Protein AF-A0A6M1YJA5-F1 (afdb_monomer_lite)

Foldseek 3Di:
DDDPQDPVNVVVVVVVVVVLVQVQDQLSVLCVCQPPPQKAADLPFFADDPNDTARQARMWGDDQAAIEGEHEEAALDPVLLVSLVNNVVNLVLLLVLQVDPPSCSRLVRSCCRLAVDDCPPPDPVVSVVSVSNNVNLQVQAPGSVRSSVSSSCNSHVPRYAYEYEYEYEDADPDDFFLVCLVVDQQAADLVLQVVDDPSVVVVVQCVVLVCADNRGGDPCVVVPVPSLVPDPDDPVSSVVVVVSCCVSNGVGNDPVSSVSLVVSQCCCVPPSPHHYGYHYDHSPPPDPDPPDPDDDPPPPDDDDDDDDDPAQWDDDPNFIKGFDDFPPQFLALLSLVVVPDPPDPDDPVVVLVVLLVSLVVLLVLCVVCVVPVVSLVLLLVVVVVVVVVVVPPPDPVVVVVVVVVDPDDDPVVVVVVVVVVVVVVVVVVVVVVVVVVVVVVPPPPVCVVVVVVPDDDDDPPPVVVVVVVVVVVVVCVVCVVVVVVVVVVVPPPDPDPPVVPPVPVVVVVCVVVLVVVVVVPDPSVVVVSVVSSVVCPPPVNSVVVSVLSSDPPRQDDPSSSLSSCVSVQAFEWEWEADPNDTDIDTSDDGDDDYFYWYDDDSGITTMDTVCVVDPPDDPPPPPDPDDDPDDDDDDDDDDDDD

Secondary structure (DSSP, 8-state):
------HHHHHHHHHHHHHHHHHTSHHHHHHTTTT-TTEEE-TT-EEE-SSSEEE--SEEEE-SSEEEEEEEEESSSHHHHHHHHHHHHHHHHHHHHHH-TT-THHHHHHHIIIIIS--TTS-HHHHHHHHHHHHHHHTTSSSHHHHHHHHHHHHHSSSSEEEEEEEEEE--SS---HHHHHH---B--GGGGTTSSSHHHHHHHHHHTTSEETTEEPHHHHH-HHHHHTSSS-HHHHHHHHHHHHHHH-SSS-HHHHHHHHHHHHIIIIII--EEEEEEEEPPP---------S-STT-------------EEEETTEEEEE---GGGG-SHHHHHHT----S---HHHHHHHHHHHHHHHHHHHHHTTT-HHHHHHHHHHHHHHHHHHT--STTHHHHHHHHTS-S--HHHHHHHHHHHHHHHHHHHHHHHHHHHHHHHHS-STTHHHHHHH----TT-HHHHHHHHHHHHHHHHHTHHHHHHHHHHH-TTS---GGGGSHHHHHHHHHHHHHHHHTTT--HHHHHHHHHHHHHTSHHHHHHHHHHHHSTTPPP-HHHHHHHHHHTT--EEEEEEETTEEEEEEEE--SSS-EEEEEETTEEEEEEEHHHH-----------------------------

Sequence (642 aa):
MDLDLTEPVVDFLEEKRELYKQVAKEAVYNKGYLGTDNFIVADTITAPGQGIHIELFDLMQITDTHVYLYHVKEGFSQKTRDACSQVRVAAKALRKVKGTSLSKSILEGFWQDAVESDFSSYKEEERKYREAVKKSLLKLGSDPANAKKAFFNLFLDGKRKVCFVYAFVDDAVTERKLEDETTRVLRFAEKDFGKLKNPKEVYAQLHHIGVLKDGQLDRSFFDQNPYFETSEMDTDVKAQVLEIFRKKMSAFESNIAKIELLHLEKELVHNLGFEFGICQIYRPPRSGSTVFSELPDFLELDLFPPEIHVSRTFHFEGQDFEFLKTLGDGACGLHALLGIDVRGTVQYEDHLDCGTRVKAEFVKRLRAQITDPRIQALLGGLLIWMLDDGLKKKSVHDNIVAVIRKGPINVKEIEKRRQQVEKAKQKIKEEMAKRFKRCLVVNISDYRAECLHILEISEENLASFVADLQRVFNICEERRDLLFSLFNRHGQGRSVNPFERDDFETLRYAERDILALVERRENVDQLYRNFRLERLMKPEFLAHYFKCLVSLDYFHYTDELHIAAILFGKTVHLFHKQDGKIARQVLNDGAGIPVLIHHEGMHFSRCLAKSVVDPAPALVVEEEDFYDDSADGIRFIKQRAR

Structure (mmCIF, N/CA/C/O backbone):
data_AF-A0A6M1YJA5-F1
#
_entry.id   AF-A0A6M1YJA5-F1
#
loop_
_atom_site.group_PDB
_atom_site.id
_atom_site.type_symbol
_atom_site.label_atom_id
_atom_site.label_alt_id
_atom_site.label_comp_id
_atom_site.label_asym_id
_atom_site.label_entity_id
_atom_site.label_seq_id
_atom_site.pdbx_PDB_ins_code
_atom_site.Cartn_x
_atom_site.Cartn_y
_atom_site.Cartn_z
_atom_site.occupancy
_atom_site.B_iso_or_equiv
_atom_site.auth_seq_id
_atom_site.auth_comp_id
_atom_site.auth_asym_id
_atom_site.auth_atom_id
_atom_site.pdbx_PDB_model_num
ATOM 1 N N . MET A 1 1 ? -20.356 15.321 -40.519 1.00 39.75 1 MET A N 1
ATOM 2 C CA . MET A 1 1 ? -21.778 15.650 -40.310 1.00 39.75 1 MET A CA 1
ATOM 3 C C . MET A 1 1 ? -21.814 16.234 -38.918 1.00 39.75 1 MET A C 1
ATOM 5 O O . MET A 1 1 ? -21.792 15.473 -37.960 1.00 39.75 1 MET A O 1
ATOM 9 N N . ASP A 1 2 ? -21.662 17.552 -38.832 1.00 33.75 2 ASP A N 1
ATOM 10 C CA . ASP A 1 2 ? -21.576 18.256 -37.555 1.00 33.75 2 ASP A CA 1
ATOM 11 C C . ASP A 1 2 ? -22.981 18.308 -36.968 1.00 33.75 2 ASP A C 1
ATOM 13 O O . ASP A 1 2 ? -23.885 18.930 -37.525 1.00 33.75 2 ASP A O 1
ATOM 17 N N . LEU A 1 3 ? -23.195 17.526 -35.914 1.00 38.69 3 LEU A N 1
ATOM 18 C CA . LEU A 1 3 ? -24.425 17.577 -35.143 1.00 38.69 3 LEU A CA 1
ATOM 19 C C . LEU A 1 3 ? -24.325 18.799 -34.237 1.00 38.69 3 LEU A C 1
ATOM 21 O O . LEU A 1 3 ? -23.529 18.805 -33.301 1.00 38.69 3 LEU A O 1
ATOM 25 N N . ASP A 1 4 ? -25.128 19.816 -34.542 1.00 47.41 4 ASP A N 1
ATOM 26 C CA . ASP A 1 4 ? -25.349 20.976 -33.681 1.00 47.41 4 ASP A CA 1
ATOM 27 C C . ASP A 1 4 ? -26.067 20.491 -32.413 1.00 47.41 4 ASP A C 1
ATOM 29 O O . ASP A 1 4 ? -27.295 20.369 -32.352 1.00 47.41 4 ASP A O 1
ATOM 33 N N . LEU A 1 5 ? -25.280 20.087 -31.416 1.00 46.22 5 LEU A N 1
ATOM 34 C CA . LEU A 1 5 ? -25.794 19.699 -30.113 1.00 46.22 5 LEU A CA 1
ATOM 35 C C . LEU A 1 5 ? -26.160 20.978 -29.364 1.00 46.22 5 LEU A C 1
ATOM 37 O O . LEU A 1 5 ? -25.311 21.820 -29.088 1.00 46.22 5 LEU A O 1
ATOM 41 N N . THR A 1 6 ? -27.443 21.125 -29.046 1.00 75.88 6 THR A N 1
ATOM 42 C CA . THR A 1 6 ? -27.945 22.254 -28.258 1.00 75.88 6 THR A CA 1
ATOM 43 C C . THR A 1 6 ? -27.287 22.274 -26.876 1.00 75.88 6 THR A C 1
ATOM 45 O O . THR A 1 6 ? -27.082 21.208 -26.298 1.00 75.88 6 THR A O 1
ATOM 48 N N . GLU A 1 7 ? -27.050 23.460 -26.317 1.00 69.81 7 GLU A N 1
ATOM 49 C CA . GLU A 1 7 ? -26.429 23.680 -24.995 1.00 69.81 7 GLU A CA 1
ATOM 50 C C . GLU A 1 7 ? -26.975 22.750 -23.881 1.00 69.81 7 GLU A C 1
ATOM 52 O O . GLU A 1 7 ? -26.171 22.072 -23.249 1.00 69.81 7 GLU A O 1
ATOM 57 N N . PRO A 1 8 ? -28.300 22.504 -23.747 1.00 57.50 8 PRO A N 1
ATOM 58 C CA . PRO A 1 8 ? -28.824 21.581 -22.729 1.00 57.50 8 PRO A CA 1
ATOM 59 C C . PRO A 1 8 ? -28.429 20.107 -22.926 1.00 57.50 8 PRO A C 1
ATOM 61 O O . PRO A 1 8 ? -28.410 19.326 -21.978 1.00 57.50 8 PRO A O 1
ATOM 64 N N . VAL A 1 9 ? -28.141 19.696 -24.165 1.00 43.78 9 VAL A N 1
ATOM 65 C CA . VAL A 1 9 ? -27.672 18.337 -24.484 1.00 43.78 9 VAL A CA 1
ATOM 66 C C . VAL A 1 9 ? -26.185 18.209 -24.173 1.00 43.78 9 VAL A C 1
ATOM 68 O O . VAL A 1 9 ? -25.762 17.159 -23.698 1.00 43.78 9 VAL A O 1
ATOM 71 N N . VAL A 1 10 ? -25.402 19.267 -24.399 1.00 57.34 10 VAL A N 1
ATOM 72 C CA . VAL A 1 10 ? -23.997 19.320 -23.977 1.00 57.34 10 VAL A CA 1
ATOM 73 C C . VAL A 1 10 ? -23.915 19.265 -22.453 1.00 57.34 10 VAL A C 1
ATOM 75 O O . VAL A 1 10 ? -23.231 18.386 -21.937 1.00 57.34 10 VAL A O 1
ATOM 78 N N . ASP A 1 11 ? -24.703 20.077 -21.748 1.00 57.34 11 ASP A N 1
ATOM 79 C CA . ASP A 1 11 ? -24.754 20.102 -20.282 1.00 57.34 11 ASP A CA 1
ATOM 80 C C . ASP A 1 11 ? -25.164 18.745 -19.699 1.00 57.34 11 ASP A C 1
ATOM 82 O O . ASP A 1 11 ? -24.513 18.230 -18.793 1.00 57.34 11 ASP A O 1
ATOM 86 N N . PHE A 1 12 ? -26.189 18.099 -20.269 1.00 58.91 12 PHE A N 1
ATOM 87 C CA . PHE A 1 12 ? -26.594 16.749 -19.871 1.00 58.91 12 PHE A CA 1
ATOM 88 C C . PHE A 1 12 ? -25.481 15.717 -20.102 1.00 58.91 12 PHE A C 1
ATOM 90 O O . PHE A 1 12 ? -25.232 14.857 -19.255 1.00 58.91 12 PHE A O 1
ATOM 97 N N . LEU A 1 13 ? -24.795 15.768 -21.247 1.00 48.78 13 LEU A N 1
ATOM 98 C CA . LEU A 1 13 ? -23.707 14.838 -21.551 1.00 48.78 13 LEU A CA 1
ATOM 99 C C . LEU A 1 13 ? -22.478 15.091 -20.672 1.00 48.78 13 LEU A C 1
ATOM 101 O O . LEU A 1 13 ? -21.810 14.128 -20.293 1.00 48.78 13 LEU A O 1
ATOM 105 N N . GLU A 1 14 ? -22.189 16.340 -20.314 1.00 55.97 14 GLU A N 1
ATOM 106 C CA . GLU A 1 14 ? -21.136 16.693 -19.364 1.00 55.97 14 GLU A CA 1
ATOM 107 C C . GLU A 1 14 ? -21.491 16.261 -17.940 1.00 55.97 14 GLU A C 1
ATOM 109 O O . GLU A 1 14 ? -20.670 15.610 -17.295 1.00 55.97 14 GLU A O 1
ATOM 114 N N . GLU A 1 15 ? -22.728 16.479 -17.491 1.00 60.59 15 GLU A N 1
ATOM 115 C CA . GLU A 1 15 ? -23.248 15.994 -16.209 1.00 60.59 15 GLU A CA 1
ATOM 116 C C . GLU A 1 15 ? -23.140 14.463 -16.115 1.00 60.59 15 GLU A C 1
ATOM 118 O O . GLU A 1 15 ? -22.585 13.927 -15.151 1.00 60.59 15 GLU A O 1
ATOM 123 N N . LYS A 1 16 ? -23.584 13.729 -17.147 1.00 54.03 16 LYS A N 1
ATOM 124 C CA . LYS A 1 16 ? -23.474 12.260 -17.177 1.00 54.03 16 LYS A CA 1
ATOM 125 C C . LYS A 1 16 ? -22.034 11.781 -17.312 1.00 54.03 16 LYS A C 1
ATOM 127 O O . LYS A 1 16 ? -21.686 10.769 -16.708 1.00 54.03 16 LYS A O 1
ATOM 132 N N . ARG A 1 17 ? -21.171 12.499 -18.035 1.00 48.03 17 ARG A N 1
ATOM 133 C CA . ARG A 1 17 ? -19.728 12.215 -18.113 1.00 48.03 17 ARG A CA 1
ATOM 134 C C . ARG A 1 17 ? -19.037 12.430 -16.767 1.00 48.03 17 ARG A C 1
ATOM 136 O O . ARG A 1 17 ? -18.162 11.636 -16.422 1.00 48.03 17 ARG A O 1
ATOM 143 N N . GLU A 1 18 ? -19.419 13.449 -16.005 1.00 49.72 18 GLU A N 1
ATOM 144 C CA . GLU A 1 18 ? -18.898 13.693 -14.659 1.00 49.72 18 GLU A CA 1
ATOM 145 C C . GLU A 1 18 ? -19.417 12.660 -13.653 1.00 49.72 18 GLU A C 1
ATOM 147 O O . GLU A 1 18 ? -18.603 12.075 -12.938 1.00 49.72 18 GLU A O 1
ATOM 152 N N . LEU A 1 19 ? -20.706 12.300 -13.683 1.00 48.72 19 LEU A N 1
ATOM 153 C CA . LEU A 1 19 ? -21.237 11.156 -12.922 1.00 48.72 19 LEU A CA 1
ATOM 154 C C . LEU A 1 19 ? -20.478 9.858 -13.252 1.00 48.72 19 LEU A C 1
ATOM 156 O O . LEU A 1 19 ? -20.083 9.108 -12.360 1.00 48.72 19 LEU A O 1
ATOM 160 N N . TYR A 1 20 ? -20.189 9.620 -14.534 1.00 46.91 20 TYR A N 1
ATOM 161 C CA . TYR A 1 20 ? -19.449 8.444 -14.996 1.00 46.91 20 TYR A CA 1
ATOM 162 C C . TYR A 1 20 ? -17.991 8.427 -14.504 1.00 46.91 20 TYR A C 1
ATOM 164 O O . TYR A 1 20 ? -17.460 7.381 -14.123 1.00 46.91 20 TYR A O 1
ATOM 172 N N . LYS A 1 21 ? -17.319 9.584 -14.477 1.00 48.00 21 LYS A N 1
ATOM 173 C CA . LYS A 1 21 ? -15.982 9.727 -13.873 1.00 48.00 21 LYS A CA 1
ATOM 174 C C . LYS A 1 21 ? -16.016 9.563 -12.351 1.00 48.00 21 LYS A C 1
ATOM 176 O O . LYS A 1 21 ? -15.012 9.156 -11.772 1.00 48.00 21 LYS A O 1
ATOM 181 N N . GLN A 1 22 ? -17.135 9.871 -11.699 1.00 44.47 22 GLN A N 1
ATOM 182 C CA . GLN A 1 22 ? -17.291 9.769 -10.248 1.00 44.47 22 GLN A CA 1
ATOM 183 C C . GLN A 1 22 ? -17.540 8.333 -9.777 1.00 44.47 22 GLN A C 1
ATOM 185 O O . GLN A 1 22 ? -16.913 7.924 -8.804 1.00 44.47 22 GLN A O 1
ATOM 190 N N . VAL A 1 23 ? -18.311 7.522 -10.514 1.00 49.09 23 VAL A N 1
ATOM 191 C CA . VAL A 1 23 ? -18.442 6.062 -10.274 1.00 49.09 23 VAL A CA 1
ATOM 192 C C . VAL A 1 23 ? -17.078 5.346 -10.326 1.00 49.09 23 VAL A C 1
ATOM 194 O O . VAL A 1 23 ? -16.893 4.279 -9.748 1.00 49.09 23 VAL A O 1
ATOM 197 N N . ALA A 1 24 ? -16.079 5.959 -10.968 1.00 54.03 24 ALA A N 1
ATOM 198 C CA . ALA A 1 24 ? -14.721 5.440 -11.075 1.00 54.03 24 ALA A CA 1
ATOM 199 C C . ALA A 1 24 ? -13.784 5.808 -9.902 1.00 54.03 24 ALA A C 1
ATOM 201 O O . ALA A 1 24 ? -12.671 5.276 -9.862 1.00 54.03 24 ALA A O 1
ATOM 202 N N . LYS A 1 25 ? -14.188 6.678 -8.961 1.00 71.06 25 LYS A N 1
ATOM 203 C CA . LYS A 1 25 ? -13.349 7.086 -7.819 1.00 71.06 25 LYS A CA 1
ATOM 204 C C . LYS A 1 25 ? -13.531 6.127 -6.636 1.00 71.06 25 LYS A C 1
ATOM 206 O O . LYS A 1 25 ? -14.646 5.901 -6.180 1.00 71.06 25 LYS A O 1
ATOM 211 N N . GLU A 1 26 ? -12.414 5.636 -6.100 1.00 80.06 26 GLU A N 1
ATOM 212 C CA . GLU A 1 26 ? -12.314 4.759 -4.915 1.00 80.06 26 GLU A CA 1
ATOM 213 C C . GLU A 1 26 ? -13.239 5.191 -3.761 1.00 80.06 26 GLU A C 1
ATOM 215 O O . GLU A 1 26 ? -14.034 4.396 -3.267 1.00 80.06 26 GLU A O 1
ATOM 220 N N . ALA A 1 27 ? -13.233 6.483 -3.421 1.00 83.81 27 ALA A N 1
ATOM 221 C CA . ALA A 1 27 ? -14.069 7.037 -2.357 1.00 83.81 27 ALA A CA 1
ATOM 222 C C . ALA A 1 27 ? -15.582 6.900 -2.618 1.00 83.81 27 ALA A C 1
ATOM 224 O O . ALA A 1 27 ? -16.354 6.712 -1.682 1.00 83.81 27 ALA A O 1
ATOM 225 N N . VAL A 1 28 ? -16.033 6.997 -3.874 1.00 83.69 28 VAL A N 1
ATOM 226 C CA . VAL A 1 28 ? -17.459 6.859 -4.224 1.00 83.69 28 VAL A CA 1
ATOM 227 C C . VAL A 1 28 ? -17.892 5.404 -4.088 1.00 83.69 28 VAL A C 1
ATOM 229 O O . VAL A 1 28 ? -18.935 5.136 -3.495 1.00 83.69 28 VAL A O 1
ATOM 232 N N . TYR A 1 29 ? -17.059 4.470 -4.557 1.00 85.38 29 TYR A N 1
ATOM 233 C CA . TYR A 1 29 ? -17.295 3.040 -4.366 1.00 85.38 29 TYR A CA 1
ATOM 234 C C . TYR A 1 29 ? -17.423 2.697 -2.877 1.00 85.38 29 TYR A C 1
ATOM 236 O O . TYR A 1 29 ? -18.403 2.075 -2.473 1.00 85.38 29 TYR A O 1
ATOM 244 N N . ASN A 1 30 ? -16.487 3.174 -2.050 1.00 89.56 30 ASN A N 1
ATOM 245 C CA . ASN A 1 30 ? -16.501 2.918 -0.611 1.00 89.56 30 ASN A CA 1
ATOM 246 C C . ASN A 1 30 ? -17.762 3.491 0.055 1.00 89.56 30 ASN A C 1
ATOM 248 O O . ASN A 1 30 ? -18.458 2.794 0.795 1.00 89.56 30 ASN A O 1
ATOM 252 N N . LYS A 1 31 ? -18.111 4.746 -0.260 1.00 90.25 31 LYS A N 1
ATOM 253 C CA . LYS A 1 31 ? -19.309 5.413 0.272 1.00 90.25 31 LYS A CA 1
ATOM 254 C C . LYS A 1 31 ? -20.616 4.725 -0.127 1.00 90.25 31 LYS A C 1
ATOM 256 O O . LYS A 1 31 ? -21.574 4.807 0.637 1.00 90.25 31 LYS A O 1
ATOM 261 N N . GLY A 1 32 ? -20.651 4.003 -1.249 1.00 88.00 32 GLY A N 1
ATOM 262 C CA . GLY A 1 32 ? -21.809 3.206 -1.667 1.00 88.00 32 GLY A CA 1
ATOM 263 C C . GLY A 1 32 ? -22.220 2.114 -0.669 1.00 88.00 32 GLY A C 1
ATOM 264 O O . GLY A 1 32 ? -23.367 1.682 -0.680 1.00 88.00 32 GLY A O 1
ATOM 265 N N . TYR A 1 33 ? -21.325 1.708 0.238 1.00 89.44 33 TYR A N 1
ATOM 266 C CA . TYR A 1 33 ? -21.617 0.727 1.289 1.00 89.44 33 TYR A CA 1
ATOM 267 C C . TYR A 1 33 ? -22.097 1.359 2.606 1.00 89.44 33 TYR A C 1
ATOM 269 O O . TYR A 1 33 ? -22.413 0.635 3.555 1.00 89.44 33 TYR A O 1
ATOM 277 N N . LEU A 1 34 ? -22.186 2.693 2.701 1.00 92.31 34 LEU A N 1
ATOM 278 C CA . LEU A 1 34 ? -22.664 3.361 3.912 1.00 92.31 34 LEU A CA 1
ATOM 279 C C . LEU A 1 34 ? -24.094 2.930 4.251 1.00 92.31 34 LEU A C 1
ATOM 281 O O . LEU A 1 34 ? -24.999 2.967 3.425 1.00 92.31 34 LEU A O 1
ATOM 285 N N . GLY A 1 35 ? -24.301 2.530 5.506 1.00 90.00 35 GLY A N 1
ATOM 286 C CA . GLY A 1 35 ? -25.607 2.100 6.002 1.00 90.00 35 GLY A CA 1
ATOM 287 C C . GLY A 1 35 ? -26.028 0.685 5.593 1.00 90.00 35 GLY A C 1
ATOM 288 O O . GLY A 1 35 ? -27.017 0.205 6.152 1.00 90.00 35 GLY A O 1
ATOM 289 N N . THR A 1 36 ? -25.277 0.014 4.711 1.00 91.69 36 THR A N 1
ATOM 290 C CA . THR A 1 36 ? -25.514 -1.387 4.331 1.00 91.69 36 THR A CA 1
ATOM 291 C C . THR A 1 36 ? -25.256 -2.300 5.524 1.00 91.69 36 THR A C 1
ATOM 293 O O . THR A 1 36 ? -24.256 -2.163 6.232 1.00 91.69 36 THR A O 1
ATOM 296 N N . ASP A 1 37 ? -26.168 -3.239 5.767 1.00 92.50 37 ASP A N 1
ATOM 297 C CA . ASP A 1 37 ? -26.031 -4.155 6.893 1.00 92.50 37 ASP A CA 1
ATOM 298 C C . ASP A 1 37 ? -24.771 -5.016 6.755 1.00 92.50 37 ASP A C 1
ATOM 300 O O . ASP A 1 37 ? -24.394 -5.450 5.667 1.00 92.50 37 ASP A O 1
ATOM 304 N N . ASN A 1 38 ? -24.118 -5.256 7.893 1.00 94.19 38 ASN A N 1
ATOM 305 C CA . ASN A 1 38 ? -22.851 -5.979 8.006 1.00 94.19 38 ASN A CA 1
ATOM 306 C C . ASN A 1 38 ? -21.635 -5.331 7.322 1.00 94.19 38 ASN A C 1
ATOM 308 O O . ASN A 1 38 ? -20.563 -5.940 7.319 1.00 94.19 38 ASN A O 1
ATOM 312 N N . PHE A 1 39 ? -21.762 -4.109 6.801 1.00 96.75 39 PHE A N 1
ATOM 313 C CA . PHE A 1 39 ? -20.646 -3.330 6.276 1.00 96.75 39 PHE A CA 1
ATOM 314 C C . PHE A 1 39 ? -20.316 -2.127 7.165 1.00 96.75 39 PHE A C 1
ATOM 316 O O . PHE A 1 39 ? -21.192 -1.491 7.751 1.00 96.75 39 PHE A O 1
ATOM 323 N N . ILE A 1 40 ? -19.025 -1.809 7.256 1.00 97.94 40 ILE A N 1
ATOM 324 C CA . ILE A 1 40 ? -18.501 -0.587 7.870 1.00 97.94 40 ILE A CA 1
ATOM 325 C C . ILE A 1 40 ? -17.522 0.046 6.881 1.00 97.94 40 ILE A C 1
ATOM 327 O O . ILE A 1 40 ? -16.590 -0.615 6.432 1.00 97.94 40 ILE A O 1
ATOM 331 N N . VAL A 1 41 ? -17.731 1.321 6.559 1.00 96.31 41 VAL A N 1
ATOM 332 C CA . VAL A 1 41 ? -16.840 2.127 5.707 1.00 96.31 41 VAL A CA 1
ATOM 333 C C . VAL A 1 41 ? -15.902 2.929 6.606 1.00 96.31 41 VAL A C 1
ATOM 335 O O . VAL A 1 41 ? -16.364 3.464 7.613 1.00 96.31 41 VAL A O 1
ATOM 338 N N . ALA A 1 42 ? -14.603 2.966 6.306 1.00 96.06 42 ALA A N 1
ATOM 339 C CA . ALA A 1 42 ? -13.605 3.590 7.177 1.00 96.06 42 ALA A CA 1
ATOM 340 C C . ALA A 1 42 ? -12.351 4.125 6.451 1.00 96.06 42 ALA A C 1
ATOM 342 O O . ALA A 1 42 ? -11.322 4.311 7.097 1.00 96.06 42 ALA A O 1
ATOM 343 N N . ASP A 1 43 ? -12.438 4.434 5.154 1.00 93.00 43 ASP A N 1
ATOM 344 C CA . ASP A 1 43 ? -11.329 4.931 4.312 1.00 93.00 43 ASP A CA 1
ATOM 345 C C . ASP A 1 43 ? -10.668 6.231 4.812 1.00 93.00 43 ASP A C 1
ATOM 347 O O . ASP A 1 43 ? -9.533 6.536 4.458 1.00 93.00 43 ASP A O 1
ATOM 351 N N . THR A 1 44 ? -11.336 7.002 5.679 1.00 92.25 44 THR A N 1
ATOM 352 C CA . THR A 1 44 ? -10.763 8.217 6.295 1.00 92.25 44 THR A CA 1
ATOM 353 C C . THR A 1 44 ? -10.585 8.118 7.812 1.00 92.25 44 THR A C 1
ATOM 355 O O . THR A 1 44 ? -10.328 9.133 8.471 1.00 92.25 44 THR A O 1
ATOM 358 N N . ILE A 1 45 ? -10.782 6.932 8.392 1.00 93.69 45 ILE A N 1
ATOM 359 C CA . ILE A 1 45 ? -10.666 6.697 9.833 1.00 93.69 45 ILE A CA 1
ATOM 360 C C . ILE A 1 45 ? -9.291 6.113 10.126 1.00 93.69 45 ILE A C 1
ATOM 362 O O . ILE A 1 45 ? -8.890 5.098 9.555 1.00 93.69 45 ILE A O 1
ATOM 366 N N . THR A 1 46 ? -8.569 6.720 11.065 1.00 91.19 46 THR A N 1
ATOM 367 C CA . THR A 1 46 ? -7.211 6.273 11.391 1.00 91.19 46 THR A CA 1
ATOM 368 C C . THR A 1 46 ? -7.049 5.967 12.868 1.00 91.19 46 THR A C 1
ATOM 370 O O . THR A 1 46 ? -7.515 6.688 13.745 1.00 91.19 46 THR A O 1
ATOM 373 N N . ALA A 1 47 ? -6.332 4.886 13.159 1.00 86.94 47 ALA A N 1
ATOM 374 C CA . ALA A 1 47 ? -5.890 4.566 14.501 1.00 86.94 47 ALA A CA 1
ATOM 375 C C . ALA A 1 47 ? -4.538 5.246 14.798 1.00 86.94 47 ALA A C 1
ATOM 377 O O . ALA A 1 47 ? -3.631 5.214 13.959 1.00 86.94 47 ALA A O 1
ATOM 378 N N . PRO A 1 48 ? -4.336 5.800 16.003 1.00 79.56 48 PRO A N 1
ATOM 379 C CA . PRO A 1 48 ? -3.043 6.297 16.442 1.00 79.56 48 PRO A CA 1
ATOM 380 C C . PRO A 1 48 ? -2.041 5.141 16.585 1.00 79.56 48 PRO A C 1
ATOM 382 O O . PRO A 1 48 ? -2.225 4.212 17.372 1.00 79.56 48 PRO A O 1
ATOM 385 N N . GLY A 1 49 ? -0.947 5.210 15.831 1.00 66.19 49 GLY A N 1
ATOM 386 C CA . GLY A 1 49 ? 0.234 4.356 15.947 1.00 66.19 49 GLY A CA 1
ATOM 387 C C . GLY A 1 49 ? 1.408 5.076 16.619 1.00 66.19 49 GLY A C 1
ATOM 388 O O . GLY A 1 49 ? 1.271 6.188 17.122 1.00 66.19 49 GLY A O 1
ATOM 389 N N . GLN A 1 50 ? 2.593 4.452 16.627 1.00 68.88 50 GLN A N 1
ATOM 390 C CA . GLN A 1 50 ? 3.848 5.028 17.148 1.00 68.88 50 GLN A CA 1
ATOM 391 C C . GLN A 1 50 ? 4.327 6.224 16.291 1.00 68.88 50 GLN A C 1
ATOM 393 O O . GLN A 1 50 ? 5.344 6.131 15.612 1.00 68.88 50 GLN A O 1
ATOM 398 N N . GLY A 1 51 ? 3.574 7.328 16.298 1.00 70.69 51 GLY A N 1
ATOM 399 C CA . GLY A 1 51 ? 3.799 8.511 15.462 1.00 70.69 51 GLY A CA 1
ATOM 400 C C . GLY A 1 51 ? 3.268 8.402 14.028 1.00 70.69 51 GLY A C 1
ATOM 401 O O . GLY A 1 51 ? 3.651 9.209 13.192 1.00 70.69 51 GLY A O 1
ATOM 402 N N . ILE A 1 52 ? 2.423 7.409 13.726 1.00 73.88 52 ILE A N 1
ATOM 403 C CA . ILE A 1 52 ? 1.857 7.180 12.386 1.00 73.88 52 ILE A CA 1
ATOM 404 C C . ILE A 1 52 ? 0.354 6.937 12.522 1.00 73.88 52 ILE A C 1
ATOM 406 O O . ILE A 1 52 ? -0.058 6.194 13.410 1.00 73.88 52 ILE A O 1
ATOM 410 N N . HIS A 1 53 ? -0.448 7.530 11.643 1.00 86.00 53 HIS A N 1
ATOM 411 C CA . HIS A 1 53 ? -1.871 7.229 11.507 1.00 86.00 53 HIS A CA 1
ATOM 412 C C . HIS A 1 53 ? -2.042 5.939 10.700 1.00 86.00 53 HIS A C 1
ATOM 414 O O . HIS A 1 53 ? -1.573 5.847 9.568 1.00 86.00 53 HIS A O 1
ATOM 420 N N . ILE A 1 54 ? -2.646 4.919 11.310 1.00 90.81 54 ILE A N 1
ATOM 421 C CA . ILE A 1 54 ? -2.843 3.603 10.700 1.00 90.81 54 ILE A CA 1
ATOM 422 C C . ILE A 1 54 ? -4.296 3.485 10.261 1.00 90.81 54 ILE A C 1
ATOM 424 O O . ILE A 1 54 ? -5.193 3.369 11.092 1.00 90.81 54 ILE A O 1
ATOM 428 N N . GLU A 1 55 ? -4.515 3.469 8.958 1.00 94.75 55 GLU A N 1
ATOM 429 C CA . GLU A 1 55 ? -5.782 3.068 8.352 1.00 94.75 55 GLU A CA 1
ATOM 430 C C . GLU A 1 55 ? -5.882 1.532 8.391 1.00 94.75 55 GLU A C 1
ATOM 432 O O . GLU A 1 55 ? -4.967 0.833 7.946 1.00 94.75 55 GLU A O 1
ATOM 437 N N . LEU A 1 56 ? -6.938 0.991 9.010 1.00 96.31 56 LEU A N 1
ATOM 438 C CA . LEU A 1 56 ? -7.078 -0.462 9.195 1.00 96.31 56 LEU A CA 1
ATOM 439 C C . LEU A 1 56 ? -7.722 -1.165 7.996 1.00 96.31 56 LEU A C 1
ATOM 441 O O . LEU A 1 56 ? -7.446 -2.347 7.797 1.00 96.31 56 LEU A O 1
ATOM 445 N N . PHE A 1 57 ? -8.605 -0.470 7.280 1.00 97.38 57 PHE A N 1
ATOM 446 C CA . PHE A 1 57 ? -9.346 -0.934 6.109 1.00 97.38 57 PHE A CA 1
ATOM 447 C C . PHE A 1 57 ? -10.116 0.243 5.496 1.00 97.38 57 PHE A C 1
ATOM 449 O O . PHE A 1 57 ? -10.535 1.141 6.225 1.00 97.38 57 PHE A O 1
ATOM 456 N N . ASP A 1 58 ? -10.390 0.173 4.195 1.00 96.31 58 ASP A N 1
ATOM 457 C CA . ASP A 1 58 ? -11.330 1.068 3.513 1.00 96.31 58 ASP A CA 1
ATOM 458 C C . ASP A 1 58 ? -12.778 0.624 3.769 1.00 96.31 58 ASP A C 1
ATOM 460 O O . ASP A 1 58 ? -13.655 1.424 4.108 1.00 96.31 58 ASP A O 1
ATOM 464 N N . LEU A 1 59 ? -13.020 -0.689 3.651 1.00 96.25 59 LEU A N 1
ATOM 465 C CA . LEU A 1 59 ? -14.303 -1.340 3.923 1.00 96.25 59 LEU A CA 1
ATOM 466 C C . LEU A 1 59 ? -14.098 -2.577 4.794 1.00 96.25 59 LEU A C 1
ATOM 468 O O . LEU A 1 59 ? -13.180 -3.364 4.577 1.00 96.25 59 LEU A O 1
ATOM 472 N N . MET A 1 60 ? -14.999 -2.803 5.742 1.00 98.19 60 MET A N 1
ATOM 473 C CA . MET A 1 60 ? -15.063 -4.036 6.513 1.00 98.19 60 MET A CA 1
ATOM 474 C C . MET A 1 60 ? -16.409 -4.715 6.308 1.00 98.19 60 MET A C 1
ATOM 476 O O . MET A 1 60 ? -17.447 -4.101 6.538 1.00 98.19 60 MET A O 1
ATOM 480 N N . GLN A 1 61 ? -16.382 -5.996 5.942 1.00 97.62 61 GLN A N 1
ATOM 481 C CA . GLN A 1 61 ? -17.565 -6.852 5.882 1.00 97.62 61 GLN A CA 1
ATOM 482 C C . GLN A 1 61 ? -17.516 -7.879 7.009 1.00 97.62 61 GLN A C 1
ATOM 484 O O . GLN A 1 61 ? -16.528 -8.598 7.180 1.00 97.62 61 GLN A O 1
ATOM 489 N N . ILE A 1 62 ? -18.605 -7.975 7.760 1.00 97.81 62 ILE A N 1
ATOM 490 C CA . ILE A 1 62 ? -18.748 -8.906 8.875 1.00 97.81 62 ILE A CA 1
ATOM 491 C C . ILE A 1 62 ? -19.653 -10.055 8.438 1.00 97.81 62 ILE A C 1
ATOM 493 O O . ILE A 1 62 ? -20.753 -9.853 7.943 1.00 97.81 62 ILE A O 1
ATOM 497 N N . THR A 1 63 ? -19.206 -11.284 8.649 1.00 96.12 63 THR A N 1
ATOM 498 C CA . THR A 1 63 ? -20.029 -12.486 8.467 1.00 96.12 63 THR A CA 1
ATOM 499 C C . THR A 1 63 ? -20.003 -13.313 9.747 1.00 96.12 63 THR A C 1
ATOM 501 O O . THR A 1 63 ? -19.335 -12.956 10.721 1.00 96.12 63 THR A O 1
ATOM 504 N N . ASP A 1 64 ? -20.702 -14.442 9.773 1.00 95.75 64 ASP A N 1
ATOM 505 C CA . ASP A 1 64 ? -20.664 -15.341 10.930 1.00 95.75 64 ASP A CA 1
ATOM 506 C C . ASP A 1 64 ? -19.275 -15.947 11.160 1.00 95.75 64 ASP A C 1
ATOM 508 O O . ASP A 1 64 ? -18.888 -16.203 12.299 1.00 95.75 64 ASP A O 1
ATOM 512 N N . THR A 1 65 ? -18.509 -16.144 10.086 1.00 96.06 65 THR A N 1
ATOM 513 C CA . THR A 1 65 ? -17.245 -16.895 10.102 1.00 96.06 65 THR A CA 1
ATOM 514 C C . THR A 1 65 ? -16.014 -16.028 9.846 1.00 96.06 65 THR A C 1
ATOM 516 O O . THR A 1 65 ? -14.914 -16.395 10.263 1.00 96.06 65 THR A O 1
ATOM 519 N N . HIS A 1 66 ? -16.182 -14.867 9.211 1.00 97.75 66 HIS A N 1
ATOM 520 C CA . HIS A 1 66 ? -15.083 -14.013 8.768 1.00 97.75 66 HIS A CA 1
ATOM 521 C C . HIS A 1 66 ? -15.335 -12.530 9.046 1.00 97.75 66 HIS A C 1
ATOM 523 O O . HIS A 1 66 ? -16.473 -12.059 9.079 1.00 97.75 66 HIS A O 1
ATOM 529 N N . VAL A 1 67 ? -14.234 -11.801 9.192 1.00 97.88 67 VAL A N 1
ATOM 530 C CA . VAL A 1 67 ? -14.144 -10.345 9.093 1.00 97.88 67 VAL A CA 1
ATOM 531 C C . VAL A 1 67 ? -13.235 -10.048 7.905 1.00 97.88 67 VAL A C 1
ATOM 533 O O . VAL A 1 67 ? -12.031 -10.311 7.974 1.00 97.88 67 VAL A O 1
ATOM 536 N N . TYR A 1 68 ? -13.811 -9.543 6.818 1.00 97.56 68 TYR A N 1
ATOM 537 C CA . TYR A 1 68 ? -13.064 -9.148 5.625 1.00 97.56 68 TYR A CA 1
ATOM 538 C C . TYR A 1 68 ? -12.685 -7.675 5.729 1.00 97.56 68 TYR A C 1
ATOM 540 O O . TYR A 1 68 ? -13.557 -6.842 5.960 1.00 97.56 68 TYR A O 1
ATOM 548 N N . LEU A 1 69 ? -11.399 -7.370 5.569 1.00 97.94 69 LEU A N 1
ATOM 549 C CA . LEU A 1 69 ? -10.818 -6.030 5.635 1.00 97.94 69 LEU A CA 1
ATOM 550 C C . LEU A 1 69 ? -10.338 -5.638 4.238 1.00 97.94 69 LEU A C 1
ATOM 552 O O . LEU A 1 69 ? -9.235 -6.007 3.831 1.00 97.94 69 LEU A O 1
ATOM 556 N N . TYR A 1 70 ? -11.190 -4.957 3.483 1.00 96.69 70 TYR A N 1
ATOM 557 C CA . TYR A 1 70 ? -10.898 -4.547 2.118 1.00 96.69 70 TYR A CA 1
ATOM 558 C C . TYR A 1 70 ? -10.062 -3.269 2.107 1.00 96.69 70 TYR A C 1
ATOM 560 O O . TYR A 1 70 ? -10.407 -2.292 2.770 1.00 96.69 70 TYR A O 1
ATOM 568 N N . HIS A 1 71 ? -9.007 -3.277 1.299 1.00 96.00 71 HIS A N 1
ATOM 569 C CA . HIS A 1 71 ? -8.300 -2.085 0.850 1.00 96.00 71 HIS A CA 1
ATOM 570 C C . HIS A 1 71 ? -8.558 -1.928 -0.645 1.00 96.00 71 HIS A C 1
ATOM 572 O O . HIS A 1 71 ? -8.056 -2.720 -1.451 1.00 96.00 71 HIS A O 1
ATOM 578 N N . VAL A 1 72 ? -9.404 -0.965 -0.994 1.00 92.75 72 VAL A N 1
ATOM 579 C CA . VAL A 1 72 ? -9.877 -0.716 -2.353 1.00 92.75 72 VAL A CA 1
ATOM 580 C C . VAL A 1 72 ? -8.899 0.233 -3.031 1.00 92.75 72 VAL A C 1
ATOM 582 O O . VAL A 1 72 ? -8.533 1.248 -2.457 1.00 92.75 72 VAL A O 1
ATOM 585 N N . LYS A 1 73 ? -8.459 -0.069 -4.254 1.00 91.94 73 LYS A N 1
ATOM 586 C CA . LYS A 1 73 ? -7.662 0.858 -5.070 1.00 91.94 73 LYS A CA 1
ATOM 587 C C . LYS A 1 73 ? -8.165 0.936 -6.497 1.00 91.94 73 LYS A C 1
ATOM 589 O O . LYS A 1 73 ? -8.761 0.010 -7.039 1.00 91.94 73 LYS A O 1
ATOM 594 N N . GLU A 1 74 ? -7.878 2.054 -7.143 1.00 86.81 74 GLU A N 1
ATOM 595 C CA . GLU A 1 74 ? -8.084 2.184 -8.580 1.00 86.81 74 GLU A CA 1
ATOM 596 C C . GLU A 1 74 ? -6.956 1.498 -9.369 1.00 86.81 74 GLU A C 1
ATOM 598 O O . GLU A 1 74 ? -5.807 1.951 -9.355 1.00 86.81 74 GLU A O 1
ATOM 603 N N . GLY A 1 75 ? -7.310 0.443 -10.103 1.00 82.94 75 GLY A N 1
ATOM 604 C CA . GLY A 1 75 ? -6.421 -0.290 -10.996 1.00 82.94 75 GLY A CA 1
ATOM 605 C C . GLY A 1 75 ? -5.378 -1.158 -10.292 1.00 82.94 75 GLY A C 1
ATOM 606 O O . GLY A 1 75 ? -5.201 -1.130 -9.073 1.00 82.94 75 GLY A O 1
ATOM 607 N N . PHE A 1 76 ? -4.647 -1.920 -11.105 1.00 84.31 76 PHE A N 1
ATOM 608 C CA . PHE A 1 76 ? -3.540 -2.769 -10.670 1.00 84.31 76 PHE A CA 1
ATOM 609 C C . PHE A 1 76 ? -2.204 -2.145 -11.104 1.00 84.31 76 PHE A C 1
ATOM 611 O O . PHE A 1 76 ? -1.718 -2.376 -12.210 1.00 84.31 76 PHE A O 1
ATOM 618 N N . SER A 1 77 ? -1.632 -1.281 -10.263 1.00 84.62 77 SER A N 1
ATOM 619 C CA . SER A 1 77 ? -0.515 -0.396 -10.635 1.00 84.62 77 SER A CA 1
ATOM 620 C C . SER A 1 77 ? 0.380 -0.043 -9.434 1.00 84.62 77 SER A C 1
ATOM 622 O O . SER A 1 77 ? 0.490 -0.811 -8.482 1.00 84.62 77 SER A O 1
ATOM 624 N N . GLN A 1 78 ? 1.045 1.119 -9.438 1.00 80.81 78 GLN A N 1
ATOM 625 C CA . GLN A 1 78 ? 1.823 1.603 -8.291 1.00 80.81 78 GLN A CA 1
ATOM 626 C C . GLN A 1 78 ? 0.974 1.720 -7.013 1.00 80.81 78 GLN A C 1
ATOM 628 O O . GLN A 1 78 ? 1.464 1.365 -5.943 1.00 80.81 78 GLN A O 1
ATOM 633 N N . LYS A 1 79 ? -0.315 2.079 -7.134 1.00 88.94 79 LYS A N 1
ATOM 634 C CA . LYS A 1 79 ? -1.265 2.130 -6.005 1.00 88.94 79 LYS A CA 1
ATOM 635 C C . LYS A 1 79 ? -1.409 0.781 -5.286 1.00 88.94 79 LYS A C 1
ATOM 637 O O . LYS A 1 79 ? -1.706 0.740 -4.095 1.00 88.94 79 LYS A O 1
ATOM 642 N N . THR A 1 80 ? -1.153 -0.332 -5.978 1.00 90.38 80 THR A N 1
ATOM 643 C CA . THR A 1 80 ? -1.122 -1.671 -5.375 1.00 90.38 80 THR A CA 1
ATOM 644 C C . THR A 1 80 ? -0.001 -1.798 -4.346 1.00 90.38 80 THR A C 1
ATOM 646 O O . THR A 1 80 ? -0.199 -2.421 -3.308 1.00 90.38 80 THR A O 1
ATOM 649 N N . ARG A 1 81 ? 1.168 -1.185 -4.583 1.00 89.19 81 ARG A N 1
ATOM 650 C CA . ARG A 1 81 ? 2.292 -1.208 -3.629 1.00 89.19 81 ARG A CA 1
ATOM 651 C C . ARG A 1 81 ? 1.942 -0.448 -2.355 1.00 89.19 81 ARG A C 1
ATOM 653 O O . ARG A 1 81 ? 2.234 -0.928 -1.260 1.00 89.19 81 ARG A O 1
ATOM 660 N N . ASP A 1 82 ? 1.282 0.695 -2.508 1.00 89.88 82 ASP A N 1
ATOM 661 C CA . ASP A 1 82 ? 0.834 1.517 -1.386 1.00 89.88 82 ASP A CA 1
ATOM 662 C C . ASP A 1 82 ? -0.205 0.762 -0.551 1.00 89.88 82 ASP A C 1
ATOM 664 O O . ASP A 1 82 ? -0.036 0.639 0.663 1.00 89.88 82 ASP A O 1
ATOM 668 N N . ALA A 1 83 ? -1.190 0.130 -1.200 1.00 93.31 83 ALA A N 1
ATOM 669 C CA . ALA A 1 83 ? -2.142 -0.751 -0.523 1.00 93.31 83 ALA A CA 1
ATOM 670 C C . ALA A 1 83 ? -1.456 -1.936 0.169 1.00 93.31 83 ALA A C 1
ATOM 672 O O . ALA A 1 83 ? -1.777 -2.244 1.313 1.00 93.31 83 ALA A O 1
ATOM 673 N N . CYS A 1 84 ? -0.458 -2.569 -0.457 1.00 95.19 84 CYS A N 1
ATOM 674 C CA . CYS A 1 84 ? 0.302 -3.640 0.190 1.00 95.19 84 CYS A CA 1
ATOM 675 C C . CYS A 1 84 ? 1.021 -3.147 1.454 1.00 95.19 84 CYS A C 1
ATOM 677 O O . CYS A 1 84 ? 1.080 -3.856 2.461 1.00 95.19 84 CYS A O 1
ATOM 679 N N . SER A 1 85 ? 1.567 -1.929 1.422 1.00 94.69 85 SER A N 1
ATOM 680 C CA . SER A 1 85 ? 2.175 -1.294 2.591 1.00 94.69 85 SER A CA 1
ATOM 681 C C . SER A 1 85 ? 1.141 -1.032 3.692 1.00 94.69 85 SER A C 1
ATOM 683 O O . SER A 1 85 ? 1.367 -1.433 4.836 1.00 94.69 85 SER A O 1
ATOM 685 N N . GLN A 1 86 ? -0.015 -0.455 3.345 1.00 94.00 86 GLN A N 1
ATOM 686 C CA . GLN A 1 86 ? -1.127 -0.202 4.269 1.00 94.00 86 GLN A CA 1
ATOM 687 C C . GLN A 1 86 ? -1.616 -1.497 4.931 1.00 94.00 86 GLN A C 1
ATOM 689 O O . GLN A 1 86 ? -1.585 -1.604 6.158 1.00 94.00 86 GLN A O 1
ATOM 694 N N . VAL A 1 87 ? -1.935 -2.525 4.135 1.00 97.06 87 VAL A N 1
ATOM 695 C CA . VAL A 1 87 ? -2.358 -3.853 4.612 1.00 97.06 87 VAL A CA 1
ATOM 696 C C . VAL A 1 87 ? -1.322 -4.442 5.568 1.00 97.06 87 VAL A C 1
ATOM 698 O O . VAL A 1 87 ? -1.658 -4.942 6.641 1.00 97.06 87 VAL A O 1
ATOM 701 N N . ARG A 1 88 ? -0.032 -4.363 5.225 1.00 97.12 88 ARG A N 1
ATOM 702 C CA . ARG A 1 88 ? 1.056 -4.895 6.057 1.00 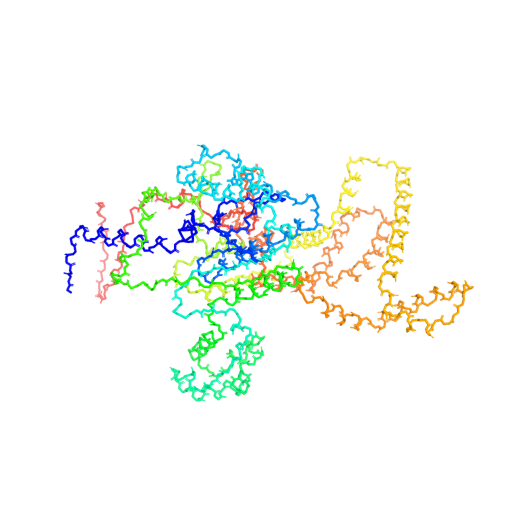97.12 88 ARG A CA 1
ATOM 703 C C . ARG A 1 88 ? 1.150 -4.179 7.403 1.00 97.12 88 ARG A C 1
ATOM 705 O O . ARG A 1 88 ? 1.382 -4.826 8.429 1.00 97.12 88 ARG A O 1
ATOM 712 N N . VAL A 1 89 ? 0.991 -2.857 7.416 1.00 95.06 89 VAL A N 1
ATOM 713 C CA . VAL A 1 89 ? 0.987 -2.056 8.648 1.00 95.06 89 VAL A CA 1
ATOM 714 C C . VAL A 1 89 ? -0.244 -2.390 9.495 1.00 95.06 89 VAL A C 1
ATOM 716 O O . VAL A 1 89 ? -0.085 -2.696 10.681 1.00 95.06 89 VAL A O 1
ATOM 719 N N . ALA A 1 90 ? -1.435 -2.429 8.892 1.00 95.75 90 ALA A N 1
ATOM 720 C CA . ALA A 1 90 ? -2.689 -2.787 9.551 1.00 95.75 90 ALA A CA 1
ATOM 721 C C . ALA A 1 90 ? -2.636 -4.203 10.152 1.00 95.75 90 ALA A C 1
ATOM 723 O O . ALA A 1 90 ? -2.924 -4.399 11.335 1.00 95.75 90 ALA A O 1
ATOM 724 N N . ALA A 1 91 ? -2.155 -5.189 9.394 1.00 96.69 91 ALA A N 1
ATOM 725 C CA . ALA A 1 91 ? -1.998 -6.564 9.854 1.00 96.69 91 ALA A CA 1
ATOM 726 C C . ALA A 1 91 ? -1.014 -6.682 11.019 1.00 96.69 91 ALA A C 1
ATOM 728 O O . ALA A 1 91 ? -1.305 -7.334 12.022 1.00 96.69 91 ALA A O 1
ATOM 729 N N . LYS A 1 92 ? 0.143 -6.012 10.954 1.00 94.38 92 LYS A N 1
ATOM 730 C CA . LYS A 1 92 ? 1.097 -5.992 12.076 1.00 94.38 92 LYS A CA 1
ATOM 731 C C . LYS A 1 92 ? 0.501 -5.336 13.317 1.00 94.38 92 LYS A C 1
ATOM 733 O O . LYS A 1 92 ? 0.760 -5.809 14.427 1.00 94.38 92 LYS A O 1
ATOM 738 N N . ALA A 1 93 ? -0.282 -4.274 13.146 1.00 92.56 93 ALA A N 1
ATOM 739 C CA . ALA A 1 93 ? -0.992 -3.622 14.237 1.00 92.56 93 ALA A CA 1
ATOM 740 C C . ALA A 1 93 ? -2.006 -4.584 1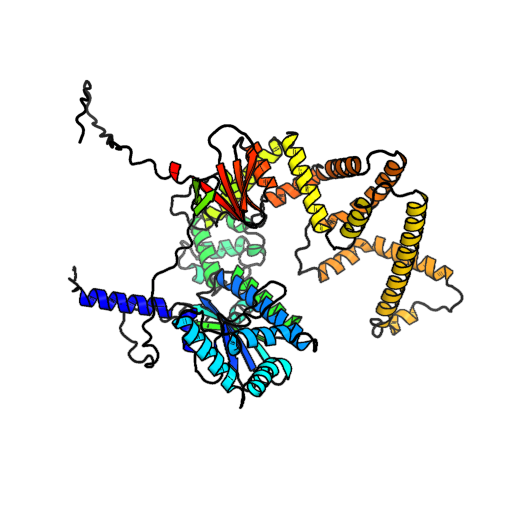4.878 1.00 92.56 93 ALA A C 1
ATOM 742 O O . ALA A 1 93 ? -1.909 -4.854 16.076 1.00 92.56 93 ALA A O 1
ATOM 743 N N . LEU A 1 94 ? -2.882 -5.209 14.086 1.00 93.69 94 LEU A N 1
ATOM 744 C CA . LEU A 1 94 ? -3.880 -6.168 14.573 1.00 93.69 94 LEU A CA 1
ATOM 745 C C . LEU A 1 94 ? -3.260 -7.443 15.163 1.00 93.69 94 LEU A C 1
ATOM 747 O O . LEU A 1 94 ? -3.765 -7.982 16.150 1.00 93.69 94 LEU A O 1
ATOM 751 N N . ARG A 1 95 ? -2.124 -7.921 14.642 1.00 93.31 95 ARG A N 1
ATOM 752 C CA . ARG A 1 95 ? -1.411 -9.072 15.222 1.00 93.31 95 ARG A CA 1
ATOM 753 C C . ARG A 1 95 ? -0.951 -8.783 16.647 1.00 93.31 95 ARG A C 1
ATOM 755 O O . ARG A 1 95 ? -1.033 -9.665 17.501 1.00 93.31 95 ARG A O 1
ATOM 762 N N . LYS A 1 96 ? -0.494 -7.556 16.922 1.00 91.00 96 LYS A N 1
ATOM 763 C CA . LYS A 1 96 ? -0.120 -7.137 18.281 1.00 91.00 96 LYS A CA 1
ATOM 764 C C . LYS A 1 96 ? -1.332 -7.142 19.209 1.00 91.00 96 LYS A C 1
ATOM 766 O O . LYS A 1 96 ? -1.180 -7.573 20.350 1.00 91.00 96 LYS A O 1
ATOM 771 N N . VAL A 1 97 ? -2.512 -6.748 18.714 1.00 89.50 97 VAL A N 1
ATOM 772 C CA . VAL A 1 97 ? -3.786 -6.776 19.461 1.00 89.50 97 VAL A CA 1
ATOM 773 C C . VAL A 1 97 ? -4.120 -8.192 19.959 1.00 89.50 97 VAL A C 1
ATOM 775 O O . VAL A 1 97 ? -4.515 -8.361 21.108 1.00 89.50 97 VAL A O 1
ATOM 778 N N . LYS A 1 98 ? -3.886 -9.229 19.142 1.00 80.25 98 LYS A N 1
ATOM 779 C CA . LYS A 1 98 ? -4.115 -10.637 19.534 1.00 80.25 98 LYS A CA 1
ATOM 780 C C . LYS A 1 98 ? -3.102 -11.186 20.552 1.00 80.25 98 LYS A C 1
ATOM 782 O O . LYS A 1 98 ? -3.389 -12.177 21.214 1.00 80.25 98 LYS A O 1
ATOM 787 N N . GLY A 1 99 ? -1.909 -10.594 20.652 1.00 72.06 99 GLY A N 1
ATOM 788 C CA . GLY A 1 99 ? -0.788 -11.160 21.412 1.00 72.06 99 GLY A CA 1
ATOM 789 C C . GLY A 1 99 ? -0.663 -10.704 22.869 1.00 72.06 99 GLY A C 1
ATOM 790 O O . GLY A 1 99 ? -0.008 -11.390 23.651 1.00 72.06 99 GLY A O 1
ATOM 791 N N . THR A 1 100 ? -1.236 -9.559 23.256 1.00 63.72 100 THR A N 1
ATOM 792 C CA . THR A 1 100 ? -1.094 -9.008 24.616 1.00 63.72 100 THR A CA 1
ATOM 793 C C . THR A 1 100 ? -2.362 -8.282 25.074 1.00 63.72 100 THR A C 1
ATOM 795 O O . THR A 1 100 ? -3.078 -7.685 24.283 1.00 63.72 100 THR A O 1
ATOM 798 N N . SER A 1 101 ? -2.652 -8.288 26.377 1.00 56.94 101 SER A N 1
ATOM 799 C CA . SER A 1 101 ? -3.784 -7.537 26.950 1.00 56.94 101 SER A CA 1
ATOM 800 C C . SER A 1 101 ? -3.591 -6.011 26.915 1.00 56.94 101 SER A C 1
ATOM 802 O O . SER A 1 101 ? -4.566 -5.275 27.037 1.00 56.94 101 SER A O 1
ATOM 804 N N . LEU A 1 102 ? -2.351 -5.542 26.719 1.00 54.56 102 LEU A N 1
ATOM 805 C CA . LEU A 1 102 ? -1.957 -4.127 26.691 1.00 54.56 102 LEU A CA 1
ATOM 806 C C . LEU A 1 102 ? -2.056 -3.456 25.305 1.00 54.56 102 LEU A C 1
ATOM 808 O O . LEU A 1 102 ? -1.808 -2.261 25.199 1.00 54.56 102 LEU A O 1
ATOM 812 N N . SER A 1 103 ? -2.380 -4.184 24.233 1.00 66.88 103 SER A N 1
ATOM 813 C CA . SER A 1 103 ? -2.260 -3.697 22.846 1.00 66.88 103 SER A CA 1
ATOM 814 C C . SER A 1 103 ? -3.578 -3.283 22.188 1.00 66.88 103 SER A C 1
ATOM 816 O O . SER A 1 103 ? -3.601 -3.035 20.983 1.00 66.88 103 SER A O 1
ATOM 818 N N . LYS A 1 104 ? -4.670 -3.148 22.955 1.00 85.38 104 LYS A N 1
ATOM 819 C CA . LYS A 1 104 ? -5.967 -2.683 22.430 1.00 85.38 104 LYS A CA 1
ATOM 820 C C . LYS A 1 104 ? -5.954 -1.233 21.943 1.00 85.38 104 LYS A C 1
ATOM 822 O O . LYS A 1 104 ? -6.902 -0.842 21.275 1.00 85.38 104 LYS A O 1
ATOM 827 N N . SER A 1 105 ? -4.882 -0.479 22.195 1.00 89.62 105 SER A N 1
ATOM 828 C CA . SER A 1 105 ? -4.752 0.939 21.840 1.00 89.62 105 SER A CA 1
ATOM 829 C C . SER A 1 105 ? -5.057 1.247 20.370 1.00 89.62 105 SER A C 1
ATOM 831 O O . SER A 1 105 ? -5.607 2.301 20.077 1.00 89.62 105 SER A O 1
ATOM 833 N N . ILE A 1 106 ? -4.757 0.327 19.444 1.00 92.44 106 ILE A N 1
ATOM 834 C CA . ILE A 1 106 ? -5.104 0.484 18.022 1.00 92.44 106 ILE A CA 1
ATOM 835 C C . ILE A 1 106 ? -6.622 0.462 17.812 1.00 92.44 106 ILE A C 1
ATOM 837 O O . ILE A 1 106 ? -7.158 1.337 17.142 1.00 92.44 106 ILE A O 1
ATOM 841 N N . LEU A 1 107 ? -7.325 -0.505 18.407 1.00 95.12 107 LEU A N 1
ATOM 842 C CA . LEU A 1 107 ? -8.785 -0.588 18.303 1.00 95.12 107 LEU A CA 1
ATOM 843 C C . LEU A 1 107 ? -9.474 0.520 19.105 1.00 95.12 107 LEU A C 1
ATOM 845 O O . LEU A 1 107 ? -10.511 1.027 18.689 1.00 95.12 107 LEU A O 1
ATOM 849 N N . GLU A 1 108 ? -8.900 0.903 20.246 1.00 94.88 108 GLU A N 1
ATOM 850 C CA . GLU A 1 108 ? -9.375 2.020 21.064 1.00 94.88 108 GLU A CA 1
ATOM 851 C C . GLU A 1 108 ? -9.263 3.335 20.319 1.00 94.88 108 GLU A C 1
ATOM 853 O O . GLU A 1 108 ? -10.238 4.074 20.276 1.00 94.88 108 GLU A O 1
ATOM 858 N N . GLY A 1 109 ? -8.120 3.603 19.696 1.00 93.88 109 GLY A N 1
ATOM 859 C CA . GLY A 1 109 ? -7.937 4.834 18.955 1.00 93.88 109 GLY A CA 1
ATOM 860 C C . GLY A 1 109 ? -8.725 4.864 17.643 1.00 93.88 109 GLY A C 1
ATOM 861 O O . GLY A 1 109 ? -9.261 5.914 17.311 1.00 93.88 109 GLY A O 1
ATOM 862 N N . PHE A 1 110 ? -8.909 3.723 16.962 1.00 95.94 110 PHE A N 1
ATOM 863 C CA . PHE A 1 110 ? -9.874 3.628 15.857 1.00 95.94 110 PHE A CA 1
ATOM 864 C C . PHE A 1 110 ? -11.292 3.974 16.330 1.00 95.94 110 PHE A C 1
ATOM 866 O O . PHE A 1 110 ? -11.976 4.789 15.722 1.00 95.94 110 PHE A O 1
ATOM 873 N N . TRP A 1 111 ? -11.740 3.371 17.438 1.00 97.62 111 TRP A N 1
ATOM 874 C CA . TRP A 1 111 ? -13.066 3.636 17.996 1.00 97.62 111 TRP A CA 1
ATOM 875 C C . TRP A 1 111 ? -13.220 5.095 18.430 1.00 97.62 111 TRP A C 1
ATOM 877 O O . TRP A 1 111 ? -14.269 5.698 18.209 1.00 97.62 111 TRP A O 1
ATOM 887 N N . GLN A 1 112 ? -12.177 5.664 19.033 1.00 95.94 112 GLN A N 1
ATOM 888 C CA . GLN A 1 112 ? -12.159 7.058 19.439 1.00 95.94 112 GLN A CA 1
ATOM 889 C C . GLN A 1 112 ? -12.356 7.970 18.222 1.00 95.94 112 GLN A C 1
ATOM 891 O O . GLN A 1 112 ? -13.265 8.794 18.244 1.00 95.94 112 GLN A O 1
ATOM 896 N N . ASP A 1 113 ? -11.590 7.760 17.145 1.00 95.06 113 ASP A N 1
ATOM 897 C CA . ASP A 1 113 ? -11.701 8.550 15.912 1.00 95.06 113 ASP A CA 1
ATOM 898 C C . ASP A 1 113 ? -13.069 8.392 15.224 1.00 95.06 113 ASP A C 1
ATOM 900 O O . ASP A 1 113 ? -13.683 9.372 14.799 1.00 95.06 113 ASP A O 1
ATOM 904 N N . ALA A 1 114 ? -13.583 7.161 15.158 1.00 96.06 114 ALA A N 1
ATOM 905 C CA . ALA A 1 114 ? -14.817 6.846 14.445 1.00 96.06 114 ALA A CA 1
ATOM 906 C C . ALA A 1 114 ? -16.105 7.205 15.206 1.00 96.06 114 ALA A C 1
ATOM 908 O O . ALA A 1 114 ? -17.135 7.453 14.582 1.00 96.06 114 ALA A O 1
ATOM 909 N N . VAL A 1 115 ? -16.093 7.177 16.545 1.00 97.06 115 VAL A N 1
ATOM 910 C CA . VAL A 1 115 ? -17.320 7.248 17.364 1.00 97.06 115 VAL A CA 1
ATOM 911 C C . VAL A 1 115 ? -17.287 8.366 18.405 1.00 97.06 115 VAL A C 1
ATOM 913 O O . VAL A 1 115 ? -18.326 8.990 18.647 1.00 97.06 115 VAL A O 1
ATOM 916 N N . GLU A 1 116 ? -16.145 8.603 19.051 1.00 95.62 116 GLU A N 1
ATOM 917 C CA . GLU A 1 116 ? -16.043 9.490 20.222 1.00 95.62 116 GLU A CA 1
ATOM 918 C C . GLU A 1 116 ? -15.586 10.913 19.857 1.00 95.62 116 GLU A C 1
ATOM 920 O O . GLU A 1 116 ? -15.879 11.844 20.605 1.00 95.62 116 GLU A O 1
ATOM 925 N N . SER A 1 117 ? -14.922 11.096 18.712 1.00 92.88 117 SER A N 1
ATOM 926 C CA . SER A 1 117 ? -14.513 12.402 18.191 1.00 92.88 117 SER A CA 1
ATOM 927 C C . SER A 1 117 ? -15.699 13.347 17.964 1.00 92.88 117 SER A C 1
ATOM 929 O O . SER A 1 117 ? -16.774 12.938 17.517 1.00 92.88 117 SER A O 1
ATOM 931 N N . ASP A 1 118 ? -15.485 14.636 18.246 1.00 93.44 118 ASP A N 1
ATOM 932 C CA . ASP A 1 118 ? -16.423 15.695 17.874 1.00 93.44 118 ASP A CA 1
ATOM 933 C C . ASP A 1 118 ? -16.245 16.037 16.390 1.00 93.44 118 ASP A C 1
ATOM 935 O O . ASP A 1 118 ? -15.164 16.439 15.953 1.00 93.44 118 ASP A O 1
ATOM 939 N N . PHE A 1 119 ? -17.314 15.863 15.615 1.00 91.44 119 PHE A N 1
ATOM 940 C CA . PHE A 1 119 ? -17.317 16.130 14.180 1.00 91.44 119 PHE A CA 1
ATOM 941 C C . PHE A 1 119 ? -17.789 17.551 13.830 1.00 91.44 119 PHE A C 1
ATOM 943 O O . PHE A 1 119 ? -17.895 17.884 12.651 1.00 91.44 119 PHE A O 1
ATOM 950 N N . SER A 1 120 ? -18.070 18.401 14.825 1.00 92.81 120 SER A N 1
ATOM 951 C CA . SER A 1 120 ? -18.625 19.748 14.627 1.00 92.81 120 SER A CA 1
ATOM 952 C C . SER A 1 120 ? -17.740 20.673 13.783 1.00 92.81 120 SER A C 1
ATOM 954 O O . SER A 1 120 ? -18.257 21.545 13.088 1.00 92.81 120 SER A O 1
ATOM 956 N N . SER A 1 121 ? -16.420 20.465 13.804 1.00 94.06 121 SER A N 1
ATOM 957 C CA . SER A 1 121 ? -15.444 21.253 13.041 1.00 94.06 121 SER A CA 1
ATOM 958 C C . SER A 1 121 ? -15.238 20.784 11.599 1.00 94.06 121 SER A C 1
ATOM 960 O O . SER A 1 121 ? -14.512 21.435 10.848 1.00 94.06 121 SER A O 1
ATOM 962 N N . TYR A 1 122 ? -15.800 19.636 11.216 1.00 91.44 122 TYR A N 1
ATOM 963 C CA . TYR A 1 122 ? -15.625 19.073 9.881 1.00 91.44 122 TYR A CA 1
ATOM 964 C C . TYR A 1 122 ? -16.570 19.735 8.877 1.00 91.44 122 TYR A C 1
ATOM 966 O O . TYR A 1 122 ? -17.627 20.259 9.231 1.00 91.44 122 TYR A O 1
ATOM 974 N N . LYS A 1 123 ? -16.200 19.686 7.593 1.00 94.69 123 LYS A N 1
ATOM 975 C CA . LYS A 1 123 ? -17.103 20.094 6.509 1.00 94.69 123 LYS A CA 1
ATOM 976 C C . LYS A 1 123 ? -18.362 19.225 6.536 1.00 94.69 123 LYS A C 1
ATOM 978 O O . LYS A 1 123 ? -18.281 18.045 6.870 1.00 94.69 123 LYS A O 1
ATOM 983 N N . GLU A 1 124 ? -19.497 19.789 6.124 1.00 94.50 124 GLU A N 1
ATOM 984 C CA . GLU A 1 124 ? -20.812 19.131 6.177 1.00 94.50 124 GLU A CA 1
ATOM 985 C C . GLU A 1 124 ? -20.805 17.706 5.607 1.00 94.50 124 GLU A C 1
ATOM 987 O O . GLU A 1 124 ? -21.346 16.782 6.209 1.00 94.50 124 GLU A O 1
ATOM 992 N N . GLU A 1 125 ? -20.154 17.515 4.460 1.00 88.88 125 GLU A N 1
ATOM 993 C CA . GLU A 1 125 ? -20.088 16.226 3.768 1.00 88.88 125 GLU A CA 1
ATOM 994 C C . GLU A 1 125 ? -19.296 15.178 4.562 1.00 88.88 125 GLU A C 1
ATOM 996 O O . GLU A 1 125 ? -19.717 14.027 4.683 1.00 88.88 125 GLU A O 1
ATOM 1001 N N . GLU A 1 126 ? -18.158 15.576 5.138 1.00 91.00 126 GLU A N 1
ATOM 1002 C CA . GLU A 1 126 ? -17.327 14.692 5.959 1.00 91.00 126 GLU A CA 1
ATOM 1003 C C . GLU A 1 126 ? -18.004 14.397 7.299 1.00 91.00 126 GLU A C 1
ATOM 1005 O O . GLU A 1 126 ? -17.968 13.263 7.773 1.00 91.00 126 GLU A O 1
ATOM 1010 N N . ARG A 1 127 ? -18.700 15.382 7.876 1.00 94.56 127 ARG A N 1
ATOM 1011 C CA . ARG A 1 127 ? -19.519 15.189 9.073 1.00 94.56 127 ARG A CA 1
ATOM 1012 C C . ARG A 1 127 ? -20.608 14.144 8.830 1.00 94.56 127 ARG A C 1
ATOM 1014 O O . ARG A 1 127 ? -20.685 13.182 9.589 1.00 94.56 127 ARG A O 1
ATOM 1021 N N . LYS A 1 128 ? -21.386 14.272 7.747 1.00 94.75 128 LYS A N 1
ATOM 1022 C CA . LYS A 1 128 ? -22.412 13.285 7.353 1.00 94.75 128 LYS A CA 1
ATOM 1023 C C . LYS A 1 128 ? -21.818 11.889 7.155 1.00 94.75 128 LYS A C 1
ATOM 1025 O O . LYS A 1 128 ? -22.386 10.904 7.625 1.00 94.75 128 LYS A O 1
ATOM 1030 N N . TYR A 1 129 ? -20.659 11.803 6.499 1.00 94.62 129 TYR A N 1
ATOM 1031 C CA . TYR A 1 129 ? -19.921 10.549 6.347 1.00 94.62 129 TYR A CA 1
ATOM 1032 C C . TYR A 1 129 ? -19.559 9.943 7.714 1.00 94.62 129 TYR A C 1
ATOM 1034 O O . TYR A 1 129 ? -19.937 8.806 7.999 1.00 94.62 129 TYR A O 1
ATOM 1042 N N . ARG A 1 130 ? -18.900 10.704 8.598 1.00 95.62 130 ARG A N 1
ATOM 1043 C CA . ARG A 1 130 ? -18.461 10.217 9.918 1.00 95.62 130 ARG A CA 1
ATOM 1044 C C . ARG A 1 130 ? -19.642 9.842 10.814 1.00 95.62 130 ARG A C 1
ATOM 1046 O O . ARG A 1 130 ? -19.578 8.843 11.526 1.00 95.62 130 ARG A O 1
ATOM 1053 N N . GLU A 1 131 ? -20.756 10.567 10.734 1.00 96.25 131 GLU A N 1
ATOM 1054 C CA . GLU A 1 131 ? -22.007 10.215 11.414 1.00 96.25 131 GLU A CA 1
ATOM 1055 C C . GLU A 1 131 ? -22.588 8.882 10.918 1.00 96.25 131 GLU A C 1
ATOM 1057 O O . GLU A 1 131 ? -23.045 8.069 11.727 1.00 96.25 131 GLU A O 1
ATOM 1062 N N . ALA A 1 132 ? -22.528 8.609 9.611 1.00 95.81 132 ALA A N 1
ATOM 1063 C CA . ALA A 1 132 ? -22.965 7.336 9.042 1.00 95.81 132 ALA A CA 1
ATOM 1064 C C . ALA A 1 132 ? -22.052 6.164 9.455 1.00 95.81 132 ALA A C 1
ATOM 1066 O O . ALA A 1 132 ? -22.554 5.087 9.806 1.00 95.81 132 ALA A O 1
ATOM 1067 N N . VAL A 1 133 ? -20.731 6.376 9.499 1.00 96.75 133 VAL A N 1
ATOM 1068 C CA . VAL A 1 133 ? -19.762 5.397 10.027 1.00 96.75 133 VAL A CA 1
ATOM 1069 C C . VAL A 1 133 ? -20.040 5.110 11.504 1.00 96.75 133 VAL A C 1
ATOM 1071 O O . VAL A 1 133 ? -20.221 3.952 11.892 1.00 96.75 133 VAL A O 1
ATOM 1074 N N . LYS A 1 134 ? -20.184 6.162 12.321 1.00 97.50 134 LYS A N 1
ATOM 1075 C CA . LYS A 1 134 ? -20.541 6.072 13.742 1.00 97.50 134 LYS A CA 1
ATOM 1076 C C . LYS A 1 134 ? -21.831 5.287 13.955 1.00 97.50 134 LYS A C 1
ATOM 1078 O O . LYS A 1 134 ? -21.870 4.378 14.783 1.00 97.50 134 LYS A O 1
ATOM 1083 N N . LYS A 1 135 ? -22.884 5.594 13.192 1.00 97.44 135 LYS A N 1
ATOM 1084 C CA . LYS A 1 135 ? -24.166 4.878 13.251 1.00 97.44 135 LYS A CA 1
ATOM 1085 C C . LYS A 1 135 ? -23.995 3.391 12.935 1.00 97.44 135 LYS A C 1
ATOM 1087 O O . LYS A 1 135 ? -24.575 2.563 13.632 1.00 97.44 135 LYS A O 1
ATOM 1092 N N . SER A 1 136 ? -23.186 3.049 11.933 1.00 97.06 136 SER A N 1
ATOM 1093 C CA . SER A 1 136 ? -22.928 1.657 11.533 1.00 97.06 136 SER A CA 1
ATOM 1094 C C . SER A 1 136 ? -22.175 0.876 12.616 1.00 97.06 136 SER A C 1
ATOM 1096 O O . SER A 1 136 ? -22.559 -0.244 12.942 1.00 97.06 136 SER A O 1
ATOM 1098 N N . LEU A 1 137 ? -21.176 1.489 13.259 1.00 97.75 137 LEU A N 1
ATOM 1099 C CA . LEU A 1 137 ? -20.463 0.889 14.394 1.00 97.75 137 LEU A CA 1
ATOM 1100 C C . LEU A 1 137 ? -21.360 0.704 15.623 1.00 97.75 137 LEU A C 1
ATOM 1102 O O . LEU A 1 137 ? -21.294 -0.330 16.285 1.00 97.75 137 LEU A O 1
ATOM 1106 N N . LEU A 1 138 ? -22.224 1.678 15.926 1.00 97.69 138 LEU A N 1
ATOM 1107 C CA . LEU A 1 138 ? -23.139 1.600 17.068 1.00 97.69 138 LEU A CA 1
ATOM 1108 C C . LEU A 1 138 ? -24.207 0.507 16.908 1.00 97.69 138 LEU A C 1
ATOM 1110 O O . LEU A 1 138 ? -24.624 -0.056 17.916 1.00 97.69 138 LEU A O 1
ATOM 1114 N N . LYS A 1 139 ? -24.591 0.136 15.675 1.00 97.56 139 LYS A N 1
ATOM 1115 C CA . LYS A 1 139 ? -25.500 -1.000 15.411 1.00 97.56 139 LYS A CA 1
ATOM 1116 C C . LYS A 1 139 ? -24.948 -2.352 15.894 1.00 97.56 139 LYS A C 1
ATOM 1118 O O . LYS A 1 139 ? -25.723 -3.292 16.043 1.00 97.56 139 LYS A O 1
ATOM 1123 N N . LEU A 1 140 ? -23.638 -2.475 16.145 1.00 97.50 140 LEU A N 1
ATOM 1124 C CA . LEU A 1 140 ? -23.024 -3.728 16.607 1.00 97.50 140 LEU A CA 1
ATOM 1125 C C . LEU A 1 140 ? -23.436 -4.130 18.037 1.00 97.50 140 LEU A C 1
ATOM 1127 O O . LEU A 1 140 ? -23.151 -5.252 18.455 1.00 97.50 140 LEU A O 1
ATOM 1131 N N . GLY A 1 141 ? -24.078 -3.243 18.805 1.00 97.44 141 GLY A N 1
ATOM 1132 C CA . GLY A 1 141 ? -24.545 -3.531 20.161 1.00 97.44 141 GLY A CA 1
ATOM 1133 C C . GLY A 1 141 ? -25.790 -2.734 20.552 1.00 97.44 141 GLY A C 1
ATOM 1134 O O . GLY A 1 141 ? -26.240 -1.856 19.827 1.00 97.44 141 GLY A O 1
ATOM 1135 N N . SER A 1 142 ? -26.354 -3.041 21.723 1.00 96.81 142 SER A N 1
ATOM 1136 C CA . SER A 1 142 ? -27.554 -2.371 22.256 1.00 96.81 142 SER A CA 1
ATOM 1137 C C . SER A 1 142 ? -27.320 -0.924 22.699 1.00 96.81 142 SER A C 1
ATOM 1139 O O . SER A 1 142 ? -28.263 -0.150 22.826 1.00 96.81 142 SER A O 1
ATOM 1141 N N . ASP A 1 143 ? -26.067 -0.578 22.984 1.00 97.75 143 ASP A N 1
ATOM 1142 C CA . ASP A 1 143 ? -25.615 0.716 23.486 1.00 97.75 143 ASP A CA 1
ATOM 1143 C C . ASP A 1 143 ? -24.134 0.924 23.108 1.00 97.75 143 ASP A C 1
ATOM 1145 O O . ASP A 1 143 ? -23.472 -0.036 22.692 1.00 97.75 143 ASP A O 1
ATOM 1149 N N . PRO A 1 144 ? -23.573 2.142 23.257 1.00 97.69 144 PRO A N 1
ATOM 1150 C CA . PRO A 1 144 ? -22.198 2.424 22.843 1.00 97.69 144 PRO A CA 1
ATOM 1151 C C . PRO A 1 144 ? -21.127 1.538 23.496 1.00 97.69 144 PRO A C 1
ATOM 1153 O O . PRO A 1 144 ? -20.145 1.189 22.840 1.00 97.69 144 PRO A O 1
ATOM 1156 N N . ALA A 1 145 ? -21.296 1.139 24.760 1.00 97.56 145 ALA A N 1
ATOM 1157 C CA . ALA A 1 145 ? -20.314 0.308 25.455 1.00 97.56 145 ALA A CA 1
ATOM 1158 C C . ALA A 1 145 ? -20.348 -1.138 24.938 1.00 97.56 145 ALA A C 1
ATOM 1160 O O . ALA A 1 145 ? -19.300 -1.740 24.675 1.00 97.56 145 ALA A O 1
ATOM 1161 N N . ASN A 1 146 ? -21.550 -1.683 24.735 1.00 98.00 146 ASN A N 1
ATOM 1162 C CA . ASN A 1 146 ? -21.741 -3.004 24.147 1.00 98.00 146 ASN A CA 1
ATOM 1163 C C . ASN A 1 146 ? -21.340 -3.042 22.667 1.00 98.00 146 ASN A C 1
ATOM 1165 O O . ASN A 1 146 ? -20.733 -4.024 22.246 1.00 98.00 146 ASN A O 1
ATOM 1169 N N . ALA A 1 147 ? -21.574 -1.971 21.905 1.00 98.31 147 ALA A N 1
ATOM 1170 C CA . ALA A 1 147 ? -21.115 -1.846 20.523 1.00 98.31 147 ALA A CA 1
ATOM 1171 C C . ALA A 1 147 ? -19.579 -1.820 20.431 1.00 98.31 147 ALA A C 1
ATOM 1173 O O . ALA A 1 147 ? -19.002 -2.569 19.643 1.00 98.31 147 ALA A O 1
ATOM 1174 N N . LYS A 1 148 ? -18.896 -1.063 21.306 1.00 98.00 148 LYS A N 1
ATOM 1175 C CA . LYS A 1 148 ? -17.421 -1.052 21.401 1.00 98.00 148 LYS A CA 1
ATOM 1176 C C . LYS A 1 148 ? -16.869 -2.441 21.705 1.00 98.00 148 LYS A C 1
ATOM 1178 O O . LYS A 1 148 ? -15.938 -2.914 21.053 1.00 98.00 148 LYS A O 1
ATOM 1183 N N . LYS A 1 149 ? -17.468 -3.1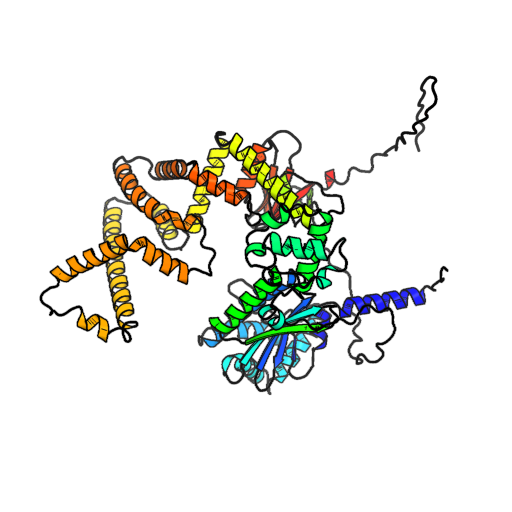27 22.683 1.00 97.25 149 LYS A N 1
ATOM 1184 C CA . LYS A 1 149 ? -17.097 -4.499 23.049 1.00 97.25 149 LYS A CA 1
ATOM 1185 C C . LYS A 1 149 ? -17.337 -5.476 21.895 1.00 97.25 149 LYS A C 1
ATOM 1187 O O . LYS A 1 149 ? -16.480 -6.319 21.644 1.00 97.25 149 LYS A O 1
ATOM 1192 N N . ALA A 1 150 ? -18.467 -5.362 21.195 1.00 97.69 150 ALA A N 1
ATOM 1193 C CA . ALA A 1 150 ? -18.788 -6.184 20.033 1.00 97.69 150 ALA A CA 1
ATOM 1194 C C . ALA A 1 150 ? -17.775 -5.970 18.899 1.00 97.69 150 ALA A C 1
ATOM 1196 O O . ALA A 1 150 ? -17.219 -6.951 18.410 1.00 97.69 150 ALA A O 1
ATOM 1197 N N . PHE A 1 151 ? -17.448 -4.714 18.572 1.00 97.75 151 PHE A N 1
ATOM 1198 C CA . PHE A 1 151 ? -16.406 -4.363 17.603 1.00 97.75 151 PHE A CA 1
ATOM 1199 C C . PHE A 1 151 ? -15.051 -4.977 17.976 1.00 97.75 151 PHE A C 1
ATOM 1201 O O . PHE A 1 151 ? -14.405 -5.610 17.147 1.00 97.75 151 PHE A O 1
ATOM 1208 N N . PHE A 1 152 ? -14.630 -4.877 19.240 1.00 96.56 152 PHE A N 1
ATOM 1209 C CA . PHE A 1 152 ? -13.350 -5.446 19.678 1.00 96.56 152 PHE A CA 1
ATOM 1210 C C . PHE A 1 152 ? -13.340 -6.973 19.573 1.00 96.56 152 PHE A C 1
ATOM 1212 O O . PHE A 1 152 ? -12.333 -7.571 19.186 1.00 96.56 152 PHE A O 1
ATOM 1219 N N . ASN A 1 153 ? -14.465 -7.612 19.896 1.00 96.06 153 ASN A N 1
ATOM 1220 C CA . ASN A 1 153 ? -14.596 -9.060 19.831 1.00 96.06 153 ASN A CA 1
ATOM 1221 C C . ASN A 1 153 ? -14.491 -9.601 18.404 1.00 96.06 153 ASN A C 1
ATOM 1223 O O . ASN A 1 153 ? -14.000 -10.716 18.264 1.00 96.06 153 ASN A O 1
ATOM 1227 N N . LEU A 1 154 ? -14.816 -8.812 17.368 1.00 96.50 154 LEU A N 1
ATOM 1228 C CA . LEU A 1 154 ? -14.584 -9.193 15.965 1.00 96.50 154 LEU A CA 1
ATOM 1229 C C . LEU A 1 154 ? -13.133 -9.632 15.707 1.00 96.50 154 LEU A C 1
ATOM 1231 O O . LEU A 1 154 ? -12.894 -10.512 14.885 1.00 96.50 154 LEU A O 1
ATOM 1235 N N . PHE A 1 155 ? -12.170 -9.051 16.431 1.00 95.44 155 PHE A N 1
ATOM 1236 C CA . PHE A 1 155 ? -10.743 -9.341 16.273 1.00 95.44 155 PHE A CA 1
ATOM 1237 C C . PHE A 1 155 ? -10.161 -10.216 17.389 1.00 95.44 155 PHE A C 1
ATOM 1239 O O . PHE A 1 155 ? -9.122 -10.850 17.187 1.00 95.44 155 PHE A O 1
ATOM 1246 N N . LEU A 1 156 ? -10.790 -10.226 18.568 1.00 93.56 156 LEU A N 1
ATOM 1247 C CA . LEU A 1 156 ? -10.217 -10.784 19.796 1.00 93.56 156 LEU A CA 1
ATOM 1248 C C . LEU A 1 156 ? -10.767 -12.151 20.203 1.00 93.56 156 LEU A C 1
ATOM 1250 O O . LEU A 1 156 ? -10.048 -12.900 20.858 1.00 93.56 156 LEU A O 1
ATOM 1254 N N . ASP A 1 157 ? -12.017 -12.479 19.873 1.00 90.94 157 ASP A N 1
ATOM 1255 C CA . ASP A 1 157 ? -12.668 -13.675 20.428 1.00 90.94 157 ASP A CA 1
ATOM 1256 C C . ASP A 1 157 ? -12.268 -14.986 19.730 1.00 90.94 157 ASP A C 1
ATOM 1258 O O . ASP A 1 157 ? -12.567 -16.071 20.228 1.00 90.94 157 ASP A O 1
ATOM 1262 N N . GLY A 1 158 ? -11.581 -14.886 18.587 1.00 90.38 158 GLY A N 1
ATOM 1263 C CA . GLY A 1 158 ? -11.130 -16.022 17.786 1.00 90.38 158 GLY A CA 1
ATOM 1264 C C . GLY A 1 158 ? -12.250 -16.800 17.090 1.00 90.38 158 GLY A C 1
ATOM 1265 O O . GLY A 1 158 ? -11.952 -17.790 16.428 1.00 90.38 158 GLY A O 1
ATOM 1266 N N . LYS A 1 159 ? -13.516 -16.375 17.206 1.00 94.56 159 LYS A N 1
ATOM 1267 C CA . LYS A 1 159 ? -14.658 -17.028 16.546 1.00 94.56 159 LYS A CA 1
ATOM 1268 C C . LYS A 1 159 ? -14.674 -16.760 15.051 1.00 94.56 159 LYS A C 1
ATOM 1270 O O . LYS A 1 159 ? -15.098 -17.617 14.283 1.00 94.56 159 LYS A O 1
ATOM 1275 N N . ARG A 1 160 ? -14.219 -15.571 14.653 1.00 96.38 160 ARG A N 1
ATOM 1276 C CA . ARG A 1 160 ? -14.103 -15.167 13.254 1.00 96.38 160 ARG A CA 1
ATOM 1277 C C . ARG A 1 160 ? -12.653 -15.153 12.818 1.00 96.38 160 ARG A C 1
ATOM 1279 O O . ARG A 1 160 ? -11.760 -14.708 13.546 1.00 96.38 160 ARG A O 1
ATOM 1286 N N . LYS A 1 161 ? -12.426 -15.603 11.593 1.00 96.38 161 LYS A N 1
ATOM 1287 C CA . LYS A 1 161 ? -11.148 -15.411 10.920 1.00 96.38 161 LYS A CA 1
ATOM 1288 C C . LYS A 1 161 ? -11.076 -13.999 10.358 1.00 96.38 161 LYS A C 1
ATOM 1290 O O . LYS A 1 161 ? -12.078 -13.451 9.915 1.00 96.38 161 LYS A O 1
ATOM 1295 N N . VAL A 1 162 ? -9.891 -13.404 10.389 1.00 97.50 162 VAL A N 1
ATOM 1296 C CA . VAL A 1 162 ? -9.661 -12.085 9.792 1.00 97.50 162 VAL A CA 1
ATOM 1297 C C . VAL A 1 162 ? -8.971 -12.307 8.454 1.00 97.50 162 VAL A C 1
ATOM 1299 O O . VAL A 1 162 ? -7.908 -12.933 8.421 1.00 97.50 162 VAL A O 1
ATOM 1302 N N . CYS A 1 163 ? -9.588 -11.804 7.388 1.00 96.81 163 CYS A N 1
ATOM 1303 C CA . CYS A 1 163 ? -9.095 -11.889 6.021 1.00 96.81 163 CYS A CA 1
ATOM 1304 C C . CYS A 1 163 ? -8.837 -10.477 5.497 1.00 96.81 163 CYS A C 1
ATOM 1306 O O . CYS A 1 163 ? -9.762 -9.674 5.404 1.00 96.81 163 CYS A O 1
ATOM 1308 N N . PHE A 1 164 ? -7.595 -10.168 5.141 1.00 97.44 164 PHE A N 1
ATOM 1309 C CA . PHE A 1 164 ? -7.297 -8.938 4.409 1.00 97.44 164 PHE A CA 1
ATOM 1310 C C . PHE A 1 164 ? -7.615 -9.144 2.935 1.00 97.44 164 PHE A C 1
ATOM 1312 O O . PHE A 1 164 ? -7.270 -10.181 2.375 1.00 97.44 164 PHE A O 1
ATOM 1319 N N . VAL A 1 165 ? -8.266 -8.173 2.307 1.00 95.00 165 VAL A N 1
ATOM 1320 C CA . VAL A 1 165 ? -8.636 -8.254 0.896 1.00 95.00 165 VAL A CA 1
ATOM 1321 C C . VAL A 1 165 ? -8.059 -7.057 0.159 1.00 95.00 165 VAL A C 1
ATOM 1323 O O . VAL A 1 165 ? -8.404 -5.919 0.457 1.00 95.00 165 VAL A O 1
ATOM 1326 N N . TYR A 1 166 ? -7.190 -7.297 -0.819 1.00 94.12 166 TYR A N 1
ATOM 1327 C CA . TYR A 1 166 ? -6.838 -6.255 -1.780 1.00 94.12 166 TYR A CA 1
ATOM 1328 C C . TYR A 1 166 ? -7.898 -6.234 -2.879 1.00 94.12 166 TYR A C 1
ATOM 1330 O O . TYR A 1 166 ? -8.003 -7.179 -3.662 1.00 94.12 166 TYR A O 1
ATOM 1338 N N . ALA A 1 167 ? -8.701 -5.176 -2.918 1.00 91.31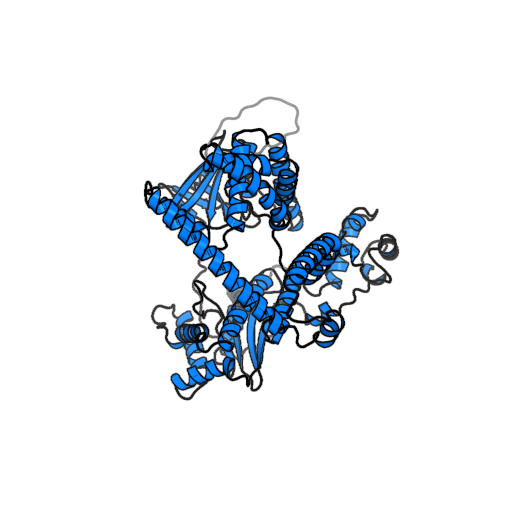 167 ALA A N 1
ATOM 1339 C CA . ALA A 1 167 ? -9.712 -4.998 -3.945 1.00 91.31 167 ALA A CA 1
ATOM 1340 C C . ALA A 1 167 ? -9.261 -3.930 -4.938 1.00 91.31 167 ALA A C 1
ATOM 1342 O O . ALA A 1 167 ? -8.792 -2.868 -4.535 1.00 91.31 167 ALA A O 1
ATOM 1343 N N . PHE A 1 168 ? -9.392 -4.182 -6.235 1.00 88.94 168 PHE A N 1
ATOM 1344 C CA . PHE A 1 168 ? -8.984 -3.209 -7.243 1.00 88.94 168 PHE A CA 1
ATOM 1345 C C . PHE A 1 168 ? -10.038 -3.037 -8.327 1.00 88.94 168 PHE A C 1
ATOM 1347 O O . PHE A 1 168 ? -10.563 -4.009 -8.864 1.00 88.94 168 PHE A O 1
ATOM 1354 N N . VAL A 1 169 ? -10.352 -1.780 -8.632 1.00 85.31 169 VAL A N 1
ATOM 1355 C CA . VAL A 1 169 ? -11.298 -1.410 -9.687 1.00 85.31 169 VAL A CA 1
ATOM 1356 C C . VAL A 1 169 ? -10.588 -1.451 -11.028 1.00 85.31 169 VAL A C 1
ATOM 1358 O O . VAL A 1 169 ? -9.584 -0.765 -11.210 1.00 85.31 169 VAL A O 1
ATOM 1361 N N . ASP A 1 170 ? -11.114 -2.225 -11.966 1.00 80.06 170 ASP A N 1
ATOM 1362 C CA . ASP A 1 170 ? -10.420 -2.556 -13.205 1.00 80.06 170 ASP A CA 1
ATOM 1363 C C . ASP A 1 170 ? -11.377 -2.709 -14.385 1.00 80.06 170 ASP A C 1
ATOM 1365 O O . ASP A 1 170 ? -12.507 -3.167 -14.218 1.00 80.06 170 ASP A O 1
ATOM 1369 N N . ASP A 1 171 ? -10.926 -2.323 -15.575 1.00 77.19 171 ASP A N 1
ATOM 1370 C CA . ASP A 1 171 ? -11.712 -2.369 -16.813 1.00 77.19 171 ASP A CA 1
ATOM 1371 C C . ASP A 1 171 ? -11.491 -3.649 -17.633 1.00 77.19 171 ASP A C 1
ATOM 1373 O O . ASP A 1 171 ? -12.109 -3.826 -18.687 1.00 77.19 171 ASP A O 1
ATOM 1377 N N . ALA A 1 172 ? -10.661 -4.577 -17.143 1.00 75.44 172 ALA A N 1
ATOM 1378 C CA . ALA A 1 172 ? -10.510 -5.882 -17.763 1.00 75.44 172 ALA A CA 1
ATOM 1379 C C . ALA A 1 172 ? -11.857 -6.629 -17.808 1.00 75.44 172 ALA A C 1
ATOM 1381 O O . ALA A 1 172 ? -12.525 -6.835 -16.795 1.00 75.44 172 ALA A O 1
ATOM 1382 N N . VAL A 1 173 ? -12.235 -7.073 -19.012 1.00 70.69 173 VAL A N 1
ATOM 1383 C CA . VAL A 1 173 ? -13.502 -7.781 -19.284 1.00 70.69 173 VAL A CA 1
ATOM 1384 C C . VAL A 1 173 ? -13.546 -9.155 -18.609 1.00 70.69 173 VAL A C 1
ATOM 1386 O O . VAL A 1 173 ? -14.616 -9.652 -18.266 1.00 70.69 173 VAL A O 1
ATOM 1389 N N . THR A 1 174 ? -12.385 -9.779 -18.423 1.00 75.75 174 THR A N 1
ATOM 1390 C CA . THR A 1 174 ? -12.240 -11.064 -17.736 1.00 75.75 174 THR A CA 1
ATOM 1391 C C . THR A 1 174 ? -11.734 -10.845 -16.319 1.00 75.75 174 THR A C 1
ATOM 1393 O O . THR A 1 174 ? -10.746 -10.132 -16.135 1.00 75.75 174 THR A O 1
ATOM 1396 N N . GLU A 1 175 ? -12.364 -11.505 -15.346 1.00 78.19 175 GLU A N 1
ATOM 1397 C CA . GLU A 1 175 ? -11.882 -11.562 -13.963 1.00 78.19 175 GLU A CA 1
ATOM 1398 C C . GLU A 1 175 ? -10.444 -12.106 -13.927 1.00 78.19 175 GLU A C 1
ATOM 1400 O O . GLU A 1 175 ? -10.153 -13.162 -14.494 1.00 78.19 175 GLU A O 1
ATOM 1405 N N . ARG A 1 176 ? -9.537 -11.369 -13.281 1.00 74.06 176 ARG A N 1
ATOM 1406 C CA . ARG A 1 176 ? -8.130 -11.731 -13.094 1.00 74.06 176 ARG A CA 1
ATOM 1407 C C . ARG A 1 176 ? -7.921 -12.204 -11.659 1.00 74.06 176 ARG A C 1
ATOM 1409 O O . ARG A 1 176 ? -8.125 -11.436 -10.721 1.00 74.06 176 ARG A O 1
ATOM 1416 N N . LYS A 1 177 ? -7.472 -13.447 -11.490 1.00 75.62 177 LYS A N 1
ATOM 1417 C CA . LYS A 1 177 ? -7.155 -14.040 -10.182 1.00 75.62 177 LYS A CA 1
ATOM 1418 C C . LYS A 1 177 ? -5.646 -14.152 -10.001 1.00 75.62 177 LYS A C 1
ATOM 1420 O O . LYS A 1 177 ? -4.928 -14.433 -10.959 1.00 75.62 177 LYS A O 1
ATOM 1425 N N . LEU A 1 178 ? -5.142 -13.915 -8.788 1.00 68.31 178 LEU A N 1
ATOM 1426 C CA . LEU A 1 178 ? -3.702 -14.045 -8.520 1.00 68.31 178 LEU A CA 1
ATOM 1427 C C . LEU A 1 178 ? -3.279 -15.522 -8.508 1.00 68.31 178 LEU A C 1
ATOM 1429 O O . LEU A 1 178 ? -2.168 -15.861 -8.906 1.00 68.31 178 LEU A O 1
ATOM 1433 N N . GLU A 1 179 ? -4.181 -16.415 -8.119 1.00 68.19 179 GLU A N 1
ATOM 1434 C CA . GLU A 1 179 ? -3.986 -17.863 -8.118 1.00 68.19 179 GLU A CA 1
ATOM 1435 C C . GLU A 1 179 ? -3.677 -18.383 -9.530 1.00 68.19 179 GLU A C 1
ATOM 1437 O O . GLU A 1 179 ? -2.801 -19.240 -9.707 1.00 68.19 179 GLU A O 1
ATOM 1442 N N . ASP A 1 180 ? -4.313 -17.795 -10.548 1.00 68.56 180 ASP A N 1
ATOM 1443 C CA . ASP A 1 180 ? -4.036 -18.100 -11.953 1.00 68.56 180 ASP A CA 1
ATOM 1444 C C . ASP A 1 180 ? -2.589 -17.747 -12.326 1.00 68.56 180 ASP A C 1
ATOM 1446 O O . ASP A 1 180 ? -1.986 -18.405 -13.167 1.00 68.56 180 ASP A O 1
ATOM 1450 N N . GLU A 1 181 ? -1.982 -16.746 -11.685 1.00 68.06 181 GLU A N 1
ATOM 1451 C CA . GLU A 1 181 ? -0.586 -16.368 -11.929 1.00 68.06 181 GLU A CA 1
ATOM 1452 C C . GLU A 1 181 ? 0.397 -17.361 -11.306 1.00 68.06 181 GLU A C 1
ATOM 1454 O O . GLU A 1 181 ? 1.416 -17.682 -11.916 1.00 68.06 181 GLU A O 1
ATOM 1459 N N . THR A 1 182 ? 0.090 -17.897 -10.121 1.00 58.66 182 THR A N 1
ATOM 1460 C CA . THR A 1 182 ? 0.949 -18.903 -9.465 1.00 58.66 182 THR A CA 1
ATOM 1461 C C . THR A 1 182 ? 0.971 -20.242 -10.207 1.00 58.66 182 THR A C 1
ATOM 1463 O O . THR A 1 182 ? 1.929 -21.006 -10.085 1.00 58.66 182 THR A O 1
ATOM 1466 N N . THR A 1 183 ? -0.067 -20.514 -11.002 1.00 58.50 183 THR A N 1
ATOM 1467 C CA . THR A 1 183 ? -0.261 -21.770 -11.740 1.00 58.50 183 THR A CA 1
ATOM 1468 C C . THR A 1 183 ? -0.042 -21.639 -13.248 1.00 58.50 183 THR A C 1
ATOM 1470 O O . THR A 1 183 ? -0.031 -22.653 -13.954 1.00 58.50 183 THR A O 1
ATOM 1473 N N . ARG A 1 184 ? 0.187 -20.422 -13.764 1.00 65.06 184 ARG A N 1
ATOM 1474 C CA . ARG A 1 184 ? 0.468 -20.167 -15.183 1.00 65.06 184 ARG A CA 1
ATOM 1475 C C . ARG A 1 184 ? 1.796 -20.790 -15.599 1.00 65.06 184 ARG A C 1
ATOM 1477 O O . ARG A 1 184 ? 2.865 -20.187 -15.554 1.00 65.06 184 ARG A O 1
ATOM 1484 N N . VAL A 1 185 ? 1.709 -22.020 -16.088 1.00 58.41 185 VAL A N 1
ATOM 1485 C CA . VAL A 1 185 ? 2.764 -22.633 -16.887 1.00 58.41 185 VAL A CA 1
ATOM 1486 C C . VAL A 1 185 ? 2.777 -21.924 -18.241 1.00 58.41 185 VAL A C 1
ATOM 1488 O O . VAL A 1 185 ? 1.873 -22.098 -19.057 1.00 58.41 185 VAL A O 1
ATOM 1491 N N . LEU A 1 186 ? 3.804 -21.109 -18.473 1.00 70.06 186 LEU A N 1
ATOM 1492 C CA . LEU A 1 186 ? 3.946 -20.246 -19.646 1.00 70.06 186 LEU A CA 1
ATOM 1493 C C . LEU A 1 186 ? 4.298 -21.036 -20.908 1.00 70.06 186 LEU A C 1
ATOM 1495 O O . LEU A 1 186 ? 5.414 -20.935 -21.404 1.00 70.06 186 LEU A O 1
ATOM 1499 N N . ARG A 1 187 ? 3.371 -21.856 -21.416 1.00 84.69 187 ARG A N 1
ATOM 1500 C CA . ARG A 1 187 ? 3.543 -22.547 -22.698 1.00 84.69 187 ARG A CA 1
ATOM 1501 C C . ARG A 1 187 ? 3.134 -21.649 -23.862 1.00 84.69 187 ARG A C 1
ATOM 1503 O O . ARG A 1 187 ? 1.970 -21.285 -24.010 1.00 84.69 187 ARG A O 1
ATOM 1510 N N . PHE A 1 188 ? 4.108 -21.371 -24.710 1.00 90.88 188 PHE A N 1
ATOM 1511 C CA . PHE A 1 188 ? 3.998 -20.700 -25.988 1.00 90.88 188 PHE A CA 1
ATOM 1512 C C . PHE A 1 188 ? 4.035 -21.721 -27.125 1.00 90.88 188 PHE A C 1
ATOM 1514 O O . PHE A 1 188 ? 4.883 -22.620 -27.173 1.00 90.88 188 PHE A O 1
ATOM 1521 N N . ALA A 1 189 ? 3.119 -21.554 -28.069 1.00 93.69 189 ALA A N 1
ATOM 1522 C CA . ALA A 1 189 ? 3.079 -22.275 -29.332 1.00 93.69 189 ALA A CA 1
ATOM 1523 C C . ALA A 1 189 ? 3.317 -21.307 -30.496 1.00 93.69 189 ALA A C 1
ATOM 1525 O O . ALA A 1 189 ? 3.068 -20.113 -30.371 1.00 93.69 189 ALA A O 1
ATOM 1526 N N . GLU A 1 190 ? 3.714 -21.829 -31.657 1.00 94.88 190 GLU A N 1
ATOM 1527 C CA . GLU A 1 190 ? 3.938 -21.039 -32.880 1.00 94.88 190 GLU A CA 1
ATOM 1528 C C . GLU A 1 190 ? 2.777 -20.073 -33.194 1.00 94.88 190 GLU A C 1
ATOM 1530 O O . GLU A 1 190 ? 2.995 -18.904 -33.509 1.00 94.88 190 GLU A O 1
ATOM 1535 N N . LYS A 1 191 ? 1.527 -20.528 -33.020 1.00 94.69 191 LYS A N 1
ATOM 1536 C CA . LYS A 1 191 ? 0.315 -19.724 -33.263 1.00 94.69 191 LYS A CA 1
ATOM 1537 C C . LYS A 1 191 ? 0.222 -18.452 -32.414 1.00 94.69 191 LYS A C 1
ATOM 1539 O O . LYS A 1 191 ? -0.448 -17.505 -32.815 1.00 94.69 191 LYS A O 1
ATOM 1544 N N . ASP A 1 192 ? 0.888 -18.417 -31.263 1.00 91.38 192 ASP A N 1
ATOM 1545 C CA . ASP A 1 192 ? 0.877 -17.262 -30.363 1.00 91.38 192 ASP A CA 1
ATOM 1546 C C . ASP A 1 192 ? 1.645 -16.074 -30.949 1.00 91.38 192 ASP A C 1
ATOM 1548 O O . ASP A 1 192 ? 1.391 -14.928 -30.586 1.00 91.38 192 ASP A O 1
ATOM 1552 N N . PHE A 1 193 ? 2.523 -16.351 -31.913 1.00 93.81 193 PHE A N 1
ATOM 1553 C CA . PHE A 1 193 ? 3.306 -15.371 -32.650 1.00 93.81 193 PHE A CA 1
ATOM 1554 C C . PHE A 1 193 ? 2.675 -15.009 -33.994 1.00 93.81 193 PHE A C 1
ATOM 1556 O O . PHE A 1 193 ? 3.253 -14.224 -34.730 1.00 93.81 193 PHE A O 1
ATOM 1563 N N . GLY A 1 194 ? 1.485 -15.527 -34.327 1.00 91.62 194 GLY A N 1
ATOM 1564 C CA . GLY A 1 194 ? 0.892 -15.448 -35.671 1.00 91.62 194 GLY A CA 1
ATOM 1565 C C . GLY A 1 194 ? 0.654 -14.040 -36.238 1.00 91.62 194 GLY A C 1
ATOM 1566 O O . GLY A 1 194 ? 0.378 -13.912 -37.426 1.00 91.62 194 GLY A O 1
ATOM 1567 N N . LYS A 1 195 ? 0.760 -12.989 -35.414 1.00 92.38 195 LYS A N 1
ATOM 1568 C CA . LYS A 1 195 ? 0.693 -11.582 -35.847 1.00 92.38 195 LYS A CA 1
ATOM 1569 C C . LYS A 1 195 ? 2.048 -11.001 -36.278 1.00 92.38 195 LYS A C 1
ATOM 1571 O O . LYS A 1 195 ? 2.069 -9.917 -36.851 1.00 92.38 195 LYS A O 1
ATOM 1576 N N . LEU A 1 196 ? 3.156 -11.686 -35.993 1.00 92.75 196 LEU A N 1
ATOM 1577 C CA . LEU A 1 196 ? 4.504 -11.267 -36.374 1.00 92.75 196 LEU A CA 1
ATOM 1578 C C . LEU A 1 196 ? 4.785 -11.589 -37.844 1.00 92.75 196 LEU A C 1
ATOM 1580 O O . LEU A 1 196 ? 4.188 -12.497 -38.426 1.00 92.75 196 LEU A O 1
ATOM 1584 N N . LYS A 1 197 ? 5.764 -10.897 -38.432 1.00 91.19 197 LYS A N 1
ATOM 1585 C CA . LYS A 1 197 ? 6.374 -11.336 -39.694 1.00 91.19 197 LYS A CA 1
ATOM 1586 C C . LYS A 1 197 ? 7.157 -12.630 -39.422 1.00 91.19 197 LYS A C 1
ATOM 1588 O O . LYS A 1 197 ? 7.967 -12.666 -38.504 1.00 91.19 197 LYS A O 1
ATOM 1593 N N . ASN A 1 198 ? 6.899 -13.685 -40.198 1.00 94.69 198 ASN A N 1
ATOM 1594 C CA . ASN A 1 198 ? 7.534 -15.011 -40.082 1.00 94.69 198 ASN A CA 1
ATOM 1595 C C . ASN A 1 198 ? 7.401 -15.683 -38.689 1.00 94.69 198 ASN A C 1
ATOM 1597 O O . ASN A 1 198 ? 8.405 -16.044 -38.073 1.00 94.69 198 ASN A O 1
ATOM 1601 N N . PRO A 1 199 ? 6.175 -15.942 -38.191 1.00 94.88 199 PRO A N 1
ATOM 1602 C CA . PRO A 1 199 ? 5.941 -16.459 -36.834 1.00 94.88 199 PRO A CA 1
ATOM 1603 C C . PRO A 1 199 ? 6.649 -17.789 -36.539 1.00 94.88 199 PRO A C 1
ATOM 1605 O O . PRO A 1 199 ? 7.133 -18.006 -35.430 1.00 94.88 199 PRO A O 1
ATOM 1608 N N . LYS A 1 200 ? 6.748 -18.663 -37.547 1.00 96.75 200 LYS A N 1
ATOM 1609 C CA . LYS A 1 200 ? 7.442 -19.953 -37.458 1.00 96.75 200 LYS A CA 1
ATOM 1610 C C . LYS A 1 200 ? 8.937 -19.802 -37.208 1.00 96.75 200 LYS A C 1
ATOM 1612 O O . LYS A 1 200 ? 9.509 -20.537 -36.408 1.00 96.75 200 LYS A O 1
ATOM 1617 N N . GLU A 1 201 ? 9.559 -18.856 -37.903 1.00 96.06 201 GLU A N 1
ATOM 1618 C CA . GLU A 1 201 ? 10.984 -18.574 -37.777 1.00 96.06 201 GLU A CA 1
ATOM 1619 C C . GLU A 1 201 ? 11.284 -17.959 -36.412 1.00 96.06 201 GLU A C 1
ATOM 1621 O O . GLU A 1 201 ? 12.165 -18.451 -35.715 1.00 96.06 201 GLU A O 1
ATOM 1626 N N . VAL A 1 202 ? 10.477 -16.984 -35.977 1.00 95.31 202 VAL A N 1
ATOM 1627 C CA . VAL A 1 202 ? 10.582 -16.391 -34.635 1.00 95.31 202 VAL A CA 1
ATOM 1628 C C . VAL A 1 202 ? 10.445 -17.462 -33.552 1.00 95.31 202 VAL A C 1
ATOM 1630 O O . VAL A 1 202 ? 11.273 -17.536 -32.647 1.00 95.31 202 VAL A O 1
ATOM 1633 N N . TYR A 1 203 ? 9.444 -18.341 -33.658 1.00 95.94 203 TYR A N 1
ATOM 1634 C CA . TYR A 1 203 ? 9.260 -19.431 -32.701 1.00 95.94 203 TYR A CA 1
ATOM 1635 C C . TYR A 1 203 ? 10.473 -20.371 -32.658 1.00 95.94 203 TYR A C 1
ATOM 1637 O O . TYR A 1 203 ? 10.970 -20.683 -31.576 1.00 95.94 203 TYR A O 1
ATOM 1645 N N . ALA A 1 204 ? 10.989 -20.785 -33.819 1.00 95.50 204 ALA A N 1
ATOM 1646 C CA . ALA A 1 204 ? 12.171 -21.640 -33.905 1.00 95.50 204 ALA A CA 1
ATOM 1647 C C . ALA A 1 204 ? 13.426 -20.959 -33.335 1.00 95.50 204 ALA A C 1
ATOM 1649 O O . ALA A 1 204 ? 14.184 -21.594 -32.601 1.00 95.50 204 ALA A O 1
ATOM 1650 N N . GLN A 1 205 ? 13.622 -19.668 -33.616 1.00 94.00 205 GLN A N 1
ATOM 1651 C CA . GLN A 1 205 ? 14.735 -18.890 -33.079 1.00 94.00 205 GLN A CA 1
ATOM 1652 C C . GLN A 1 205 ? 14.655 -18.775 -31.556 1.00 94.00 205 GLN A C 1
ATOM 1654 O O . GLN A 1 205 ? 15.663 -19.001 -30.899 1.00 94.00 205 GLN A O 1
ATOM 1659 N N . LEU A 1 206 ? 13.474 -18.514 -30.982 1.00 92.94 206 LEU A N 1
ATOM 1660 C CA . LEU A 1 206 ? 13.276 -18.448 -29.527 1.00 92.94 206 LEU A CA 1
ATOM 1661 C C . LEU A 1 206 ? 13.640 -19.757 -28.813 1.00 92.94 206 LEU A C 1
ATOM 1663 O O . LEU A 1 206 ? 14.195 -19.719 -27.714 1.00 92.94 206 LEU A O 1
ATOM 1667 N N . HIS A 1 207 ? 13.367 -20.907 -29.436 1.00 93.88 207 HIS A N 1
ATOM 1668 C CA . HIS A 1 207 ? 13.848 -22.207 -28.952 1.00 93.88 207 HIS A CA 1
ATOM 1669 C C . HIS A 1 207 ? 15.362 -22.354 -29.112 1.00 93.88 207 HIS A C 1
ATOM 1671 O O . HIS A 1 207 ? 16.043 -22.789 -28.186 1.00 93.88 207 HIS A O 1
ATOM 1677 N N . HIS A 1 208 ? 15.901 -21.964 -30.268 1.00 93.06 208 HIS A N 1
ATOM 1678 C CA . HIS A 1 208 ? 17.328 -22.072 -30.567 1.00 93.06 208 HIS A CA 1
ATOM 1679 C C . HIS A 1 208 ? 18.200 -21.268 -29.591 1.00 93.06 208 HIS A C 1
ATOM 1681 O O . HIS A 1 208 ? 19.205 -21.784 -29.108 1.00 93.06 208 HIS A O 1
ATOM 1687 N N . ILE A 1 209 ? 17.788 -20.043 -29.245 1.00 90.06 209 ILE A N 1
ATOM 1688 C CA . ILE A 1 209 ? 18.495 -19.189 -28.276 1.00 90.06 209 ILE A CA 1
ATOM 1689 C C . ILE A 1 209 ? 18.190 -19.552 -26.812 1.00 90.06 209 ILE A C 1
ATOM 1691 O O . ILE A 1 209 ? 18.650 -18.872 -25.900 1.00 90.06 209 ILE A O 1
ATOM 1695 N N . GLY A 1 210 ? 17.403 -20.605 -26.569 1.00 89.19 210 GLY A N 1
ATOM 1696 C CA . GLY A 1 210 ? 17.102 -21.115 -25.230 1.00 89.19 210 GLY A CA 1
ATOM 1697 C C . GLY A 1 210 ? 16.100 -20.290 -24.421 1.00 89.19 210 GLY A C 1
ATOM 1698 O O . GLY A 1 210 ? 15.899 -20.592 -23.246 1.00 89.19 210 GLY A O 1
ATOM 1699 N N . VAL A 1 211 ? 15.453 -19.289 -25.030 1.00 89.12 211 VAL A N 1
ATOM 1700 C CA . VAL A 1 211 ? 14.393 -18.488 -24.392 1.00 89.12 211 VAL A CA 1
ATOM 1701 C C . VAL A 1 211 ? 13.132 -19.327 -24.178 1.00 89.12 211 VAL A C 1
ATOM 1703 O O . VAL A 1 211 ? 12.478 -19.199 -23.144 1.00 89.12 211 VAL A O 1
ATOM 1706 N N . LEU A 1 212 ? 12.811 -20.218 -25.120 1.00 91.19 212 LEU A N 1
ATOM 1707 C CA . LEU A 1 212 ? 11.774 -21.237 -24.962 1.00 91.19 212 LEU A CA 1
ATOM 1708 C C . LEU A 1 212 ? 12.406 -22.634 -24.863 1.00 91.19 212 LEU A C 1
ATOM 1710 O O . LEU A 1 212 ? 13.225 -23.004 -25.697 1.00 91.19 212 LEU A O 1
ATOM 1714 N N . LYS A 1 213 ? 11.990 -23.440 -23.881 1.00 90.62 213 LYS A N 1
ATOM 1715 C CA . LYS A 1 213 ? 12.301 -24.876 -23.772 1.00 90.62 213 LYS A CA 1
ATOM 1716 C C . LYS A 1 213 ? 11.006 -25.664 -23.693 1.00 90.62 213 LYS A C 1
ATOM 1718 O O . LYS A 1 213 ? 10.194 -25.430 -22.804 1.00 90.62 213 LYS A O 1
ATOM 1723 N N . ASP A 1 214 ? 10.767 -26.546 -24.661 1.00 91.38 214 ASP A N 1
ATOM 1724 C CA . ASP A 1 214 ? 9.496 -27.281 -24.801 1.00 91.38 214 ASP A CA 1
ATOM 1725 C C . ASP A 1 214 ? 8.264 -26.352 -24.824 1.00 91.38 214 ASP A C 1
ATOM 1727 O O . ASP A 1 214 ? 7.187 -26.652 -24.299 1.00 91.38 214 ASP A O 1
ATOM 1731 N N . GLY A 1 215 ? 8.453 -25.165 -25.410 1.00 88.94 215 GLY A N 1
ATOM 1732 C CA . GLY A 1 215 ? 7.463 -24.098 -25.476 1.00 88.94 215 GLY A CA 1
ATOM 1733 C C . GLY A 1 215 ? 7.305 -23.332 -24.166 1.00 88.94 215 GLY A C 1
ATOM 1734 O O . GLY A 1 215 ? 6.570 -22.358 -24.148 1.00 88.94 215 GLY A O 1
ATOM 1735 N N . GLN A 1 216 ? 7.969 -23.717 -23.078 1.00 88.31 216 GLN A N 1
ATOM 1736 C CA . GLN A 1 216 ? 7.957 -22.966 -21.826 1.00 88.31 216 GLN A CA 1
ATOM 1737 C C . GLN A 1 216 ? 9.018 -21.876 -21.827 1.00 88.31 216 GLN A C 1
ATOM 1739 O O . GLN A 1 216 ? 10.143 -22.121 -22.251 1.00 88.31 216 GLN A O 1
ATOM 1744 N N . LEU A 1 217 ? 8.677 -20.691 -21.325 1.00 85.75 217 LEU A N 1
ATOM 1745 C CA . LEU A 1 217 ? 9.671 -19.643 -21.111 1.00 85.75 217 LEU A CA 1
ATOM 1746 C C . LEU A 1 217 ? 10.689 -20.096 -20.060 1.00 85.75 217 LEU A C 1
ATOM 1748 O O . LEU A 1 217 ? 10.322 -20.412 -18.926 1.00 85.75 217 LEU A O 1
ATOM 1752 N N . ASP A 1 218 ? 11.956 -20.167 -20.451 1.00 83.06 218 ASP A N 1
ATOM 1753 C CA . ASP A 1 218 ? 13.025 -20.615 -19.568 1.00 83.06 218 ASP A CA 1
ATOM 1754 C C . ASP A 1 218 ? 13.333 -19.553 -18.506 1.00 83.06 218 ASP A C 1
ATOM 1756 O O . ASP A 1 218 ? 13.278 -18.352 -18.772 1.00 83.06 218 ASP A O 1
ATOM 1760 N N . ARG A 1 219 ? 13.702 -19.979 -17.290 1.00 69.81 219 ARG A N 1
ATOM 1761 C CA . ARG A 1 219 ? 14.048 -19.043 -16.205 1.00 69.81 219 ARG A CA 1
ATOM 1762 C C . ARG A 1 219 ? 15.187 -18.096 -16.581 1.00 69.81 219 ARG A C 1
ATOM 1764 O O . ARG A 1 219 ? 15.161 -16.945 -16.154 1.00 69.81 219 ARG A O 1
ATOM 1771 N N . SER A 1 220 ? 16.132 -18.548 -17.408 1.00 67.88 220 SER A N 1
ATOM 1772 C CA . SER A 1 220 ? 17.242 -17.709 -17.868 1.00 67.88 220 SER A CA 1
ATOM 1773 C C . SER A 1 220 ? 16.782 -16.476 -18.642 1.00 67.88 220 SER A C 1
ATOM 1775 O O . SER A 1 220 ? 17.491 -15.481 -18.619 1.00 67.88 220 SER A O 1
ATOM 1777 N N . PHE A 1 221 ? 15.584 -16.469 -19.237 1.00 74.81 221 PHE A N 1
ATOM 1778 C CA . PHE A 1 221 ? 15.032 -15.266 -19.862 1.00 74.81 221 PHE A CA 1
ATOM 1779 C C . PHE A 1 221 ? 14.858 -14.113 -18.858 1.00 74.81 221 PHE A C 1
ATOM 1781 O O . PHE A 1 221 ? 15.132 -12.961 -19.186 1.00 74.81 221 PHE A O 1
ATOM 1788 N N . PHE A 1 222 ? 14.451 -14.414 -17.620 1.00 65.12 222 PHE A N 1
ATOM 1789 C CA . PHE A 1 222 ? 14.282 -13.406 -16.568 1.00 65.12 222 PHE A CA 1
ATOM 1790 C C . PHE A 1 222 ? 15.615 -12.956 -15.965 1.00 65.12 222 PHE A C 1
ATOM 1792 O O . PHE A 1 222 ? 15.760 -11.793 -15.594 1.00 65.12 222 PHE A O 1
ATOM 1799 N N . ASP A 1 223 ? 16.586 -13.866 -15.884 1.00 51.56 223 ASP A N 1
ATOM 1800 C CA . ASP A 1 223 ? 17.897 -13.596 -15.288 1.00 51.56 223 ASP A CA 1
ATOM 1801 C C . ASP A 1 223 ? 18.888 -12.982 -16.298 1.00 51.56 223 ASP A C 1
ATOM 1803 O O . ASP A 1 223 ? 19.865 -12.337 -15.914 1.00 51.56 223 ASP A O 1
ATOM 1807 N N . GLN A 1 224 ? 18.669 -13.213 -17.596 1.00 54.22 224 GLN A N 1
ATOM 1808 C CA . GLN A 1 224 ? 19.610 -12.946 -18.681 1.00 54.22 224 GLN A CA 1
ATOM 1809 C C . GLN A 1 224 ? 18.881 -12.449 -19.947 1.00 54.22 224 GLN A C 1
ATOM 1811 O O . GLN A 1 224 ? 18.925 -13.077 -21.005 1.00 54.22 224 GLN A O 1
ATOM 1816 N N . ASN A 1 225 ? 18.345 -11.226 -19.888 1.00 58.25 225 ASN A N 1
ATOM 1817 C CA . ASN A 1 225 ? 17.954 -10.469 -21.086 1.00 58.25 225 ASN A CA 1
ATOM 1818 C C . ASN A 1 225 ? 19.061 -10.302 -22.177 1.00 58.25 225 ASN A C 1
ATOM 1820 O O . ASN A 1 225 ? 18.697 -10.148 -23.345 1.00 58.25 225 ASN A O 1
ATOM 1824 N N . PRO A 1 226 ? 20.394 -10.398 -21.918 1.00 55.59 226 PRO A N 1
ATOM 1825 C CA . PRO A 1 226 ? 21.387 -10.126 -22.959 1.00 55.59 226 PRO A CA 1
ATOM 1826 C C . PRO A 1 226 ? 21.321 -11.080 -24.155 1.00 55.59 226 PRO A C 1
ATOM 1828 O O . PRO A 1 226 ? 21.652 -10.669 -25.259 1.00 55.59 226 PRO A O 1
ATOM 1831 N N . TYR A 1 227 ? 20.900 -12.340 -23.993 1.00 57.00 227 TYR A N 1
ATOM 1832 C CA . TYR A 1 227 ? 20.833 -13.287 -25.121 1.00 57.00 227 TYR A CA 1
ATOM 1833 C C . TYR A 1 227 ? 19.677 -12.984 -26.073 1.00 57.00 227 TYR A C 1
ATOM 1835 O O . TYR A 1 227 ? 19.799 -13.148 -27.286 1.00 57.00 227 TYR A O 1
ATOM 1843 N N . PHE A 1 228 ? 18.563 -12.492 -25.533 1.00 73.56 228 PHE A N 1
ATOM 1844 C CA . PHE A 1 228 ? 17.458 -12.019 -26.350 1.00 73.56 228 PHE A CA 1
ATOM 1845 C C . PHE A 1 228 ? 17.832 -10.707 -27.054 1.00 73.56 228 PHE A C 1
ATOM 1847 O O . PHE A 1 228 ? 17.630 -10.585 -28.262 1.00 73.56 228 PHE A O 1
ATOM 1854 N N . GLU A 1 229 ? 18.482 -9.779 -26.345 1.00 70.38 229 GLU A N 1
ATOM 1855 C CA . GLU A 1 229 ? 18.976 -8.517 -26.913 1.00 70.38 229 GLU A CA 1
ATOM 1856 C C . GLU A 1 229 ? 20.055 -8.719 -27.990 1.00 70.38 229 GLU A C 1
ATOM 1858 O O . GLU A 1 229 ? 20.036 -8.018 -29.001 1.00 70.38 229 GLU A O 1
ATOM 1863 N N . THR A 1 230 ? 20.937 -9.711 -27.832 1.00 70.06 230 THR A N 1
ATOM 1864 C CA . THR A 1 230 ? 22.024 -10.029 -28.783 1.00 70.06 230 THR A CA 1
ATOM 1865 C C . THR A 1 230 ? 21.622 -10.966 -29.920 1.00 70.06 230 THR A C 1
ATOM 1867 O O . THR A 1 230 ? 22.427 -11.202 -30.818 1.00 70.06 230 THR A O 1
ATOM 1870 N N . SER A 1 231 ? 20.392 -11.488 -29.925 1.00 81.56 231 SER A N 1
ATOM 1871 C CA . SER A 1 231 ? 19.912 -12.313 -31.038 1.00 81.56 231 SER A CA 1
ATOM 1872 C C . SER A 1 231 ? 19.865 -11.521 -32.352 1.00 81.56 231 SER A C 1
ATOM 1874 O O . SER A 1 231 ? 19.664 -10.306 -32.349 1.00 81.56 231 SER A O 1
ATOM 1876 N N . GLU A 1 232 ? 19.991 -12.209 -33.488 1.00 89.12 232 GLU A N 1
ATOM 1877 C CA . GLU A 1 232 ? 19.897 -11.600 -34.828 1.00 89.12 232 GLU A CA 1
ATOM 1878 C C . GLU A 1 232 ? 18.469 -11.153 -35.198 1.00 89.12 232 GLU A C 1
ATOM 1880 O O . GLU A 1 232 ? 18.241 -10.663 -36.303 1.00 89.12 232 GLU A O 1
ATOM 1885 N N . MET A 1 233 ? 17.493 -11.299 -34.289 1.00 89.56 233 MET A N 1
ATOM 1886 C CA . MET A 1 233 ? 16.147 -10.781 -34.515 1.00 89.56 233 MET A CA 1
ATOM 1887 C C . MET A 1 233 ? 16.158 -9.263 -34.685 1.00 89.56 233 MET A C 1
ATOM 1889 O O . MET A 1 233 ? 16.814 -8.528 -33.941 1.00 89.56 233 MET A O 1
ATOM 1893 N N . ASP A 1 234 ? 15.336 -8.816 -35.627 1.00 91.94 234 ASP A N 1
ATOM 1894 C CA . ASP A 1 234 ? 15.010 -7.413 -35.820 1.00 91.94 234 ASP A CA 1
ATOM 1895 C C . ASP A 1 234 ? 14.431 -6.792 -34.533 1.00 91.94 234 ASP A C 1
ATOM 1897 O O . ASP A 1 234 ? 13.676 -7.434 -33.793 1.00 91.94 234 ASP A O 1
ATOM 1901 N N . THR A 1 235 ? 14.798 -5.542 -34.253 1.00 87.56 235 THR A N 1
ATOM 1902 C CA . THR A 1 235 ? 14.415 -4.835 -33.023 1.00 87.56 235 THR A CA 1
ATOM 1903 C C . THR A 1 235 ? 12.897 -4.705 -32.875 1.00 87.56 235 THR A C 1
ATOM 1905 O O . THR A 1 235 ? 12.380 -4.899 -31.772 1.00 87.56 235 THR A O 1
ATOM 1908 N N . ASP A 1 236 ? 12.160 -4.476 -33.968 1.00 89.19 236 ASP A N 1
ATOM 1909 C CA . ASP A 1 236 ? 10.698 -4.378 -33.923 1.00 89.19 236 ASP A CA 1
ATOM 1910 C C . ASP A 1 236 ? 10.071 -5.743 -33.627 1.00 89.19 236 ASP A C 1
ATOM 1912 O O . ASP A 1 236 ? 9.066 -5.839 -32.917 1.00 89.19 236 ASP A O 1
ATOM 1916 N N . VAL A 1 237 ? 10.665 -6.822 -34.147 1.00 91.00 237 VAL A N 1
ATOM 1917 C CA . VAL A 1 237 ? 10.233 -8.197 -33.854 1.00 91.00 237 VAL A CA 1
ATOM 1918 C C . VAL A 1 237 ? 10.494 -8.534 -32.387 1.00 91.00 237 VAL A C 1
ATOM 1920 O O . VAL A 1 237 ? 9.604 -9.076 -31.730 1.00 91.00 237 VAL A O 1
ATOM 1923 N N . LYS A 1 238 ? 11.657 -8.158 -31.838 1.00 90.31 238 LYS A N 1
ATOM 1924 C CA . LYS A 1 238 ? 11.974 -8.334 -30.411 1.00 90.31 238 LYS A CA 1
ATOM 1925 C C . LYS A 1 238 ? 10.955 -7.633 -29.517 1.00 90.31 238 LYS A C 1
ATOM 1927 O O . LYS A 1 238 ? 10.429 -8.254 -28.594 1.00 90.31 238 LYS A O 1
ATOM 1932 N N . ALA A 1 239 ? 10.632 -6.374 -29.817 1.00 83.88 239 ALA A N 1
ATOM 1933 C CA . ALA A 1 239 ? 9.635 -5.607 -29.075 1.00 83.88 239 ALA A CA 1
ATOM 1934 C C . ALA A 1 239 ? 8.253 -6.285 -29.108 1.00 83.88 239 ALA A C 1
ATOM 1936 O O . ALA A 1 239 ? 7.599 -6.434 -28.075 1.00 83.88 239 ALA A O 1
ATOM 1937 N N . GLN A 1 240 ? 7.828 -6.782 -30.273 1.00 90.44 240 GLN A N 1
ATOM 1938 C CA . GLN A 1 240 ? 6.547 -7.480 -30.398 1.00 90.44 240 GLN A CA 1
ATOM 1939 C C . GLN A 1 240 ? 6.536 -8.846 -29.687 1.00 90.44 240 GLN A C 1
ATOM 1941 O O . GLN A 1 240 ? 5.522 -9.215 -29.095 1.00 90.44 240 GLN A O 1
ATOM 1946 N N . VAL A 1 241 ? 7.644 -9.594 -29.701 1.00 89.19 241 VAL A N 1
ATOM 1947 C CA . VAL A 1 241 ? 7.791 -10.843 -28.932 1.00 89.19 241 VAL A CA 1
ATOM 1948 C C . VAL A 1 241 ? 7.711 -10.572 -27.432 1.00 89.19 241 VAL A C 1
ATOM 1950 O O . VAL A 1 241 ? 6.978 -11.272 -26.733 1.00 89.19 241 VAL A O 1
ATOM 1953 N N . LEU A 1 242 ? 8.406 -9.540 -26.940 1.00 84.38 242 LEU A N 1
ATOM 1954 C CA . LEU A 1 242 ? 8.322 -9.117 -25.540 1.00 84.38 242 LEU A CA 1
ATOM 1955 C C . LEU A 1 242 ? 6.892 -8.768 -25.152 1.00 84.38 242 LEU A C 1
ATOM 1957 O O . LEU A 1 242 ? 6.437 -9.151 -24.078 1.00 84.38 242 LEU A O 1
ATOM 1961 N N . GLU A 1 243 ? 6.164 -8.097 -26.036 1.00 81.44 243 GLU A N 1
ATOM 1962 C CA . GLU A 1 243 ? 4.769 -7.750 -25.809 1.00 81.44 243 GLU A CA 1
ATOM 1963 C C . GLU A 1 243 ? 3.850 -8.986 -25.782 1.00 81.44 243 GLU A C 1
ATOM 1965 O O . GLU A 1 243 ? 2.964 -9.087 -24.930 1.00 81.44 243 GLU A O 1
ATOM 1970 N N . ILE A 1 244 ? 4.084 -9.974 -26.656 1.00 86.81 244 ILE A N 1
ATOM 1971 C CA . ILE A 1 244 ? 3.382 -11.271 -26.625 1.00 86.81 244 ILE A CA 1
ATOM 1972 C C . ILE A 1 244 ? 3.670 -12.005 -25.313 1.00 86.81 244 ILE A C 1
ATOM 1974 O O . ILE A 1 244 ? 2.742 -12.514 -24.677 1.00 86.81 244 ILE A O 1
ATOM 1978 N N . PHE A 1 245 ? 4.937 -12.040 -24.889 1.00 86.06 245 PHE A N 1
ATOM 1979 C CA . PHE A 1 245 ? 5.329 -12.611 -23.608 1.00 86.06 245 PHE A CA 1
ATOM 1980 C C . PHE A 1 245 ? 4.630 -11.885 -22.467 1.00 86.06 245 PHE A C 1
ATOM 1982 O O . PHE A 1 245 ? 3.904 -12.533 -21.728 1.00 86.06 245 PHE A O 1
ATOM 1989 N N . ARG A 1 246 ? 4.735 -10.557 -22.360 1.00 75.12 246 ARG A N 1
ATOM 1990 C CA . ARG A 1 246 ? 4.072 -9.755 -21.315 1.00 75.12 246 ARG A CA 1
ATOM 1991 C C . ARG A 1 246 ? 2.576 -10.076 -21.217 1.00 75.12 246 ARG A C 1
ATOM 1993 O O . ARG A 1 246 ? 2.114 -10.453 -20.141 1.00 75.12 246 ARG A O 1
ATOM 2000 N N . LYS A 1 247 ? 1.853 -10.045 -22.343 1.00 74.38 247 LYS A N 1
ATOM 2001 C CA . LYS A 1 247 ? 0.404 -10.317 -22.408 1.00 74.38 247 LYS A CA 1
ATOM 2002 C C . LYS A 1 247 ? 0.013 -11.732 -21.988 1.00 74.38 247 LYS A C 1
ATOM 2004 O O . LYS A 1 247 ? -1.044 -11.927 -21.394 1.00 74.38 247 LYS A O 1
ATOM 2009 N N . LYS A 1 248 ? 0.830 -12.735 -22.314 1.00 77.25 248 LYS A N 1
ATOM 2010 C CA . LYS A 1 248 ? 0.564 -14.127 -21.919 1.00 77.25 248 LYS A CA 1
ATOM 2011 C C . LYS A 1 248 ? 1.076 -14.470 -20.527 1.00 77.25 248 LYS A C 1
ATOM 2013 O O . LYS A 1 248 ? 0.514 -15.348 -19.878 1.00 77.25 248 LYS A O 1
ATOM 2018 N N . MET A 1 249 ? 2.135 -13.800 -20.083 1.00 70.94 249 MET A N 1
ATOM 2019 C CA . MET A 1 249 ? 2.788 -14.071 -18.811 1.00 70.94 249 MET A CA 1
ATOM 2020 C C . MET A 1 249 ? 2.025 -13.549 -17.616 1.00 70.94 249 MET A C 1
ATOM 2022 O O . MET A 1 249 ? 2.140 -14.122 -16.540 1.00 70.94 249 MET A O 1
ATOM 2026 N N . SER A 1 250 ? 1.282 -12.465 -17.797 1.00 70.12 250 SER A N 1
ATOM 2027 C CA . SER A 1 250 ? 0.582 -11.816 -16.707 1.00 70.12 250 SER A CA 1
ATOM 2028 C C . SER A 1 250 ? -0.748 -11.298 -17.213 1.00 70.12 250 SER A C 1
ATOM 2030 O O . SER A 1 250 ? -0.804 -10.594 -18.217 1.00 70.12 250 SER A O 1
ATOM 2032 N N . ALA A 1 251 ? -1.833 -11.632 -16.519 1.00 67.56 251 ALA A N 1
ATOM 2033 C CA . ALA A 1 251 ? -3.092 -10.924 -16.712 1.00 67.56 251 ALA A CA 1
ATOM 2034 C C . ALA A 1 251 ? -2.975 -9.468 -16.232 1.00 67.56 251 ALA A C 1
ATOM 2036 O O . ALA A 1 251 ? -3.755 -8.621 -16.656 1.00 67.56 251 ALA A O 1
ATOM 2037 N N . PHE A 1 252 ? -2.008 -9.186 -15.354 1.00 73.31 252 PHE A N 1
ATOM 2038 C CA . PHE A 1 252 ? -1.781 -7.897 -14.716 1.00 73.31 252 PHE A CA 1
ATOM 2039 C C . PHE A 1 252 ? -0.676 -7.090 -15.400 1.00 73.31 252 PHE A C 1
ATOM 2041 O O . PHE A 1 252 ? 0.391 -7.629 -15.692 1.00 73.31 252 PHE A O 1
ATOM 2048 N N . GLU A 1 253 ? -0.897 -5.787 -15.575 1.00 71.69 253 GLU A N 1
ATOM 2049 C CA . GLU A 1 253 ? 0.040 -4.885 -16.263 1.00 71.69 253 GLU A CA 1
ATOM 2050 C C . GLU A 1 253 ? 1.348 -4.660 -15.484 1.00 71.69 253 GLU A C 1
ATOM 2052 O O . GLU A 1 253 ? 2.407 -4.481 -16.082 1.00 71.69 253 GLU A O 1
ATOM 2057 N N . SER A 1 254 ? 1.308 -4.707 -14.145 1.00 80.88 254 SER A N 1
ATOM 2058 C CA . SER A 1 254 ? 2.467 -4.429 -13.287 1.00 80.88 254 SER A CA 1
ATOM 2059 C C . SER A 1 254 ? 3.017 -5.686 -12.606 1.00 80.88 254 SER A C 1
ATOM 2061 O O . SER A 1 254 ? 2.471 -6.181 -11.618 1.00 80.88 254 SER A O 1
ATOM 2063 N N . ASN A 1 255 ? 4.171 -6.171 -13.077 1.00 74.06 255 ASN A N 1
ATOM 2064 C CA . ASN A 1 255 ? 4.881 -7.288 -12.438 1.00 74.06 255 ASN A CA 1
ATOM 2065 C C . ASN A 1 255 ? 5.336 -6.964 -11.005 1.00 74.06 255 ASN A C 1
ATOM 2067 O O . ASN A 1 255 ? 5.343 -7.848 -10.153 1.00 74.06 255 ASN A O 1
ATOM 2071 N N . ILE A 1 256 ? 5.683 -5.705 -10.720 1.00 74.00 256 ILE A N 1
ATOM 2072 C CA . ILE A 1 256 ? 6.100 -5.283 -9.374 1.00 74.00 256 ILE A CA 1
ATOM 2073 C C . ILE A 1 256 ? 4.919 -5.371 -8.404 1.00 74.00 256 ILE A C 1
ATOM 2075 O O . ILE A 1 256 ? 5.061 -5.932 -7.322 1.00 74.00 256 ILE A O 1
ATOM 2079 N N . ALA A 1 257 ? 3.746 -4.864 -8.799 1.00 82.06 257 ALA A N 1
ATOM 2080 C CA . ALA A 1 257 ? 2.525 -4.959 -7.997 1.00 82.06 257 ALA A CA 1
ATOM 2081 C C . ALA A 1 257 ? 2.164 -6.421 -7.689 1.00 82.06 257 ALA A C 1
ATOM 2083 O O . ALA A 1 257 ? 1.819 -6.756 -6.558 1.00 82.06 257 ALA A O 1
ATOM 2084 N N . LYS A 1 258 ? 2.342 -7.307 -8.674 1.00 83.31 258 LYS A N 1
ATOM 2085 C CA . LYS A 1 258 ? 2.158 -8.752 -8.513 1.00 83.31 258 LYS A CA 1
ATOM 2086 C C . LYS A 1 258 ? 3.119 -9.365 -7.493 1.00 83.31 258 LYS A C 1
ATOM 2088 O O . LYS A 1 258 ? 2.676 -10.068 -6.590 1.00 83.31 258 LYS A O 1
ATOM 2093 N N . ILE A 1 259 ? 4.422 -9.105 -7.624 1.00 79.12 259 ILE A N 1
ATOM 2094 C CA . ILE A 1 259 ? 5.436 -9.621 -6.690 1.00 79.12 259 ILE A CA 1
ATOM 2095 C C . ILE A 1 259 ? 5.151 -9.130 -5.265 1.00 79.12 259 ILE A C 1
ATOM 2097 O O . ILE A 1 259 ? 5.233 -9.913 -4.320 1.00 79.12 259 ILE A O 1
ATOM 2101 N N . GLU A 1 260 ? 4.759 -7.864 -5.107 1.00 86.31 260 GLU A N 1
ATOM 2102 C CA . GLU A 1 260 ? 4.385 -7.315 -3.802 1.00 86.31 260 GLU A CA 1
ATOM 2103 C C . GLU A 1 260 ? 3.164 -8.008 -3.191 1.00 86.31 260 GLU A C 1
ATOM 2105 O O . GLU A 1 260 ? 3.195 -8.320 -2.001 1.00 86.31 260 GLU A O 1
ATOM 2110 N N . LEU A 1 261 ? 2.130 -8.321 -3.980 1.00 88.19 261 LEU A N 1
ATOM 2111 C CA . LEU A 1 261 ? 0.964 -9.066 -3.494 1.00 88.19 261 LEU A CA 1
ATOM 2112 C C . LEU A 1 261 ? 1.317 -10.499 -3.078 1.00 88.19 261 LEU A C 1
ATOM 2114 O O . LEU A 1 261 ? 0.868 -10.942 -2.026 1.00 88.19 261 LEU A O 1
ATOM 2118 N N . LEU A 1 262 ? 2.174 -11.196 -3.832 1.00 84.25 262 LEU A N 1
ATOM 2119 C CA . LEU A 1 262 ? 2.653 -12.537 -3.461 1.00 84.25 262 LEU A CA 1
ATOM 2120 C C . LEU A 1 262 ? 3.483 -12.509 -2.167 1.00 84.25 262 LEU A C 1
ATOM 2122 O O . LEU A 1 262 ? 3.360 -13.380 -1.303 1.00 84.25 262 LEU A O 1
ATOM 2126 N N . HIS A 1 263 ? 4.332 -11.491 -1.995 1.00 85.75 263 HIS A N 1
ATOM 2127 C CA . HIS A 1 263 ? 5.063 -11.289 -0.744 1.00 85.75 263 HIS A CA 1
ATOM 2128 C C . HIS A 1 263 ? 4.129 -10.963 0.422 1.00 85.75 263 HIS A C 1
ATOM 2130 O O . HIS A 1 263 ? 4.342 -11.459 1.532 1.00 85.75 263 HIS A O 1
ATOM 2136 N N . LEU A 1 264 ? 3.110 -10.137 0.181 1.00 92.19 264 LEU A N 1
ATOM 2137 C CA . LEU A 1 264 ? 2.110 -9.773 1.174 1.00 92.19 264 LEU A CA 1
ATOM 2138 C C . LEU A 1 264 ? 1.295 -10.989 1.613 1.00 92.19 264 LEU A C 1
ATOM 2140 O O . LEU A 1 264 ? 1.180 -11.216 2.814 1.00 92.19 264 LEU A O 1
ATOM 2144 N N . GLU A 1 265 ? 0.803 -11.793 0.671 1.00 89.50 265 GLU A N 1
ATOM 2145 C CA . GLU A 1 265 ? 0.112 -13.056 0.939 1.00 89.50 265 GLU A CA 1
ATOM 2146 C C . GLU A 1 265 ? 0.971 -13.948 1.835 1.00 89.50 265 GLU A C 1
ATOM 2148 O O . GLU A 1 265 ? 0.541 -14.355 2.917 1.00 89.50 265 GLU A O 1
ATOM 2153 N N . LYS A 1 266 ? 2.232 -14.173 1.442 1.00 86.44 266 LYS A N 1
ATOM 2154 C CA . LYS A 1 266 ? 3.164 -14.994 2.216 1.00 86.44 266 LYS A CA 1
ATOM 2155 C C . LYS A 1 266 ? 3.341 -14.461 3.640 1.00 86.44 266 LYS A C 1
ATOM 2157 O O . LYS A 1 266 ? 3.374 -15.236 4.596 1.00 86.44 266 LYS A O 1
ATOM 2162 N N . GLU A 1 267 ? 3.477 -13.145 3.799 1.00 92.62 267 GLU A N 1
ATOM 2163 C CA . GLU A 1 267 ? 3.640 -12.509 5.106 1.00 92.62 267 GLU A CA 1
ATOM 2164 C C . GLU A 1 267 ? 2.373 -12.617 5.968 1.00 92.62 267 GLU A C 1
ATOM 2166 O O . GLU A 1 267 ? 2.465 -12.969 7.146 1.00 92.62 267 GLU A O 1
ATOM 2171 N N . LEU A 1 268 ? 1.195 -12.357 5.403 1.00 93.50 268 LEU A N 1
ATOM 2172 C CA . LEU A 1 268 ? -0.079 -12.429 6.117 1.00 93.50 268 LEU A CA 1
ATOM 2173 C C . LEU A 1 268 ? -0.406 -13.861 6.541 1.00 93.50 268 LEU A C 1
ATOM 2175 O O . LEU A 1 268 ? -0.642 -14.102 7.729 1.00 93.50 268 LEU A O 1
ATOM 2179 N N . VAL A 1 269 ? -0.351 -14.799 5.595 1.00 90.94 269 VAL A N 1
ATOM 2180 C CA . VAL A 1 269 ? -0.760 -16.192 5.789 1.00 90.94 269 VAL A CA 1
ATOM 2181 C C . VAL A 1 269 ? 0.240 -16.938 6.660 1.00 90.94 269 VAL A C 1
ATOM 2183 O O . VAL A 1 269 ? -0.134 -17.492 7.694 1.00 90.94 269 VAL A O 1
ATOM 2186 N N . HIS A 1 270 ? 1.526 -16.919 6.305 1.00 89.75 270 HIS A N 1
ATOM 2187 C CA . HIS A 1 270 ? 2.507 -17.760 6.993 1.00 89.75 270 HIS A CA 1
ATOM 2188 C C . HIS A 1 270 ? 3.108 -17.109 8.239 1.00 89.75 270 HIS A C 1
ATOM 2190 O O . HIS A 1 270 ? 3.416 -17.820 9.194 1.00 89.75 270 HIS A O 1
ATOM 2196 N N . ASN A 1 271 ? 3.271 -15.780 8.267 1.00 92.94 271 ASN A N 1
ATOM 2197 C CA . ASN A 1 271 ? 3.952 -15.123 9.390 1.00 92.94 271 ASN A CA 1
ATOM 2198 C C . ASN A 1 271 ? 2.977 -14.527 10.412 1.00 92.94 271 ASN A C 1
ATOM 2200 O O . ASN A 1 271 ? 3.247 -14.567 11.615 1.00 92.94 271 ASN A O 1
ATOM 2204 N N . LEU A 1 272 ? 1.863 -13.943 9.959 1.00 94.38 272 LEU A N 1
ATOM 2205 C CA . LEU A 1 272 ? 0.925 -13.231 10.835 1.00 94.38 272 LEU A CA 1
ATOM 2206 C C . LEU A 1 272 ? -0.328 -14.052 11.184 1.00 94.38 272 LEU A C 1
ATOM 2208 O O . LEU A 1 272 ? -0.988 -13.744 12.182 1.00 94.38 272 LEU A O 1
ATOM 2212 N N . GLY A 1 273 ? -0.612 -15.128 10.446 1.00 94.50 273 GLY A N 1
ATOM 2213 C CA . GLY A 1 273 ? -1.761 -16.008 10.671 1.00 94.50 273 GLY A CA 1
ATOM 2214 C C . GLY A 1 273 ? -3.102 -15.345 10.344 1.00 94.50 273 GLY A C 1
ATOM 2215 O O . GLY A 1 273 ? -4.085 -15.584 11.047 1.00 94.50 273 GLY A O 1
ATOM 2216 N N . PHE A 1 274 ? -3.116 -14.467 9.341 1.00 96.31 274 PHE A N 1
ATOM 2217 C CA . PHE A 1 274 ? -4.327 -13.911 8.737 1.00 96.31 274 PHE A CA 1
ATOM 2218 C C . PHE A 1 274 ? -4.596 -14.584 7.395 1.00 96.31 274 PHE A C 1
ATOM 2220 O O . PHE A 1 274 ? -3.672 -15.078 6.760 1.00 96.31 274 PHE A O 1
ATOM 2227 N N . GLU A 1 275 ? -5.847 -14.577 6.949 1.00 95.50 275 GLU A N 1
ATOM 2228 C CA . GLU A 1 275 ? -6.160 -14.932 5.564 1.00 95.50 275 GLU A CA 1
ATOM 2229 C C . GLU A 1 275 ? -5.919 -13.719 4.654 1.00 95.50 275 GLU A C 1
ATOM 2231 O O . GLU A 1 275 ? -5.918 -12.568 5.111 1.00 95.50 275 GLU A O 1
ATOM 2236 N N . PHE A 1 276 ? -5.679 -13.981 3.374 1.00 93.69 276 PHE A N 1
ATOM 2237 C CA . PHE A 1 276 ? -5.504 -12.953 2.361 1.00 93.69 276 PHE A CA 1
ATOM 2238 C C . PHE A 1 276 ? -6.293 -13.325 1.111 1.00 93.69 276 PHE A C 1
ATOM 2240 O O . PHE A 1 276 ? -6.306 -14.488 0.717 1.00 93.69 276 PHE A O 1
ATOM 2247 N N . GLY A 1 277 ? -6.948 -12.340 0.508 1.00 89.50 277 GLY A N 1
ATOM 2248 C CA . GLY A 1 277 ? -7.680 -12.491 -0.740 1.00 89.50 277 GLY A CA 1
ATOM 2249 C C . GLY A 1 277 ? -7.453 -11.302 -1.662 1.00 89.50 277 GLY A C 1
ATOM 2250 O O . GLY A 1 277 ? -7.064 -10.213 -1.231 1.00 89.50 277 GLY A O 1
ATOM 2251 N N . ILE A 1 278 ? -7.720 -11.508 -2.946 1.00 87.69 278 ILE A N 1
ATOM 2252 C CA . ILE A 1 278 ? -7.701 -10.459 -3.963 1.00 87.69 278 ILE A CA 1
ATOM 2253 C C . ILE A 1 278 ? -9.050 -10.459 -4.665 1.00 87.69 278 ILE A C 1
ATOM 2255 O O . ILE A 1 278 ? -9.601 -11.513 -4.966 1.00 87.69 278 ILE A O 1
ATOM 2259 N N . CYS A 1 279 ? -9.588 -9.269 -4.899 1.00 86.19 279 CYS A N 1
ATOM 2260 C CA . CYS A 1 279 ? -10.892 -9.087 -5.517 1.00 86.19 279 CYS A CA 1
ATOM 2261 C C . CYS A 1 279 ? -10.793 -8.061 -6.649 1.00 86.19 279 CYS A C 1
ATOM 2263 O O . CYS A 1 279 ? -10.414 -6.912 -6.423 1.00 86.19 279 CYS A O 1
ATOM 2265 N N . GLN A 1 280 ? -11.143 -8.460 -7.871 1.00 84.06 280 GLN A N 1
ATOM 2266 C CA . GLN A 1 280 ? -11.323 -7.507 -8.960 1.00 84.06 280 GLN A CA 1
ATOM 2267 C C . GLN A 1 280 ? -12.743 -6.939 -8.899 1.00 84.06 280 GLN A C 1
ATOM 2269 O O . GLN A 1 280 ? -13.723 -7.675 -8.988 1.00 84.06 280 GLN A O 1
ATOM 2274 N N . ILE A 1 281 ? -12.855 -5.620 -8.792 1.00 84.38 281 ILE A N 1
ATOM 2275 C CA . ILE A 1 281 ? -14.121 -4.901 -8.905 1.00 84.38 281 ILE A CA 1
ATOM 2276 C C . ILE A 1 281 ? -14.279 -4.497 -10.369 1.00 84.38 281 ILE A C 1
ATOM 2278 O O . ILE A 1 281 ? -13.492 -3.710 -10.901 1.00 84.38 281 ILE A O 1
ATOM 2282 N N . TYR A 1 282 ? -15.296 -5.048 -11.026 1.00 76.19 282 TYR A N 1
ATOM 2283 C CA . TYR A 1 282 ? -15.576 -4.749 -12.424 1.00 76.19 282 TYR A CA 1
ATOM 2284 C C . TYR A 1 282 ? -15.945 -3.276 -12.607 1.00 76.19 282 TYR A C 1
ATOM 2286 O O . TYR A 1 282 ? -16.908 -2.786 -12.013 1.00 76.19 282 TYR A O 1
ATOM 2294 N N . ARG A 1 283 ? -15.202 -2.581 -13.468 1.00 70.75 283 ARG A N 1
ATOM 2295 C CA . ARG A 1 283 ? -15.578 -1.268 -13.981 1.00 70.75 283 ARG A CA 1
ATOM 2296 C C . ARG A 1 283 ? -16.393 -1.481 -15.259 1.00 70.75 283 ARG A C 1
ATOM 2298 O O . ARG A 1 283 ? -15.835 -1.986 -16.235 1.00 70.75 283 ARG A O 1
ATOM 2305 N N . PRO A 1 284 ? -17.679 -1.084 -15.298 1.00 59.03 284 PRO A N 1
ATOM 2306 C CA . PRO A 1 284 ? -18.455 -1.145 -16.527 1.00 59.03 284 PRO A CA 1
ATOM 2307 C C . PRO A 1 284 ? -17.695 -0.450 -17.669 1.00 59.03 284 PRO A C 1
ATOM 2309 O O . PRO A 1 284 ? -17.138 0.638 -17.454 1.00 59.03 284 PRO A O 1
ATOM 2312 N N . PRO A 1 285 ? -17.615 -1.056 -18.868 1.00 57.09 285 PRO A N 1
ATOM 2313 C CA . PRO A 1 285 ? -16.937 -0.464 -20.005 1.00 57.09 285 PRO A CA 1
ATOM 2314 C C . PRO A 1 285 ? -17.567 0.886 -20.311 1.00 57.09 285 PRO A C 1
ATOM 2316 O O . PRO A 1 285 ? -18.793 1.015 -20.276 1.00 57.09 285 PRO A O 1
ATOM 2319 N N . ARG A 1 286 ? -16.710 1.862 -20.651 1.00 53.03 286 ARG A N 1
ATOM 2320 C CA . ARG A 1 286 ? -17.055 3.198 -21.172 1.00 53.03 286 ARG A CA 1
ATOM 2321 C C . ARG A 1 286 ? -17.785 3.076 -22.507 1.00 53.03 286 ARG A C 1
ATOM 2323 O O . ARG A 1 286 ? -17.286 3.475 -23.552 1.00 53.03 286 ARG A O 1
ATOM 2330 N N . SER A 1 287 ? -18.951 2.461 -22.492 1.00 45.06 287 SER A N 1
ATOM 2331 C CA . SER A 1 287 ? -19.868 2.463 -23.608 1.00 45.06 287 SER A CA 1
ATOM 2332 C C . SER A 1 287 ? -20.662 3.754 -23.494 1.00 45.06 287 SER A C 1
ATOM 2334 O O . SER A 1 287 ? -21.303 4.019 -22.481 1.00 45.06 287 SER A O 1
ATOM 2336 N N . GLY A 1 288 ? -20.621 4.583 -24.534 1.00 45.59 288 GLY A N 1
ATOM 2337 C CA . GLY A 1 288 ? -21.547 5.704 -24.697 1.00 45.59 288 GLY A CA 1
ATOM 2338 C C . GLY A 1 288 ? -22.993 5.243 -24.928 1.00 45.59 288 GLY A C 1
ATOM 2339 O O . GLY A 1 288 ? -23.700 5.863 -25.712 1.00 45.59 288 GLY A O 1
ATOM 2340 N N . SER A 1 289 ? -23.428 4.137 -24.313 1.00 41.00 289 SER A N 1
ATOM 2341 C CA . SER A 1 289 ? -24.773 3.588 -24.437 1.00 41.00 289 SER A CA 1
ATOM 2342 C C . SER A 1 289 ? -25.501 3.653 -23.101 1.00 41.00 289 SER A C 1
ATOM 2344 O O . SER A 1 289 ? -25.102 3.054 -22.105 1.00 41.00 289 SER A O 1
ATOM 2346 N N . THR A 1 290 ? -26.598 4.390 -23.141 1.00 41.94 290 THR A N 1
ATOM 2347 C CA . THR A 1 290 ? -27.632 4.641 -22.140 1.00 41.94 290 THR A CA 1
ATOM 2348 C C . THR A 1 290 ? -28.305 3.371 -21.607 1.00 41.94 290 THR A C 1
ATOM 2350 O O . THR A 1 290 ? -29.461 3.103 -21.927 1.00 41.94 290 THR A O 1
ATOM 2353 N N . VAL A 1 291 ? -27.616 2.585 -20.777 1.00 40.34 291 VAL A N 1
ATOM 2354 C CA . VAL A 1 291 ? -28.245 1.474 -20.041 1.00 40.34 291 VAL A CA 1
ATOM 2355 C C . VAL A 1 291 ? -27.777 1.465 -18.585 1.00 40.34 291 VAL A C 1
ATOM 2357 O O . VAL A 1 291 ? -27.014 0.607 -18.167 1.00 40.34 291 VAL A O 1
ATOM 2360 N N . PHE A 1 292 ? -28.240 2.444 -17.809 1.00 39.72 292 PHE A N 1
ATOM 2361 C CA . PHE A 1 292 ? -28.315 2.360 -16.346 1.00 39.72 292 PHE A CA 1
ATOM 2362 C C . PHE A 1 292 ? -29.579 3.103 -15.902 1.00 39.72 292 PHE A C 1
ATOM 2364 O O . PHE A 1 292 ? -29.525 4.259 -15.500 1.00 39.72 292 PHE A O 1
ATOM 2371 N N . SER A 1 293 ? -30.735 2.455 -16.049 1.00 35.41 293 SER A N 1
ATOM 2372 C CA . SER A 1 293 ? -32.019 2.961 -15.543 1.00 35.41 293 SER A CA 1
ATOM 2373 C C . SER A 1 293 ? -32.372 2.429 -14.150 1.00 35.41 293 SER A C 1
ATOM 2375 O O . SER A 1 293 ? -33.477 2.673 -13.689 1.00 35.41 293 SER A O 1
ATOM 2377 N N . GLU A 1 294 ? -31.471 1.706 -13.474 1.00 34.81 294 GLU A N 1
ATOM 2378 C CA . GLU A 1 294 ? -31.754 1.088 -12.166 1.00 34.81 294 GLU A CA 1
ATOM 2379 C C . GLU A 1 294 ? -30.526 1.105 -11.233 1.00 34.81 294 GLU A C 1
ATOM 2381 O O . GLU A 1 294 ? -30.096 0.078 -10.712 1.00 34.81 294 GLU A O 1
ATOM 2386 N N . LEU A 1 295 ? -29.927 2.281 -11.021 1.00 39.06 295 LEU A N 1
ATOM 2387 C CA . LEU A 1 295 ? -29.156 2.515 -9.793 1.00 39.06 295 LEU A CA 1
ATOM 2388 C C . LEU A 1 295 ? -30.149 2.938 -8.698 1.00 39.06 295 LEU A C 1
ATOM 2390 O O . LEU A 1 295 ? -31.026 3.746 -8.996 1.00 39.06 295 LEU A O 1
ATOM 2394 N N . PRO A 1 296 ? -30.070 2.408 -7.464 1.00 35.12 296 PRO A N 1
ATOM 2395 C CA . PRO A 1 296 ? -31.055 2.736 -6.437 1.00 35.12 296 PRO A CA 1
ATOM 2396 C C . PRO A 1 296 ? -30.961 4.219 -6.037 1.00 35.12 296 PRO A C 1
ATOM 2398 O O . PRO A 1 296 ? -29.863 4.773 -6.007 1.00 35.12 296 PRO A O 1
ATOM 2401 N N . ASP A 1 297 ? -32.102 4.826 -5.692 1.00 34.09 297 ASP A N 1
ATOM 2402 C CA . ASP A 1 297 ? -32.347 6.265 -5.436 1.00 34.09 297 ASP A CA 1
ATOM 2403 C C . ASP A 1 297 ? -31.482 6.949 -4.341 1.00 34.09 297 ASP A C 1
ATOM 2405 O O . ASP A 1 297 ? -31.778 8.055 -3.901 1.00 34.09 297 ASP A O 1
ATOM 2409 N N . PHE A 1 298 ? -30.399 6.339 -3.851 1.00 37.25 298 PHE A N 1
ATOM 2410 C CA . PHE A 1 298 ? -29.596 6.876 -2.743 1.00 37.25 298 PHE A CA 1
ATOM 2411 C C . PHE A 1 298 ? -28.510 7.893 -3.149 1.00 37.25 298 PHE A C 1
ATOM 2413 O O . PHE A 1 298 ? -27.759 8.338 -2.281 1.00 37.25 298 PHE A O 1
ATOM 2420 N N . LEU A 1 299 ? -28.394 8.263 -4.431 1.00 35.25 299 LEU A N 1
ATOM 2421 C CA . LEU A 1 299 ? -27.323 9.139 -4.939 1.00 35.25 299 LEU A CA 1
ATOM 2422 C C . LEU A 1 299 ? -27.727 10.604 -5.185 1.00 35.25 299 LEU A C 1
ATOM 2424 O O . LEU A 1 299 ? -26.940 11.356 -5.755 1.00 35.25 299 LEU A O 1
ATOM 2428 N N . GLU A 1 300 ? -28.882 11.055 -4.693 1.00 28.84 300 GLU A N 1
ATOM 2429 C CA . GLU A 1 300 ? -29.185 12.493 -4.603 1.00 28.84 300 GLU A CA 1
ATOM 2430 C C . GLU A 1 300 ? -28.463 13.123 -3.399 1.00 28.84 300 GLU A C 1
ATOM 2432 O O . GLU A 1 300 ? -29.039 13.402 -2.346 1.00 28.84 300 GLU A O 1
ATOM 2437 N N . LEU A 1 301 ? -27.155 13.329 -3.537 1.00 28.45 301 LEU A N 1
ATOM 2438 C CA . LEU A 1 301 ? -26.394 14.228 -2.676 1.00 28.45 301 LEU A CA 1
ATOM 2439 C C . LEU A 1 301 ? -25.662 15.231 -3.563 1.00 28.45 301 LEU A C 1
ATOM 2441 O O . LEU A 1 301 ? -24.644 14.905 -4.170 1.00 28.45 301 LEU A O 1
ATOM 2445 N N . ASP A 1 302 ? -26.191 16.456 -3.595 1.00 28.89 302 ASP A N 1
ATOM 2446 C CA . ASP A 1 302 ? -25.509 17.652 -4.087 1.00 28.89 302 ASP A CA 1
ATOM 2447 C C . ASP A 1 302 ? -24.181 17.827 -3.340 1.00 28.89 302 ASP A C 1
ATOM 2449 O O . ASP A 1 302 ? -24.149 18.329 -2.213 1.00 28.89 302 ASP A O 1
ATOM 2453 N N . LEU A 1 303 ? -23.080 17.401 -3.953 1.00 27.94 303 LEU A N 1
ATOM 2454 C CA . LEU A 1 303 ? -21.728 17.651 -3.468 1.00 27.94 303 LEU A CA 1
ATOM 2455 C C . LEU A 1 303 ? -20.875 18.061 -4.660 1.00 27.94 303 LEU A C 1
ATOM 2457 O O . LEU A 1 303 ? -20.656 17.226 -5.522 1.00 27.94 303 LEU A O 1
ATOM 2461 N N . PHE A 1 304 ? -20.416 19.314 -4.705 1.00 29.50 304 PHE A N 1
ATOM 2462 C CA . PHE A 1 304 ? -19.016 19.686 -4.972 1.00 29.50 304 PHE A CA 1
ATOM 2463 C C . PHE A 1 304 ? -18.797 21.187 -4.713 1.00 29.50 304 PHE A C 1
ATOM 2465 O O . PHE A 1 304 ? -19.548 22.031 -5.204 1.00 29.50 304 PHE A O 1
ATOM 2472 N N . PRO A 1 305 ? -17.684 21.542 -4.049 1.00 28.19 305 PRO A N 1
ATOM 2473 C CA . PRO A 1 305 ? -16.889 22.719 -4.380 1.00 28.19 305 PRO A CA 1
ATOM 2474 C C . PRO A 1 305 ? -15.494 22.320 -4.925 1.00 28.19 305 PRO A C 1
ATOM 2476 O O . PRO A 1 305 ? -15.116 21.146 -4.863 1.00 28.19 305 PRO A O 1
ATOM 2479 N N . PRO A 1 306 ? -14.726 23.281 -5.482 1.00 28.39 306 PRO A N 1
ATOM 2480 C CA . PRO A 1 306 ? -13.654 23.019 -6.441 1.00 28.39 306 PRO A CA 1
ATOM 2481 C C . PRO A 1 306 ? -12.350 22.497 -5.821 1.00 28.39 306 PRO A C 1
ATOM 2483 O O . PRO A 1 306 ? -12.065 22.672 -4.635 1.00 28.39 306 PRO A O 1
ATOM 2486 N N . GLU A 1 307 ? -11.558 21.859 -6.684 1.00 26.45 307 GLU A N 1
ATOM 2487 C CA . GLU A 1 307 ? -10.262 21.231 -6.425 1.00 26.45 307 GLU A CA 1
ATOM 2488 C C . GLU A 1 307 ? -9.275 22.126 -5.652 1.00 26.45 307 GLU A C 1
ATOM 2490 O O . GLU A 1 307 ? -9.008 23.275 -6.005 1.00 26.45 307 GLU A O 1
ATOM 2495 N N . ILE A 1 308 ? -8.664 21.558 -4.607 1.00 22.11 308 ILE A N 1
ATOM 2496 C CA . ILE A 1 308 ? -7.529 22.153 -3.896 1.00 22.11 308 ILE A CA 1
ATOM 2497 C C . ILE A 1 308 ? -6.262 21.876 -4.716 1.00 22.11 308 ILE A C 1
ATOM 2499 O O . ILE A 1 308 ? -5.705 20.779 -4.674 1.00 22.11 308 ILE A O 1
ATOM 2503 N N . HIS A 1 309 ? -5.776 22.881 -5.441 1.00 27.77 309 HIS A N 1
ATOM 2504 C CA . HIS A 1 309 ? -4.411 22.888 -5.961 1.00 27.77 309 HIS A CA 1
ATOM 2505 C C . HIS A 1 309 ? -3.422 23.036 -4.796 1.00 27.77 309 HIS A C 1
ATOM 2507 O O . HIS A 1 309 ? -3.350 24.088 -4.162 1.00 27.77 309 HIS A O 1
ATOM 2513 N N . VAL A 1 310 ? -2.623 22.003 -4.518 1.00 35.44 310 VAL A N 1
ATOM 2514 C CA . VAL A 1 310 ? -1.434 22.141 -3.664 1.00 35.44 310 VAL A CA 1
ATOM 2515 C C . VAL A 1 310 ? -0.479 23.105 -4.375 1.00 35.44 310 VAL A C 1
ATOM 2517 O O . VAL A 1 310 ? 0.045 22.797 -5.447 1.00 35.44 310 VAL A O 1
ATOM 2520 N N . SER A 1 311 ? -0.307 24.308 -3.831 1.00 42.22 311 SER A N 1
ATOM 2521 C CA . SER A 1 311 ? 0.512 25.364 -4.430 1.00 42.22 311 SER A CA 1
ATOM 2522 C C . SER A 1 311 ? 1.970 24.913 -4.586 1.00 42.22 311 SER A C 1
ATOM 2524 O O . SER A 1 311 ? 2.630 24.602 -3.596 1.00 42.22 311 SER A O 1
ATOM 2526 N N . ARG A 1 312 ? 2.498 24.921 -5.818 1.00 74.94 312 ARG A N 1
ATOM 2527 C CA . ARG A 1 312 ? 3.887 24.558 -6.173 1.00 74.94 312 ARG A CA 1
ATOM 2528 C C . ARG A 1 312 ? 4.909 25.663 -5.867 1.00 74.94 312 ARG A C 1
ATOM 2530 O O . ARG A 1 312 ? 5.848 25.864 -6.636 1.00 74.94 312 ARG A O 1
ATOM 2537 N N . THR A 1 313 ? 4.733 26.406 -4.779 1.00 86.75 313 THR A N 1
ATOM 2538 C CA . THR A 1 313 ? 5.570 27.575 -4.485 1.00 86.75 313 THR A CA 1
ATOM 2539 C C . THR A 1 313 ? 6.009 27.628 -3.031 1.00 86.75 313 THR A C 1
ATOM 2541 O O . THR A 1 313 ? 5.246 27.242 -2.149 1.00 86.75 313 THR A O 1
ATOM 2544 N N . PHE A 1 314 ? 7.200 28.167 -2.772 1.00 91.12 314 PHE A N 1
ATOM 2545 C CA . PHE A 1 314 ? 7.670 28.483 -1.422 1.00 91.12 314 PHE A CA 1
ATOM 2546 C C . PHE A 1 314 ? 8.241 29.899 -1.350 1.00 91.12 314 PHE A C 1
ATOM 2548 O O . PHE A 1 314 ? 8.698 30.440 -2.353 1.00 91.12 314 PHE A O 1
ATOM 2555 N N . HIS A 1 315 ? 8.216 30.495 -0.159 1.00 93.00 315 HIS A N 1
ATOM 2556 C CA . HIS A 1 315 ? 8.695 31.854 0.075 1.00 93.00 315 HIS A CA 1
ATOM 2557 C C . HIS A 1 315 ? 10.001 31.836 0.873 1.00 93.00 315 HIS A C 1
ATOM 2559 O O . HIS A 1 315 ? 10.081 31.189 1.921 1.00 93.00 315 HIS A O 1
ATOM 2565 N N . PHE A 1 316 ? 11.021 32.553 0.406 1.00 94.88 316 PHE A N 1
ATOM 2566 C CA . PHE A 1 316 ? 12.306 32.674 1.092 1.00 94.88 316 PHE A CA 1
ATOM 2567 C C . PHE A 1 316 ? 12.917 34.060 0.850 1.00 94.88 316 PHE A C 1
ATOM 2569 O O . PHE A 1 316 ? 12.986 34.516 -0.286 1.00 94.88 316 PHE A O 1
ATOM 2576 N N . GLU A 1 317 ? 13.348 34.734 1.923 1.00 94.06 317 GLU A N 1
ATOM 2577 C CA . GLU A 1 317 ? 13.985 36.067 1.876 1.00 94.06 317 GLU A CA 1
ATOM 2578 C C . GLU A 1 317 ? 13.214 37.124 1.050 1.00 94.06 317 GLU A C 1
ATOM 2580 O O . GLU A 1 317 ? 13.813 37.949 0.365 1.00 94.06 317 GLU A O 1
ATOM 2585 N N . GLY A 1 318 ? 11.876 37.133 1.117 1.00 94.00 318 GLY A N 1
ATOM 2586 C CA . GLY A 1 318 ? 11.060 38.116 0.392 1.00 94.00 318 GLY A CA 1
ATOM 2587 C C . GLY A 1 318 ? 10.782 37.750 -1.069 1.00 94.00 318 GLY A C 1
ATOM 2588 O O . GLY A 1 318 ? 10.142 38.528 -1.771 1.00 94.00 318 GLY A O 1
ATOM 2589 N N . GLN A 1 319 ? 11.223 36.577 -1.526 1.00 94.88 319 GLN A N 1
ATOM 2590 C CA . GLN A 1 319 ? 11.046 36.103 -2.894 1.00 94.88 319 GLN A CA 1
ATOM 2591 C C . GLN A 1 319 ? 10.245 34.801 -2.924 1.00 94.88 319 GLN A C 1
ATOM 2593 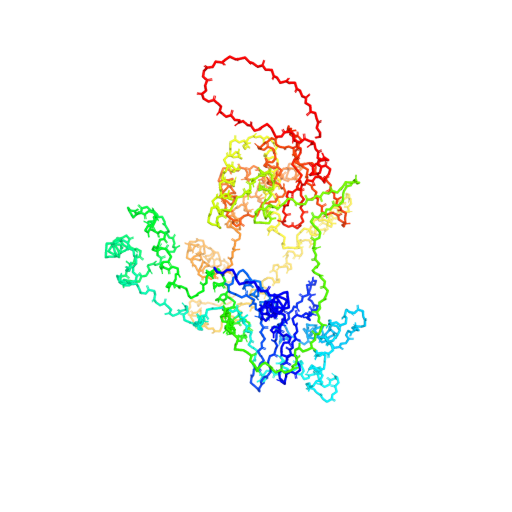O O . GLN A 1 319 ? 10.454 33.896 -2.113 1.00 94.88 319 GLN A O 1
ATOM 2598 N N . ASP A 1 320 ? 9.337 34.701 -3.891 1.00 93.19 320 ASP A N 1
ATOM 2599 C CA . ASP A 1 320 ? 8.625 33.463 -4.182 1.00 93.19 320 ASP A CA 1
ATOM 2600 C C . ASP A 1 320 ? 9.419 32.612 -5.171 1.00 93.19 320 ASP A C 1
ATOM 2602 O O . ASP A 1 320 ? 9.904 33.099 -6.197 1.00 93.19 320 ASP A O 1
ATOM 2606 N N . PHE A 1 321 ? 9.481 31.319 -4.893 1.00 93.56 321 PHE A N 1
ATOM 2607 C CA . PHE A 1 321 ? 10.066 30.306 -5.754 1.00 93.56 321 PHE A CA 1
ATOM 2608 C C . PHE A 1 321 ? 8.977 29.354 -6.223 1.00 93.56 321 PHE A C 1
ATOM 2610 O O . PHE A 1 321 ? 8.071 29.026 -5.461 1.00 93.56 321 PHE A O 1
ATOM 2617 N N . GLU A 1 322 ? 9.078 28.896 -7.463 1.00 90.62 322 GLU A N 1
ATOM 2618 C CA . GLU A 1 322 ? 8.202 27.895 -8.058 1.00 90.62 322 GLU A CA 1
ATOM 2619 C C . GLU A 1 322 ? 8.991 26.620 -8.362 1.00 90.62 322 GLU A C 1
ATOM 2621 O O . GLU A 1 322 ? 10.110 26.673 -8.883 1.00 90.62 322 GLU A O 1
ATOM 2626 N N . PHE A 1 323 ? 8.420 25.463 -8.028 1.00 87.50 323 PHE A N 1
ATOM 2627 C CA . PHE A 1 323 ? 9.000 24.173 -8.387 1.00 87.50 323 PHE A CA 1
ATOM 2628 C C . PHE A 1 323 ? 8.856 23.926 -9.888 1.00 87.50 323 PHE A C 1
ATOM 2630 O O . PHE A 1 323 ? 7.749 23.907 -10.428 1.00 87.50 323 PHE A O 1
ATOM 2637 N N . LEU A 1 324 ? 9.975 23.654 -10.557 1.00 78.75 324 LEU A N 1
ATOM 2638 C CA . LEU A 1 324 ? 9.949 23.158 -11.923 1.00 78.75 324 LEU A CA 1
ATOM 2639 C C . LEU A 1 324 ? 9.426 21.724 -11.931 1.00 78.75 324 LEU A C 1
ATOM 2641 O O . LEU A 1 324 ? 9.815 20.901 -11.103 1.00 78.75 324 LEU A O 1
ATOM 2645 N N . LYS A 1 325 ? 8.568 21.406 -12.902 1.00 63.62 325 LYS A N 1
ATOM 2646 C CA . LYS A 1 325 ? 8.099 20.037 -13.122 1.00 63.62 325 LYS A CA 1
ATOM 2647 C C . LYS A 1 325 ? 9.274 19.182 -13.612 1.00 63.62 325 LYS A C 1
ATOM 2649 O O . LYS A 1 325 ? 9.589 19.188 -14.796 1.00 63.62 325 LYS A O 1
ATOM 2654 N N . THR A 1 326 ? 9.932 18.463 -12.708 1.00 55.38 326 THR A N 1
ATOM 2655 C CA . THR A 1 326 ? 10.978 17.484 -13.042 1.00 55.38 326 THR A CA 1
ATOM 2656 C C . THR A 1 326 ? 10.370 16.092 -13.262 1.00 55.38 326 THR A C 1
ATOM 2658 O O . THR A 1 326 ? 9.382 15.731 -12.621 1.00 55.38 326 THR A O 1
ATOM 2661 N N . LEU A 1 327 ? 10.933 15.304 -14.187 1.00 50.97 327 LEU A N 1
ATOM 2662 C CA . LEU A 1 327 ? 10.560 13.896 -14.407 1.00 50.97 327 LEU A CA 1
ATOM 2663 C C . LEU A 1 327 ? 10.792 13.051 -13.153 1.00 50.97 327 LEU A C 1
ATOM 2665 O O . LEU A 1 327 ? 11.790 13.254 -12.461 1.00 50.97 327 LEU A O 1
ATOM 2669 N N . GLY A 1 328 ? 9.906 12.077 -12.906 1.00 49.34 328 GLY A N 1
ATOM 2670 C CA . GLY A 1 328 ? 10.038 11.159 -11.766 1.00 49.34 328 GLY A CA 1
ATOM 2671 C C . GLY A 1 328 ? 10.211 11.917 -10.455 1.00 49.34 328 GLY A C 1
ATOM 2672 O O . GLY A 1 328 ? 11.112 11.616 -9.669 1.00 49.34 328 GLY A O 1
ATOM 2673 N N . ASP A 1 329 ? 9.421 12.989 -10.338 1.00 42.28 329 ASP A N 1
ATOM 2674 C CA . ASP A 1 329 ? 9.241 13.852 -9.184 1.00 42.28 329 ASP A CA 1
ATOM 2675 C C . ASP A 1 329 ? 10.524 14.524 -8.639 1.00 42.28 329 ASP A C 1
ATOM 2677 O O . ASP A 1 329 ? 10.417 15.530 -7.970 1.00 42.28 329 ASP A O 1
ATOM 2681 N N . GLY A 1 330 ? 11.744 14.176 -9.055 1.00 46.38 330 GLY A N 1
ATOM 2682 C CA . GLY A 1 330 ? 12.973 14.707 -8.446 1.00 46.38 330 GLY A CA 1
ATOM 2683 C C . GLY A 1 330 ? 13.533 13.798 -7.347 1.00 46.38 330 GLY A C 1
ATOM 2684 O O . GLY A 1 330 ? 14.279 14.229 -6.471 1.00 46.38 330 GLY A O 1
ATOM 2685 N N . ALA A 1 331 ? 13.237 12.497 -7.410 1.00 53.28 331 ALA A N 1
ATOM 2686 C CA . ALA A 1 331 ? 13.760 11.504 -6.469 1.00 53.28 331 ALA A CA 1
ATOM 2687 C C . ALA A 1 331 ? 15.305 11.360 -6.465 1.00 53.28 331 ALA A C 1
ATOM 2689 O O . ALA A 1 331 ? 15.861 10.628 -5.650 1.00 53.28 331 ALA A O 1
ATOM 2690 N N . CYS A 1 332 ? 16.031 12.049 -7.355 1.00 70.50 332 CYS A N 1
ATOM 2691 C CA . CYS A 1 332 ? 17.492 12.066 -7.374 1.00 70.50 332 CYS A CA 1
ATOM 2692 C C . CYS A 1 332 ? 18.022 13.494 -7.567 1.00 70.50 332 CYS A C 1
ATOM 2694 O O . CYS A 1 332 ? 17.751 14.131 -8.588 1.00 70.50 332 CYS A O 1
ATOM 2696 N N . GLY A 1 333 ? 18.846 13.970 -6.624 1.00 79.12 333 GLY A N 1
ATOM 2697 C CA . GLY A 1 333 ? 19.476 15.296 -6.685 1.00 79.12 333 GLY A CA 1
ATOM 2698 C C . GLY A 1 333 ? 20.266 15.558 -7.976 1.00 79.12 333 GLY A C 1
ATOM 2699 O O . GLY A 1 333 ? 20.306 16.694 -8.448 1.00 79.12 333 GLY A O 1
ATOM 2700 N N . LEU A 1 334 ? 20.821 14.519 -8.618 1.00 81.75 334 LEU A N 1
ATOM 2701 C CA . LEU A 1 334 ? 21.535 14.660 -9.895 1.00 81.75 334 LEU A CA 1
ATOM 2702 C C . LEU A 1 334 ? 20.633 15.162 -11.030 1.00 81.75 334 LEU A C 1
ATOM 2704 O O . LEU A 1 334 ? 21.077 15.964 -11.851 1.00 81.75 334 LEU A O 1
ATOM 2708 N N . HIS A 1 335 ? 19.365 14.740 -11.069 1.00 79.25 335 HIS A N 1
ATOM 2709 C CA . HIS A 1 335 ? 18.418 15.218 -12.079 1.00 79.25 335 HIS A CA 1
ATOM 2710 C C . HIS A 1 335 ? 18.090 16.696 -11.877 1.00 79.25 335 HIS A C 1
ATOM 2712 O O . HIS A 1 335 ? 18.116 17.471 -12.836 1.00 79.25 335 HIS A O 1
ATOM 2718 N N . ALA A 1 336 ? 17.843 17.098 -10.627 1.00 80.56 336 ALA A N 1
ATOM 2719 C CA . ALA A 1 336 ? 17.585 18.494 -10.289 1.00 80.56 336 ALA A CA 1
ATOM 2720 C C . ALA A 1 336 ? 18.773 19.393 -10.684 1.00 80.56 336 ALA A C 1
ATOM 2722 O O . ALA A 1 336 ? 18.583 20.461 -11.278 1.00 80.56 336 ALA A O 1
ATOM 2723 N N . LEU A 1 337 ? 20.001 18.922 -10.439 1.00 84.50 337 LEU A N 1
ATOM 2724 C CA . LEU A 1 337 ? 21.226 19.631 -10.794 1.00 84.50 337 LEU A CA 1
ATOM 2725 C C . LEU A 1 337 ? 21.394 19.811 -12.307 1.00 84.50 337 LEU A C 1
ATOM 2727 O O . LEU A 1 337 ? 21.606 20.929 -12.785 1.00 84.50 337 LEU A O 1
ATOM 2731 N N . LEU A 1 338 ? 21.315 18.716 -13.064 1.00 82.31 338 LEU A N 1
ATOM 2732 C CA . LEU A 1 338 ? 21.677 18.720 -14.482 1.00 82.31 338 LEU A CA 1
ATOM 2733 C C . LEU A 1 338 ? 20.592 19.307 -15.386 1.00 82.31 338 LEU A C 1
ATOM 2735 O O . LEU A 1 338 ? 20.914 19.738 -16.487 1.00 82.31 338 LEU A O 1
ATOM 2739 N N . GLY A 1 339 ? 19.347 19.411 -14.907 1.00 65.94 339 GLY A N 1
ATOM 2740 C CA . GLY A 1 339 ? 18.293 20.150 -15.605 1.00 65.94 339 GLY A CA 1
ATOM 2741 C C . GLY A 1 339 ? 17.964 19.573 -16.973 1.00 65.94 339 GLY A C 1
ATOM 2742 O O . GLY A 1 339 ? 17.844 20.330 -17.930 1.00 65.94 339 GLY A O 1
ATOM 2743 N N . ILE A 1 340 ? 17.855 18.246 -17.067 1.00 62.38 340 ILE A N 1
ATOM 2744 C CA . ILE A 1 340 ? 17.413 17.584 -18.295 1.00 62.38 340 ILE A CA 1
ATOM 2745 C C . ILE A 1 340 ? 15.957 17.995 -18.526 1.00 62.38 340 ILE A C 1
ATOM 2747 O O . ILE A 1 340 ? 15.043 17.494 -17.871 1.00 62.38 340 ILE A O 1
ATOM 2751 N N . ASP A 1 341 ? 15.778 18.985 -19.397 1.00 45.62 341 ASP A N 1
ATOM 2752 C CA . ASP A 1 341 ? 14.482 19.508 -19.805 1.00 45.62 341 ASP A CA 1
ATOM 2753 C C . ASP A 1 341 ? 13.846 18.498 -20.760 1.00 45.62 341 ASP A C 1
ATOM 2755 O O . ASP A 1 341 ? 14.340 18.272 -21.863 1.00 45.62 341 ASP A O 1
ATOM 2759 N N . VAL A 1 342 ? 12.774 17.848 -20.313 1.00 43.47 342 VAL A N 1
ATOM 2760 C CA . VAL A 1 342 ? 12.009 16.897 -21.130 1.00 43.47 342 VAL A CA 1
ATOM 2761 C C . VAL A 1 342 ? 10.647 17.502 -21.419 1.00 43.47 342 VAL A C 1
ATOM 2763 O O . VAL A 1 342 ? 9.593 16.950 -21.111 1.00 43.47 342 VAL A O 1
ATOM 2766 N N . ARG A 1 343 ? 10.663 18.700 -22.002 1.00 37.94 343 ARG A N 1
ATOM 2767 C CA . ARG A 1 343 ? 9.519 19.237 -22.736 1.00 37.94 343 ARG A CA 1
ATOM 2768 C C . ARG A 1 343 ? 9.399 18.487 -24.065 1.00 37.94 343 ARG A C 1
ATOM 2770 O O . ARG A 1 343 ? 9.760 18.985 -25.120 1.00 37.94 343 ARG A O 1
ATOM 2777 N N . GLY A 1 344 ? 8.928 17.248 -23.983 1.00 36.34 344 GLY A N 1
ATOM 2778 C CA . GLY A 1 344 ? 8.660 16.373 -25.119 1.00 36.34 344 GLY A CA 1
ATOM 2779 C C . GLY A 1 344 ? 8.033 15.074 -24.630 1.00 36.34 344 GLY A C 1
ATOM 2780 O O . GLY A 1 344 ? 8.452 14.525 -23.615 1.00 36.34 344 GLY A O 1
ATOM 2781 N N . THR A 1 345 ? 6.988 14.612 -25.309 1.00 34.00 345 THR A N 1
ATOM 2782 C CA . THR A 1 345 ? 6.293 13.343 -25.056 1.00 34.00 345 THR A CA 1
ATOM 2783 C C . THR A 1 345 ? 7.238 12.169 -25.287 1.00 34.00 345 THR A C 1
ATOM 2785 O O . THR A 1 345 ? 7.319 11.640 -26.392 1.00 34.00 345 THR A O 1
ATOM 2788 N N . VAL A 1 346 ? 7.979 11.783 -24.258 1.00 38.81 346 VAL A N 1
ATOM 2789 C CA . VAL A 1 346 ? 8.849 10.609 -24.280 1.00 38.81 346 VAL A CA 1
ATOM 2790 C C . VAL A 1 346 ? 8.198 9.520 -23.411 1.00 38.81 346 VAL A C 1
ATOM 2792 O O . VAL A 1 346 ? 7.519 9.840 -22.433 1.00 38.81 346 VAL A O 1
ATOM 2795 N N . GLN A 1 347 ? 8.284 8.255 -23.835 1.00 41.72 347 GLN A N 1
ATOM 2796 C CA . GLN A 1 347 ? 7.650 7.098 -23.187 1.00 41.72 347 GLN A CA 1
ATOM 2797 C C . GLN A 1 347 ? 8.506 6.547 -22.036 1.00 41.72 347 GLN A C 1
ATOM 2799 O O . GLN A 1 347 ? 9.728 6.615 -22.106 1.00 41.72 347 GLN A O 1
ATOM 2804 N N . TYR A 1 348 ? 7.867 5.927 -21.024 1.00 43.88 348 TYR A N 1
ATOM 2805 C CA . TYR A 1 348 ? 8.461 5.445 -19.753 1.00 43.88 348 TYR A CA 1
ATOM 2806 C C . TYR A 1 348 ? 9.818 4.695 -19.887 1.00 43.88 348 TYR A C 1
ATOM 2808 O O . TYR A 1 348 ? 10.678 4.825 -19.015 1.00 43.88 348 TYR A O 1
ATOM 2816 N N . GLU A 1 349 ? 10.046 3.968 -20.987 1.00 44.88 349 GLU A N 1
ATOM 2817 C CA . GLU A 1 349 ? 11.269 3.186 -21.240 1.00 44.88 349 GLU A CA 1
ATOM 2818 C C . GLU A 1 349 ? 12.516 4.058 -21.528 1.00 44.88 349 GLU A C 1
ATOM 2820 O O . GLU A 1 349 ? 13.592 3.765 -21.004 1.00 44.88 349 GLU A O 1
ATOM 2825 N N . ASP A 1 350 ? 12.382 5.204 -22.204 1.00 50.00 350 ASP A N 1
ATOM 2826 C CA . ASP A 1 350 ? 13.505 6.131 -22.456 1.00 50.00 350 ASP A CA 1
ATOM 2827 C C . ASP A 1 350 ? 13.956 6.880 -21.179 1.00 50.00 350 ASP A C 1
ATOM 2829 O O . ASP A 1 350 ? 15.057 7.437 -21.101 1.00 50.00 350 ASP A O 1
ATOM 2833 N N . HIS A 1 351 ? 13.119 6.898 -20.134 1.00 54.41 351 HIS A N 1
ATOM 2834 C CA . HIS A 1 351 ? 13.415 7.598 -18.877 1.00 54.41 351 HIS A CA 1
ATOM 2835 C C . HIS A 1 351 ? 14.321 6.792 -17.941 1.00 54.41 351 HIS A C 1
ATOM 2837 O O . HIS A 1 351 ? 15.156 7.378 -17.245 1.00 54.41 351 HIS A O 1
ATOM 2843 N N . LEU A 1 352 ? 14.185 5.460 -17.933 1.00 56.44 352 LEU A N 1
ATOM 2844 C CA . LEU A 1 35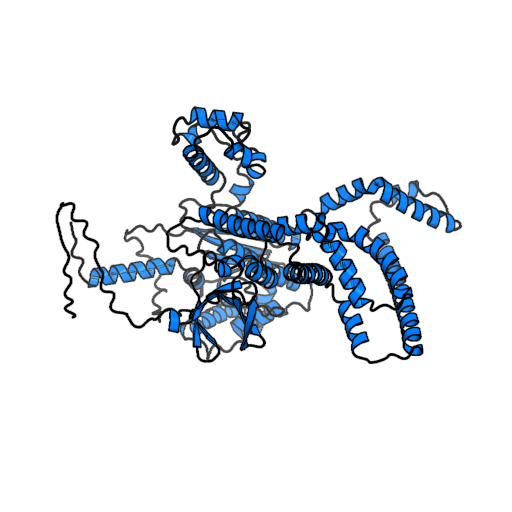2 ? 15.109 4.553 -17.240 1.00 56.44 352 LEU A CA 1
ATOM 2845 C C . LEU A 1 352 ? 16.524 4.681 -17.819 1.00 56.44 352 LEU A C 1
ATOM 2847 O O . LEU A 1 352 ? 17.508 4.698 -17.072 1.00 56.44 352 LEU A O 1
ATOM 2851 N N . ASP A 1 353 ? 16.615 4.863 -19.136 1.00 63.34 353 ASP A N 1
ATOM 2852 C CA . ASP A 1 353 ? 17.872 5.091 -19.842 1.00 63.34 353 ASP A CA 1
ATOM 2853 C C . ASP A 1 353 ? 18.476 6.461 -19.480 1.00 63.34 353 ASP A C 1
ATOM 2855 O O . ASP A 1 353 ? 19.648 6.554 -19.113 1.00 63.34 353 ASP A O 1
ATOM 2859 N N . CYS A 1 354 ? 17.667 7.527 -19.432 1.00 62.25 354 CYS A N 1
ATOM 2860 C CA . CYS A 1 354 ? 18.127 8.859 -19.022 1.00 62.25 354 CYS A CA 1
ATOM 2861 C C . CYS A 1 354 ? 18.703 8.887 -17.591 1.00 62.25 354 CYS A C 1
ATOM 2863 O O . CYS A 1 354 ? 19.797 9.422 -17.383 1.00 62.25 354 CYS A O 1
ATOM 2865 N N . GLY A 1 355 ? 18.025 8.279 -16.609 1.00 69.50 355 GLY A N 1
ATOM 2866 C CA . GLY A 1 355 ? 18.535 8.205 -15.233 1.00 69.50 355 GLY A CA 1
ATOM 2867 C C . GLY A 1 355 ? 19.830 7.401 -15.116 1.00 69.50 355 GLY A C 1
ATOM 2868 O O . GLY A 1 355 ? 20.768 7.811 -14.427 1.00 69.50 355 GLY A O 1
ATOM 2869 N N . THR A 1 356 ? 19.922 6.294 -15.852 1.00 74.00 356 THR A N 1
ATOM 2870 C CA . THR A 1 356 ? 21.127 5.457 -15.897 1.00 74.00 356 THR A CA 1
ATOM 2871 C C . THR A 1 356 ? 22.300 6.200 -16.541 1.00 74.00 356 THR A C 1
ATOM 2873 O O . THR A 1 356 ? 23.401 6.195 -15.989 1.00 74.00 356 THR A O 1
ATOM 2876 N N . ARG A 1 357 ? 22.076 6.915 -17.653 1.00 75.25 357 ARG A N 1
ATOM 2877 C CA . ARG A 1 357 ? 23.100 7.724 -18.341 1.00 75.25 357 ARG A CA 1
ATOM 2878 C C . ARG A 1 357 ? 23.642 8.846 -17.460 1.00 75.25 357 ARG A C 1
ATOM 2880 O O . ARG A 1 357 ? 24.853 9.051 -17.413 1.00 75.25 357 ARG A O 1
ATOM 2887 N N . VAL A 1 358 ? 22.771 9.538 -16.726 1.00 76.31 358 VAL A N 1
ATOM 2888 C CA . VAL A 1 358 ? 23.164 10.602 -15.786 1.00 76.31 358 VAL A CA 1
ATOM 2889 C C . VAL A 1 358 ? 24.030 10.056 -14.659 1.00 76.31 358 VAL A C 1
ATOM 2891 O O . VAL A 1 358 ? 25.100 10.603 -14.386 1.00 76.31 358 VAL A O 1
ATOM 2894 N N . LYS A 1 359 ? 23.597 8.960 -14.026 1.00 81.88 359 LYS A N 1
ATOM 2895 C CA . LYS A 1 359 ? 24.360 8.303 -12.959 1.00 81.88 359 LYS A CA 1
ATOM 2896 C C . LYS A 1 359 ? 25.699 7.766 -13.485 1.00 81.88 359 LYS A C 1
ATOM 2898 O O . LYS A 1 359 ? 26.726 7.922 -12.825 1.00 81.88 359 LYS A O 1
ATOM 2903 N N . ALA A 1 360 ? 25.725 7.209 -14.696 1.00 81.38 360 ALA A N 1
ATOM 2904 C CA . ALA A 1 360 ? 26.950 6.738 -15.340 1.00 81.38 360 ALA A CA 1
ATOM 2905 C C . ALA A 1 360 ? 27.934 7.883 -15.639 1.00 81.38 360 ALA A C 1
ATOM 2907 O O . ALA A 1 360 ? 29.124 7.755 -15.349 1.00 81.38 360 ALA A O 1
ATOM 2908 N N . GLU A 1 361 ? 27.457 9.017 -16.160 1.00 83.19 361 GLU A N 1
ATOM 2909 C CA . GLU A 1 361 ? 28.294 10.196 -16.418 1.00 83.19 361 GLU A CA 1
ATOM 2910 C C . GLU A 1 361 ? 28.809 10.822 -15.111 1.00 83.19 361 GLU A C 1
ATOM 2912 O O . GLU A 1 361 ? 29.981 11.196 -15.029 1.00 83.19 361 GLU A O 1
ATOM 2917 N N . PHE A 1 362 ? 27.983 10.863 -14.058 1.00 85.06 362 PHE A N 1
ATOM 2918 C CA . PHE A 1 362 ? 28.415 11.260 -12.715 1.00 85.06 362 PHE A CA 1
ATOM 2919 C C . PHE A 1 362 ? 29.557 10.368 -12.210 1.00 85.06 362 PHE A C 1
ATOM 2921 O O . PHE A 1 362 ? 30.620 10.878 -11.856 1.00 85.06 362 PHE A O 1
ATOM 2928 N N . VAL A 1 363 ? 29.396 9.041 -12.259 1.00 85.31 363 VAL A N 1
ATOM 2929 C CA . VAL A 1 363 ? 30.431 8.087 -11.825 1.00 85.31 363 VAL A CA 1
ATOM 2930 C C . VAL A 1 363 ? 31.695 8.182 -12.682 1.00 85.31 363 VAL A C 1
ATOM 2932 O O . VAL A 1 363 ? 32.805 8.119 -12.150 1.00 85.31 363 VAL A O 1
ATOM 2935 N N . LYS A 1 364 ? 31.564 8.378 -13.997 1.00 87.81 364 LYS A N 1
ATOM 2936 C CA . LYS A 1 364 ? 32.702 8.579 -14.904 1.00 87.81 364 LYS A CA 1
ATOM 2937 C C . LYS A 1 364 ? 33.521 9.809 -14.509 1.00 87.81 364 LYS A C 1
ATOM 2939 O O . LYS A 1 364 ? 34.745 9.717 -14.408 1.00 87.81 364 LYS A O 1
ATOM 2944 N N . ARG A 1 365 ? 32.865 10.945 -14.250 1.00 86.38 365 ARG A N 1
ATOM 2945 C CA . ARG A 1 365 ? 33.533 12.181 -13.808 1.00 86.38 365 ARG A CA 1
ATOM 2946 C C . ARG A 1 365 ? 34.123 12.048 -12.413 1.00 86.38 365 ARG A C 1
ATOM 2948 O O . ARG A 1 365 ? 35.252 12.481 -12.200 1.00 86.38 365 ARG A O 1
ATOM 2955 N N . LEU A 1 366 ? 33.399 11.400 -11.502 1.00 85.69 366 LEU A N 1
ATOM 2956 C CA . LEU A 1 366 ? 33.866 11.129 -10.147 1.00 85.69 366 LEU A CA 1
ATOM 2957 C C . LEU A 1 366 ? 35.153 10.302 -10.161 1.00 85.69 366 LEU A C 1
ATOM 2959 O O . LEU A 1 366 ? 36.104 10.663 -9.481 1.00 85.69 366 LEU A O 1
ATOM 2963 N N . ARG A 1 367 ? 35.237 9.260 -10.999 1.00 87.25 367 ARG A N 1
ATOM 2964 C CA . ARG A 1 367 ? 36.474 8.484 -11.198 1.00 87.25 367 ARG A CA 1
ATOM 2965 C C . ARG A 1 367 ? 37.619 9.339 -11.734 1.00 87.25 367 ARG A C 1
ATOM 2967 O O . ARG A 1 367 ? 38.735 9.225 -11.241 1.00 87.25 367 ARG A O 1
ATOM 2974 N N . ALA A 1 368 ? 37.345 10.186 -12.725 1.00 88.50 368 ALA A N 1
ATOM 2975 C CA . ALA A 1 368 ? 38.362 11.032 -13.348 1.00 88.50 368 ALA A CA 1
ATOM 2976 C C . ALA A 1 368 ? 38.918 12.110 -12.401 1.00 88.50 368 ALA A C 1
ATOM 2978 O O . ALA A 1 368 ? 40.061 12.526 -12.560 1.00 88.50 368 ALA A O 1
ATOM 2979 N N . GLN A 1 369 ? 38.122 12.558 -11.426 1.00 88.94 369 GLN A N 1
ATOM 2980 C CA . GLN A 1 369 ? 38.475 13.646 -10.507 1.00 88.94 369 GLN A CA 1
ATOM 2981 C C . GLN A 1 369 ? 38.565 13.193 -9.045 1.00 88.94 369 GLN A C 1
ATOM 2983 O O . GLN A 1 369 ? 38.568 14.021 -8.139 1.00 88.94 369 GLN A O 1
ATOM 2988 N N . ILE A 1 370 ? 38.674 11.888 -8.784 1.00 87.19 370 ILE A N 1
ATOM 2989 C CA . ILE A 1 370 ? 38.701 11.349 -7.417 1.00 87.19 370 ILE A CA 1
ATOM 2990 C C . ILE A 1 370 ? 39.916 11.823 -6.605 1.00 87.19 370 ILE A C 1
ATOM 2992 O O . ILE A 1 370 ? 39.956 11.670 -5.391 1.00 87.19 370 ILE A O 1
ATOM 2996 N N . THR A 1 371 ? 40.929 12.377 -7.269 1.00 87.19 371 THR A N 1
ATOM 2997 C CA . THR A 1 371 ? 42.109 12.974 -6.641 1.00 87.19 371 THR A CA 1
ATOM 2998 C C . THR A 1 371 ? 41.909 14.440 -6.246 1.00 87.19 371 THR A C 1
ATOM 3000 O O . THR A 1 371 ? 42.808 15.003 -5.628 1.00 87.19 371 THR A O 1
ATOM 3003 N N . ASP A 1 372 ? 40.778 15.080 -6.584 1.00 86.25 372 ASP A N 1
ATOM 3004 C CA . ASP A 1 372 ? 40.453 16.427 -6.092 1.00 86.25 372 ASP A CA 1
ATOM 3005 C C . ASP A 1 372 ? 40.251 16.366 -4.562 1.00 86.25 372 ASP A C 1
ATOM 3007 O O . ASP A 1 372 ? 39.373 15.632 -4.091 1.00 86.25 372 ASP A O 1
ATOM 3011 N N . PRO A 1 373 ? 41.023 17.128 -3.761 1.00 80.12 373 PRO A N 1
ATOM 3012 C CA . PRO A 1 373 ? 40.953 17.068 -2.301 1.00 80.12 373 PRO A CA 1
ATOM 3013 C C . PRO A 1 373 ? 39.563 17.364 -1.724 1.00 80.12 373 PRO A C 1
ATOM 3015 O O . PRO A 1 373 ? 39.200 16.820 -0.681 1.00 80.12 373 PRO A O 1
ATOM 3018 N N . ARG A 1 374 ? 38.760 18.200 -2.396 1.00 80.62 374 ARG A N 1
ATOM 3019 C CA . ARG A 1 374 ? 37.390 18.524 -1.968 1.00 80.62 374 ARG A CA 1
ATOM 3020 C C . ARG A 1 374 ? 36.469 17.326 -2.163 1.00 80.62 374 ARG A C 1
ATOM 3022 O O . ARG A 1 374 ? 35.669 17.018 -1.284 1.00 80.62 374 ARG A O 1
ATOM 3029 N N . ILE A 1 375 ? 36.624 16.623 -3.285 1.00 81.94 375 ILE A N 1
ATOM 3030 C CA . ILE A 1 375 ? 35.872 15.400 -3.585 1.00 81.94 375 ILE A CA 1
ATOM 3031 C C . ILE A 1 375 ? 36.258 14.292 -2.606 1.00 81.94 375 ILE A C 1
ATOM 3033 O O . ILE A 1 375 ? 35.371 13.640 -2.063 1.00 81.94 375 ILE A O 1
ATOM 3037 N N . GLN A 1 376 ? 37.550 14.114 -2.316 1.00 81.50 376 GLN A N 1
ATOM 3038 C CA . GLN A 1 376 ? 38.004 13.129 -1.327 1.00 81.50 376 GLN A CA 1
ATOM 3039 C C . GLN A 1 376 ? 37.469 13.417 0.075 1.00 81.50 376 GLN A C 1
ATOM 3041 O O . GLN A 1 376 ? 37.060 12.489 0.770 1.00 81.50 376 GLN A O 1
ATOM 3046 N N . ALA A 1 377 ? 37.438 14.686 0.489 1.00 78.75 377 ALA A N 1
ATOM 3047 C CA . ALA A 1 377 ? 36.910 15.073 1.792 1.00 78.75 377 ALA A CA 1
ATOM 3048 C C . ALA A 1 377 ? 35.406 14.775 1.919 1.00 78.75 377 ALA A C 1
ATOM 3050 O O . ALA A 1 377 ? 34.981 14.198 2.921 1.00 78.75 377 ALA A O 1
ATOM 3051 N N . LEU A 1 378 ? 34.612 15.123 0.899 1.00 79.06 378 LEU A N 1
ATOM 3052 C CA . LEU A 1 378 ? 33.168 14.859 0.877 1.00 79.06 378 LEU A CA 1
ATOM 3053 C C . LEU A 1 378 ? 32.863 13.364 0.813 1.00 79.06 378 LEU A C 1
ATOM 3055 O O . LEU A 1 378 ? 32.092 12.857 1.622 1.00 79.06 378 LEU A O 1
ATOM 3059 N N . LEU A 1 379 ? 33.515 12.651 -0.107 1.00 79.38 379 LEU A N 1
ATOM 3060 C CA . LEU A 1 379 ? 33.345 11.211 -0.261 1.00 79.38 379 LEU A CA 1
ATOM 3061 C C . LEU A 1 379 ? 33.761 10.475 1.016 1.00 79.38 379 LEU A C 1
ATOM 3063 O O . LEU A 1 379 ? 33.046 9.607 1.501 1.00 79.38 379 LEU A O 1
ATOM 3067 N N . GLY A 1 380 ? 34.876 10.878 1.615 1.00 75.50 380 GLY A N 1
ATOM 3068 C CA . GLY A 1 380 ? 35.337 10.354 2.888 1.00 75.50 380 GLY A CA 1
ATOM 3069 C C . GLY A 1 380 ? 34.342 10.558 4.032 1.00 75.50 380 GLY A C 1
ATOM 3070 O O . GLY A 1 380 ? 34.069 9.624 4.787 1.00 75.50 380 GLY A O 1
ATOM 3071 N N . GLY A 1 381 ? 33.776 11.763 4.149 1.00 77.50 381 GLY A N 1
ATOM 3072 C CA . GLY A 1 381 ? 32.745 12.078 5.140 1.00 77.50 381 GLY A CA 1
ATOM 3073 C C . GLY A 1 381 ? 31.484 11.232 4.965 1.00 77.50 381 GLY A C 1
ATOM 3074 O O . GLY A 1 381 ? 31.000 10.648 5.936 1.00 77.50 381 GLY A O 1
ATOM 3075 N N . LEU A 1 382 ? 31.017 11.098 3.723 1.00 75.94 382 LEU A N 1
ATOM 3076 C CA . LEU A 1 382 ? 29.858 10.287 3.368 1.00 75.94 382 LEU A CA 1
ATOM 3077 C C . LEU A 1 382 ? 30.071 8.807 3.712 1.00 75.94 382 LEU A C 1
ATOM 3079 O O . LEU A 1 382 ? 29.229 8.195 4.365 1.00 75.94 382 LEU A O 1
ATOM 3083 N N . LEU A 1 383 ? 31.215 8.231 3.336 1.00 75.00 383 LEU A N 1
ATOM 3084 C CA . LEU A 1 383 ? 31.508 6.821 3.603 1.00 75.00 383 LEU A CA 1
ATOM 3085 C C . LEU A 1 383 ? 31.630 6.529 5.107 1.00 75.00 383 LEU A C 1
ATOM 3087 O O . LEU A 1 383 ? 31.188 5.478 5.568 1.00 75.00 383 LEU A O 1
ATOM 3091 N N . ILE A 1 384 ? 32.172 7.467 5.893 1.00 75.19 384 ILE A N 1
ATOM 3092 C CA . ILE A 1 384 ? 32.176 7.362 7.360 1.00 75.19 384 ILE A CA 1
ATOM 3093 C C . ILE A 1 384 ? 30.745 7.385 7.903 1.00 75.19 384 ILE A C 1
ATOM 3095 O O . ILE A 1 384 ? 30.396 6.537 8.725 1.00 75.19 384 ILE A O 1
ATOM 3099 N N . TRP A 1 385 ? 29.915 8.321 7.435 1.00 76.12 385 TRP A N 1
ATOM 3100 C CA . TRP A 1 385 ? 28.524 8.435 7.867 1.00 76.12 385 TRP A CA 1
ATOM 3101 C C . TRP A 1 385 ? 27.717 7.170 7.555 1.00 76.12 385 TRP A C 1
ATOM 3103 O O . TRP A 1 385 ? 27.020 6.671 8.436 1.00 76.12 385 TRP A O 1
ATOM 3113 N N . MET A 1 386 ? 27.862 6.604 6.351 1.00 67.69 386 MET A N 1
ATOM 3114 C CA . MET A 1 386 ? 27.168 5.374 5.945 1.00 67.69 386 MET A CA 1
ATOM 3115 C C . MET A 1 386 ? 27.486 4.196 6.876 1.00 67.69 386 MET A C 1
ATOM 3117 O O . MET A 1 386 ? 26.599 3.411 7.216 1.00 67.69 386 MET A O 1
ATOM 3121 N N . LEU A 1 387 ? 28.737 4.083 7.329 1.00 63.72 387 LEU A N 1
ATOM 3122 C CA . LEU A 1 387 ? 29.127 3.054 8.292 1.00 63.72 387 LEU A CA 1
ATOM 3123 C C . LEU A 1 387 ? 28.601 3.348 9.700 1.00 63.72 387 LEU A C 1
ATOM 3125 O O . LEU A 1 387 ? 28.176 2.435 10.407 1.00 63.72 387 LEU A O 1
ATOM 3129 N N . ASP A 1 388 ? 28.631 4.610 10.125 1.00 66.06 388 ASP A N 1
ATOM 3130 C CA . ASP A 1 388 ? 28.163 5.003 11.454 1.00 66.06 388 ASP A CA 1
ATOM 3131 C C . ASP A 1 388 ? 26.643 4.854 11.594 1.00 66.06 388 ASP A C 1
ATOM 3133 O O . ASP A 1 388 ? 26.165 4.488 12.669 1.00 66.06 388 ASP A O 1
ATOM 3137 N N . ASP A 1 389 ? 25.877 5.084 10.524 1.00 57.81 389 ASP A N 1
ATOM 3138 C CA . ASP A 1 389 ? 24.426 4.887 10.503 1.00 57.81 389 ASP A CA 1
ATOM 3139 C C . ASP A 1 389 ? 24.045 3.397 10.513 1.00 57.81 389 ASP A C 1
ATOM 3141 O O . ASP A 1 389 ? 23.172 2.993 11.285 1.00 57.81 389 ASP A O 1
ATOM 3145 N N . GLY A 1 390 ? 24.789 2.549 9.786 1.00 47.84 390 GLY A N 1
ATOM 3146 C CA . GLY A 1 390 ? 24.663 1.086 9.864 1.00 47.84 390 GLY A CA 1
ATOM 3147 C C . GLY A 1 390 ? 24.927 0.521 11.270 1.00 47.84 390 GLY A C 1
ATOM 3148 O O . GLY A 1 390 ? 24.316 -0.465 11.685 1.00 47.84 390 GLY A O 1
ATOM 3149 N N . LEU A 1 391 ? 25.768 1.197 12.060 1.00 39.19 391 LEU A N 1
ATOM 3150 C CA . LEU A 1 391 ? 26.112 0.809 13.431 1.00 39.19 391 LEU A CA 1
ATOM 3151 C C . LEU A 1 391 ? 25.143 1.338 14.506 1.00 39.19 391 LEU A C 1
ATOM 3153 O O . LEU A 1 391 ? 25.296 0.991 15.685 1.00 39.19 391 LEU A O 1
ATOM 3157 N N . LYS A 1 392 ? 24.107 2.120 14.161 1.00 42.12 392 LYS A N 1
ATOM 3158 C CA . LYS A 1 392 ? 23.112 2.642 15.123 1.00 42.12 392 LYS A CA 1
ATOM 3159 C C . LYS A 1 392 ? 22.124 1.573 15.622 1.00 42.12 392 LYS A C 1
ATOM 3161 O O . LYS A 1 392 ? 20.907 1.732 15.569 1.00 42.12 392 LYS A O 1
ATOM 3166 N N . LYS A 1 393 ? 22.630 0.538 16.301 1.00 42.53 393 LYS A N 1
ATOM 3167 C CA . LYS A 1 393 ? 21.927 -0.107 17.427 1.00 42.53 393 LYS A CA 1
ATOM 3168 C C . LYS A 1 393 ? 22.314 0.607 18.726 1.00 42.53 393 LYS A C 1
ATOM 3170 O O . LYS A 1 393 ? 23.192 0.168 19.454 1.00 42.53 393 LYS A O 1
ATOM 3175 N N . LYS A 1 394 ? 21.633 1.736 18.958 1.00 40.41 394 LYS A N 1
ATOM 3176 C CA . LYS A 1 394 ? 21.398 2.598 20.147 1.00 40.41 394 LYS A CA 1
ATOM 3177 C C . LYS A 1 394 ? 22.257 2.542 21.437 1.00 40.41 394 LYS A C 1
ATOM 3179 O O . LYS A 1 394 ? 22.212 3.509 22.178 1.00 40.41 394 LYS A O 1
ATOM 3184 N N . SER A 1 395 ? 23.028 1.509 21.783 1.00 43.81 395 SER A N 1
ATOM 3185 C CA . SER A 1 395 ? 23.625 1.409 23.133 1.00 43.81 395 SER A CA 1
ATOM 3186 C C . SER A 1 395 ? 25.048 1.957 23.277 1.00 43.81 395 SER A C 1
ATOM 3188 O O . SER A 1 395 ? 25.508 2.133 24.402 1.00 43.81 395 SER A O 1
ATOM 3190 N N . VAL A 1 396 ? 25.779 2.200 22.188 1.00 38.81 396 VAL A N 1
ATOM 3191 C CA . VAL A 1 396 ? 27.198 2.608 22.266 1.00 38.81 396 VAL A CA 1
ATOM 3192 C C . VAL A 1 396 ? 27.360 4.126 22.139 1.00 38.81 396 VAL A C 1
ATOM 3194 O O . VAL A 1 396 ? 28.086 4.727 22.927 1.00 38.81 396 VAL A O 1
ATOM 3197 N N . HIS A 1 397 ? 26.610 4.764 21.237 1.00 39.91 397 HIS A N 1
ATOM 3198 C CA . HIS A 1 397 ? 26.668 6.210 20.996 1.00 39.91 397 HIS A CA 1
ATOM 3199 C C . HIS A 1 397 ? 26.259 7.041 22.229 1.00 39.91 397 HIS A C 1
ATOM 3201 O O . HIS A 1 397 ? 26.983 7.952 22.630 1.00 39.91 397 HIS A O 1
ATOM 3207 N N . ASP A 1 398 ? 25.171 6.664 22.908 1.00 43.50 398 ASP A N 1
ATOM 3208 C CA . ASP A 1 398 ? 24.669 7.392 24.085 1.00 43.50 398 ASP A CA 1
ATOM 3209 C C . ASP A 1 398 ? 25.639 7.320 25.279 1.00 43.50 398 ASP A C 1
ATOM 3211 O O . ASP A 1 398 ? 25.792 8.283 26.035 1.00 43.50 398 ASP A O 1
ATOM 3215 N N . ASN A 1 399 ? 26.366 6.205 25.415 1.00 43.50 399 ASN A N 1
ATOM 3216 C CA . ASN A 1 399 ? 27.390 6.038 26.448 1.00 43.50 399 ASN A CA 1
ATOM 3217 C C . ASN A 1 399 ? 28.636 6.894 26.174 1.00 43.50 399 ASN A C 1
ATOM 3219 O O . ASN A 1 399 ? 29.272 7.363 27.116 1.00 43.50 399 ASN A O 1
ATOM 3223 N N . ILE A 1 400 ? 28.960 7.144 24.904 1.00 38.78 400 ILE A N 1
ATOM 3224 C CA . ILE A 1 400 ? 30.104 7.967 24.493 1.00 38.78 400 ILE A CA 1
ATOM 3225 C C . ILE A 1 400 ? 29.781 9.459 24.664 1.00 38.78 400 ILE A C 1
ATOM 3227 O O . ILE A 1 400 ? 30.561 10.198 25.265 1.00 38.78 400 ILE A O 1
ATOM 3231 N N . VAL A 1 401 ? 28.588 9.904 24.259 1.00 41.62 401 VAL A N 1
ATOM 3232 C CA . VAL A 1 401 ? 28.145 11.302 24.433 1.00 41.62 401 VAL A CA 1
ATOM 3233 C C . VAL A 1 401 ? 27.997 11.676 25.918 1.00 41.62 401 VAL A C 1
ATOM 3235 O O . VAL A 1 401 ? 28.322 12.799 26.318 1.00 41.62 401 VAL A O 1
ATOM 3238 N N . ALA A 1 402 ? 27.587 10.732 26.772 1.00 45.38 402 ALA A N 1
ATOM 3239 C CA . ALA A 1 402 ? 27.519 10.931 28.222 1.00 45.38 402 ALA A CA 1
ATOM 3240 C C . ALA A 1 402 ? 28.901 11.104 28.886 1.00 45.38 402 ALA A C 1
ATOM 3242 O O . ALA A 1 402 ? 29.006 11.761 29.927 1.00 45.38 402 ALA A O 1
ATOM 3243 N N . VAL A 1 403 ? 29.959 10.548 28.289 1.00 42.78 403 VAL A N 1
ATOM 3244 C CA . VAL A 1 403 ? 31.350 10.732 28.735 1.00 42.78 403 VAL A CA 1
ATOM 3245 C C . VAL A 1 403 ? 31.882 12.107 28.322 1.00 42.78 403 VAL A C 1
ATOM 3247 O O . VAL A 1 403 ? 32.586 12.733 29.107 1.00 42.78 403 VAL A O 1
ATOM 3250 N N . ILE A 1 404 ? 31.474 12.616 27.157 1.00 38.66 404 ILE A N 1
ATOM 3251 C CA . ILE A 1 404 ? 31.945 13.890 26.586 1.00 38.66 404 ILE A CA 1
ATOM 3252 C C . ILE A 1 404 ? 31.412 15.124 27.342 1.00 38.66 404 ILE A C 1
ATOM 3254 O O . ILE A 1 404 ? 32.111 16.127 27.460 1.00 38.66 404 ILE A O 1
ATOM 3258 N N . ARG A 1 405 ? 30.195 15.082 27.904 1.00 45.44 405 ARG A N 1
ATOM 3259 C CA . ARG A 1 405 ? 29.572 16.261 28.555 1.00 45.44 405 ARG A CA 1
ATOM 3260 C C . ARG A 1 405 ? 30.098 16.611 29.950 1.00 45.44 405 ARG A C 1
ATOM 3262 O O . ARG A 1 405 ? 29.737 17.657 30.483 1.00 45.44 405 ARG A O 1
ATOM 3269 N N . LYS A 1 406 ? 30.918 15.765 30.571 1.00 39.34 406 LYS A N 1
ATOM 3270 C CA . LYS A 1 406 ? 31.512 16.048 31.884 1.00 39.34 406 LYS A CA 1
ATOM 3271 C C . LYS A 1 406 ? 33.003 16.253 31.660 1.00 39.34 406 LYS A C 1
ATOM 3273 O O . LYS A 1 406 ? 33.677 15.292 31.317 1.00 39.34 406 LYS A O 1
ATOM 3278 N N . GLY A 1 407 ? 33.466 17.500 31.795 1.00 45.28 407 GLY A N 1
ATOM 3279 C CA . GLY A 1 407 ? 34.861 17.921 31.597 1.00 45.28 407 GLY A CA 1
ATOM 3280 C C . GLY A 1 407 ? 35.898 17.113 32.400 1.00 45.28 407 GLY A C 1
ATOM 3281 O O . GLY A 1 407 ? 35.543 16.133 33.053 1.00 45.28 407 GLY A O 1
ATOM 3282 N N . PRO A 1 408 ? 37.188 17.504 32.353 1.00 42.22 408 PRO A N 1
ATOM 3283 C CA . PRO A 1 408 ? 38.338 16.620 32.558 1.00 42.22 408 PRO A CA 1
ATOM 3284 C C . PRO A 1 408 ? 38.166 15.701 33.768 1.00 42.22 408 PRO A C 1
ATOM 3286 O O . PRO A 1 408 ? 38.210 16.116 34.926 1.00 42.22 408 PRO A O 1
ATOM 3289 N N . ILE A 1 409 ? 37.916 14.430 33.460 1.00 49.72 409 ILE A N 1
ATOM 3290 C CA . ILE A 1 409 ? 37.596 13.406 34.443 1.00 49.72 409 ILE A CA 1
ATOM 3291 C C . ILE A 1 409 ? 38.882 13.065 35.195 1.00 49.72 409 ILE A C 1
ATOM 3293 O O . ILE A 1 409 ? 39.897 12.704 34.602 1.00 49.72 409 ILE A O 1
ATOM 3297 N N . ASN A 1 410 ? 38.821 13.170 36.522 1.00 56.69 410 ASN A N 1
ATOM 3298 C CA . ASN A 1 410 ? 39.880 12.758 37.434 1.00 56.69 410 ASN A CA 1
ATOM 3299 C C . ASN A 1 410 ? 40.321 11.315 37.117 1.00 56.69 410 ASN A C 1
ATOM 3301 O O . ASN A 1 410 ? 39.481 10.426 36.992 1.00 56.69 410 ASN A O 1
ATOM 3305 N N . VAL A 1 411 ? 41.630 11.061 37.037 1.00 50.38 411 VAL A N 1
ATOM 3306 C CA . VAL A 1 411 ? 42.217 9.732 36.770 1.00 50.38 411 VAL A CA 1
ATOM 3307 C C . VAL A 1 411 ? 41.650 8.647 37.701 1.00 50.38 411 VAL A C 1
ATOM 3309 O O . VAL A 1 411 ? 41.405 7.523 37.268 1.00 50.38 411 VAL A O 1
ATOM 3312 N N . LYS A 1 412 ? 41.327 8.986 38.957 1.00 57.69 412 LYS A N 1
ATOM 3313 C CA . LYS A 1 412 ? 40.662 8.066 39.899 1.00 57.69 412 LYS A CA 1
ATOM 3314 C C . LYS A 1 412 ? 39.240 7.693 39.478 1.00 57.69 412 LYS A C 1
ATOM 3316 O O . LYS A 1 412 ? 38.780 6.590 39.761 1.00 57.69 412 LYS A O 1
ATOM 3321 N N . GLU A 1 413 ? 38.535 8.597 38.813 1.00 49.84 413 GLU A N 1
ATOM 3322 C CA . GLU A 1 413 ? 37.191 8.352 38.301 1.00 49.84 413 GLU A CA 1
ATOM 3323 C C . GLU A 1 413 ? 37.213 7.578 36.977 1.00 49.84 413 GLU A C 1
ATOM 3325 O O . GLU A 1 413 ? 36.335 6.745 36.762 1.00 49.84 413 GLU A O 1
ATOM 3330 N N . ILE A 1 414 ? 38.255 7.746 36.155 1.00 49.16 414 ILE A N 1
ATOM 3331 C CA . ILE A 1 414 ? 38.520 6.872 35.001 1.00 49.16 414 ILE A CA 1
ATOM 3332 C C . ILE A 1 414 ? 38.781 5.439 35.476 1.00 49.16 414 ILE A C 1
ATOM 3334 O O . ILE A 1 414 ? 38.144 4.516 34.977 1.00 49.16 414 ILE A O 1
ATOM 3338 N N . GLU A 1 415 ? 39.626 5.244 36.490 1.00 60.22 415 GLU A N 1
ATOM 3339 C CA . GLU A 1 415 ? 39.936 3.902 37.002 1.00 60.22 415 GLU A CA 1
ATOM 3340 C C . GLU A 1 415 ? 38.710 3.247 37.662 1.00 60.22 415 GLU A C 1
ATOM 3342 O O . GLU A 1 415 ? 38.410 2.073 37.433 1.00 60.22 415 GLU A O 1
ATOM 3347 N N . LYS A 1 416 ? 37.911 4.028 38.401 1.00 67.75 416 LYS A N 1
ATOM 3348 C CA . LYS A 1 416 ? 36.630 3.569 38.958 1.00 67.75 416 LYS A CA 1
ATOM 3349 C C . LYS A 1 416 ? 35.643 3.172 37.857 1.00 67.75 416 LYS A C 1
ATOM 3351 O O . LYS A 1 416 ? 34.967 2.151 37.984 1.00 67.75 416 LYS A O 1
ATOM 3356 N N . ARG A 1 417 ? 35.565 3.943 36.768 1.00 52.78 417 ARG A N 1
ATOM 3357 C CA . ARG A 1 417 ? 34.702 3.632 35.618 1.00 52.78 417 ARG A CA 1
ATOM 3358 C C . ARG A 1 417 ? 35.217 2.432 34.829 1.00 52.78 417 ARG A C 1
ATOM 3360 O O . ARG A 1 417 ? 34.409 1.605 34.425 1.00 52.78 417 ARG A O 1
ATOM 3367 N N . ARG A 1 418 ? 36.534 2.257 34.697 1.00 55.56 418 ARG A N 1
ATOM 3368 C CA . ARG A 1 418 ? 37.159 1.063 34.109 1.00 55.56 418 ARG A CA 1
ATOM 3369 C C . ARG A 1 418 ? 36.779 -0.194 34.889 1.00 55.56 418 ARG A C 1
ATOM 3371 O O . ARG A 1 418 ? 36.313 -1.163 34.299 1.00 55.56 418 ARG A O 1
ATOM 3378 N N . GLN A 1 419 ? 36.860 -0.146 36.219 1.00 73.00 419 GLN A N 1
ATOM 3379 C CA . GLN A 1 419 ? 36.419 -1.247 37.082 1.00 73.00 419 GLN A CA 1
ATOM 3380 C C . GLN A 1 419 ? 34.908 -1.517 36.972 1.00 73.00 419 GLN A C 1
ATOM 3382 O O . GLN A 1 419 ? 34.480 -2.670 37.024 1.00 73.00 419 GLN A O 1
ATOM 3387 N N . GLN A 1 420 ? 34.084 -0.477 36.802 1.00 61.19 420 GLN A N 1
ATOM 3388 C CA . GLN A 1 420 ? 32.641 -0.627 36.578 1.00 61.19 420 GLN A CA 1
ATOM 3389 C C . GLN A 1 420 ? 32.324 -1.249 35.211 1.00 61.19 420 GLN A C 1
ATOM 3391 O O . GLN A 1 420 ? 31.451 -2.111 35.132 1.00 61.19 420 GLN A O 1
ATOM 3396 N N . VAL A 1 421 ? 33.050 -0.866 34.158 1.00 53.91 421 VAL A N 1
ATOM 3397 C CA . VAL A 1 421 ? 32.921 -1.443 32.812 1.00 53.91 421 VAL A CA 1
ATOM 3398 C C . VAL A 1 421 ? 33.360 -2.903 32.802 1.00 53.91 421 VAL A C 1
ATOM 3400 O O . VAL A 1 421 ? 32.647 -3.731 32.244 1.00 53.91 421 VAL A O 1
ATOM 3403 N N . GLU A 1 422 ? 34.458 -3.261 33.470 1.00 68.88 422 GLU A N 1
ATOM 3404 C CA . GLU A 1 422 ? 34.883 -4.664 33.569 1.00 68.88 422 GLU A CA 1
ATOM 3405 C C . GLU A 1 422 ? 33.889 -5.515 34.371 1.00 68.88 422 GLU A C 1
ATOM 3407 O O . GLU A 1 422 ? 33.526 -6.611 33.943 1.00 68.88 422 GLU A O 1
ATOM 3412 N N . LYS A 1 423 ? 33.320 -4.980 35.462 1.00 74.94 423 LYS A N 1
ATOM 3413 C CA . LYS A 1 423 ? 32.205 -5.639 36.166 1.00 74.94 423 LYS A CA 1
ATOM 3414 C C . LYS A 1 423 ? 30.967 -5.803 35.276 1.00 74.94 423 LYS A C 1
ATOM 3416 O O . LYS A 1 423 ? 30.310 -6.841 35.336 1.00 74.94 423 LYS A O 1
ATOM 3421 N N . ALA A 1 424 ? 30.643 -4.813 34.443 1.00 55.12 424 ALA A N 1
ATOM 3422 C CA . ALA A 1 424 ? 29.516 -4.887 33.515 1.00 55.12 424 ALA A CA 1
ATOM 3423 C C . ALA A 1 424 ? 29.760 -5.905 32.388 1.00 55.12 424 ALA A C 1
ATOM 3425 O O . ALA A 1 424 ? 28.870 -6.701 32.095 1.00 55.12 424 ALA A O 1
ATOM 3426 N N . LYS A 1 425 ? 30.969 -5.946 31.811 1.00 54.69 425 LYS A N 1
ATOM 3427 C CA . LYS A 1 425 ? 31.384 -6.964 30.833 1.00 54.69 425 LYS A CA 1
ATOM 3428 C C . LYS A 1 425 ? 31.287 -8.366 31.422 1.00 54.69 425 LYS A C 1
ATOM 3430 O O . LYS A 1 425 ? 30.749 -9.257 30.770 1.00 54.69 425 LYS A O 1
ATOM 3435 N N . GLN A 1 426 ? 31.747 -8.551 32.658 1.00 71.75 426 GLN A N 1
ATOM 3436 C CA . GLN A 1 426 ? 31.661 -9.832 33.352 1.00 71.75 426 GLN A CA 1
ATOM 3437 C C . GLN A 1 426 ? 30.201 -10.252 33.584 1.00 71.75 426 GLN A C 1
ATOM 3439 O O . GLN A 1 426 ? 29.823 -11.374 33.257 1.00 71.75 426 GLN A O 1
ATOM 3444 N N . LYS A 1 427 ? 29.341 -9.322 34.016 1.00 66.19 427 LYS A N 1
ATOM 3445 C CA . LYS A 1 427 ? 27.900 -9.568 34.179 1.00 66.19 427 LYS A CA 1
ATOM 3446 C C . LYS A 1 427 ? 27.199 -9.904 32.856 1.00 66.19 427 LYS A C 1
ATOM 3448 O O . LYS A 1 427 ? 26.331 -10.771 32.835 1.00 66.19 427 LYS A O 1
ATOM 3453 N N . ILE A 1 428 ? 27.572 -9.253 31.750 1.00 52.28 428 ILE A N 1
ATOM 3454 C CA . ILE A 1 428 ? 27.049 -9.556 30.407 1.00 52.28 428 ILE A CA 1
ATOM 3455 C C . ILE A 1 428 ? 27.515 -10.939 29.947 1.00 52.28 428 ILE A C 1
ATOM 3457 O O . ILE A 1 428 ? 26.699 -11.703 29.439 1.00 52.28 428 ILE A O 1
ATOM 3461 N N . LYS A 1 429 ? 28.788 -11.298 30.166 1.00 54.66 429 LYS A N 1
ATOM 3462 C CA . LYS A 1 429 ? 29.298 -12.651 29.893 1.00 54.66 429 LYS A CA 1
ATOM 3463 C C . LYS A 1 429 ? 28.514 -13.708 30.676 1.00 54.66 429 LYS A C 1
ATOM 3465 O O . LYS A 1 429 ? 28.109 -14.710 30.096 1.00 54.66 429 LYS A O 1
ATOM 3470 N N . GLU A 1 430 ? 28.227 -13.463 31.953 1.00 65.62 430 GLU A N 1
ATOM 3471 C CA . GLU A 1 430 ? 27.422 -14.356 32.800 1.00 65.62 430 GLU A CA 1
ATOM 3472 C C . GLU A 1 430 ? 25.950 -14.445 32.355 1.00 65.62 430 GLU A C 1
ATOM 3474 O O . GLU A 1 430 ? 25.366 -15.529 32.340 1.00 65.62 430 GLU A O 1
ATOM 3479 N N . GLU A 1 431 ? 25.340 -13.328 31.948 1.00 52.91 431 GLU A N 1
ATOM 3480 C CA . GLU A 1 431 ? 23.981 -13.264 31.386 1.00 52.91 431 GLU A CA 1
ATOM 3481 C C . GLU A 1 431 ? 23.878 -13.988 30.038 1.00 52.91 431 GLU A C 1
ATOM 3483 O O . GLU A 1 431 ? 22.936 -14.754 29.819 1.00 52.91 431 GLU A O 1
ATOM 3488 N N . MET A 1 432 ? 24.858 -13.795 29.150 1.00 43.09 432 MET A N 1
ATOM 3489 C CA . MET A 1 432 ? 24.946 -14.497 27.870 1.00 43.09 432 MET A CA 1
ATOM 3490 C C . MET A 1 432 ? 25.189 -15.985 28.087 1.00 43.09 432 MET A C 1
ATOM 3492 O O . MET A 1 432 ? 24.491 -16.782 27.472 1.00 43.09 432 MET A O 1
ATOM 3496 N N . ALA A 1 433 ? 26.060 -16.376 29.021 1.00 50.31 433 ALA A N 1
ATOM 3497 C CA . ALA A 1 433 ? 26.239 -17.773 29.408 1.00 50.31 433 ALA A CA 1
ATOM 3498 C C . ALA A 1 433 ? 24.934 -18.376 29.962 1.00 50.31 433 ALA A C 1
ATOM 3500 O O . ALA A 1 433 ? 24.543 -19.468 29.558 1.00 50.31 433 ALA A O 1
ATOM 3501 N N . LYS A 1 434 ? 24.186 -17.649 30.808 1.00 57.12 434 LYS A N 1
ATOM 3502 C CA . LYS A 1 434 ? 22.853 -18.066 31.291 1.00 57.12 434 LYS A CA 1
ATOM 3503 C C . LYS A 1 434 ? 21.811 -18.161 30.176 1.00 57.12 434 LYS A C 1
ATOM 3505 O O . LYS A 1 434 ? 20.941 -19.028 30.234 1.00 57.12 434 LYS A O 1
ATOM 3510 N N . ARG A 1 435 ? 21.828 -17.258 29.193 1.00 44.38 435 ARG A N 1
ATOM 3511 C CA . ARG A 1 435 ? 20.929 -17.294 28.026 1.00 44.38 435 ARG A CA 1
ATOM 3512 C C . ARG A 1 435 ? 21.280 -18.438 27.088 1.00 44.38 435 ARG A C 1
ATOM 3514 O O . ARG A 1 435 ? 20.379 -19.144 26.658 1.00 44.38 435 ARG A O 1
ATOM 3521 N N . PHE A 1 436 ? 22.564 -18.659 26.845 1.00 42.44 436 PHE A N 1
ATOM 3522 C CA . PHE A 1 436 ? 23.078 -19.755 26.035 1.00 42.44 436 PHE A CA 1
ATOM 3523 C C . PHE A 1 436 ? 22.741 -21.108 26.674 1.00 42.44 436 PHE A C 1
ATOM 3525 O O . PHE A 1 436 ? 22.172 -21.971 26.015 1.00 42.44 436 PHE A O 1
ATOM 3532 N N . LYS A 1 437 ? 22.932 -21.242 27.996 1.00 47.66 437 LYS A N 1
ATOM 3533 C CA . LYS A 1 437 ? 22.522 -22.423 28.777 1.00 47.66 437 LYS A CA 1
ATOM 3534 C C . LYS A 1 437 ? 21.004 -22.652 28.736 1.00 47.66 437 LYS A C 1
ATOM 3536 O O . LYS A 1 437 ? 20.567 -23.791 28.655 1.00 47.66 437 LYS A O 1
ATOM 3541 N N . ARG A 1 438 ? 20.192 -21.585 28.726 1.00 45.25 438 ARG A N 1
ATOM 3542 C CA . ARG A 1 438 ? 18.728 -21.671 28.535 1.00 45.25 438 ARG A CA 1
ATOM 3543 C C . ARG A 1 438 ? 18.333 -22.066 27.107 1.00 45.25 438 ARG A C 1
ATOM 3545 O O . ARG A 1 438 ? 17.408 -22.850 26.951 1.00 45.25 438 ARG A O 1
ATOM 3552 N N . CYS A 1 439 ? 19.037 -21.581 26.086 1.00 38.31 439 CYS A N 1
ATOM 3553 C CA . CYS A 1 439 ? 18.787 -21.953 24.688 1.00 38.31 439 CYS A CA 1
ATOM 3554 C C . CYS A 1 439 ? 19.176 -23.413 24.401 1.00 38.31 439 CYS A C 1
ATOM 3556 O O . CYS A 1 439 ? 18.478 -24.090 23.654 1.00 38.31 439 CYS A O 1
ATOM 3558 N N . LEU A 1 440 ? 20.228 -23.915 25.055 1.00 38.97 440 LEU A N 1
ATOM 3559 C CA . LEU A 1 440 ? 20.626 -25.327 25.023 1.00 38.97 440 LEU A CA 1
ATOM 3560 C C . LEU A 1 440 ? 19.575 -26.259 25.654 1.00 38.97 440 LEU A C 1
ATOM 3562 O O . LEU A 1 440 ? 19.402 -27.377 25.189 1.00 38.97 440 LEU A O 1
ATOM 3566 N N . VAL A 1 441 ? 18.837 -25.810 26.676 1.00 43.22 441 VAL A N 1
ATOM 3567 C CA . VAL A 1 441 ? 17.798 -26.624 27.344 1.00 43.22 441 VAL A CA 1
ATOM 3568 C C . VAL A 1 441 ? 16.484 -26.677 26.550 1.00 43.22 441 VAL A C 1
ATOM 3570 O O . VAL A 1 441 ? 15.728 -27.630 26.700 1.00 43.22 441 VAL A O 1
ATOM 3573 N N . VAL A 1 442 ? 16.207 -25.691 25.688 1.00 39.56 442 VAL A N 1
ATOM 3574 C CA . VAL A 1 442 ? 14.911 -25.570 24.988 1.00 39.56 442 VAL A CA 1
ATOM 3575 C C . VAL A 1 442 ? 14.902 -26.222 23.595 1.00 39.56 442 VAL A C 1
ATOM 3577 O O . VAL A 1 442 ? 13.831 -26.555 23.110 1.00 39.56 442 VAL A O 1
ATOM 3580 N N . ASN A 1 443 ? 16.062 -26.479 22.976 1.00 42.66 443 ASN A N 1
ATOM 3581 C CA . ASN A 1 443 ? 16.150 -27.063 21.623 1.00 42.66 443 ASN A CA 1
ATOM 3582 C C . ASN A 1 443 ? 16.812 -28.455 21.558 1.00 42.66 443 ASN A C 1
ATOM 3584 O O . ASN A 1 443 ? 17.091 -28.950 20.470 1.00 42.66 443 ASN A O 1
ATOM 3588 N N . ILE A 1 444 ? 17.066 -29.103 22.701 1.00 41.09 444 ILE A N 1
ATOM 3589 C CA . ILE A 1 444 ? 17.661 -30.455 22.770 1.00 41.09 444 ILE A CA 1
ATOM 3590 C C . ILE A 1 444 ? 16.691 -31.427 23.465 1.00 41.09 444 ILE A C 1
ATOM 3592 O O . ILE A 1 444 ? 17.060 -32.181 24.363 1.00 41.09 444 ILE A O 1
ATOM 3596 N N . SER A 1 445 ? 15.413 -31.412 23.082 1.00 38.56 445 SER A N 1
ATOM 3597 C CA . SER A 1 445 ? 14.560 -32.596 23.271 1.00 38.56 445 SER A CA 1
ATOM 3598 C C . SER A 1 445 ? 14.763 -33.596 22.132 1.00 38.56 445 SER A C 1
ATOM 3600 O O . SER A 1 445 ? 14.793 -34.798 22.382 1.00 38.56 445 SER A O 1
ATOM 3602 N N . ASP A 1 446 ? 15.014 -33.104 20.916 1.00 38.97 446 ASP A N 1
ATOM 3603 C CA . ASP A 1 446 ? 14.881 -33.921 19.702 1.00 38.97 446 ASP A CA 1
ATOM 3604 C C . ASP A 1 446 ? 16.187 -34.612 19.275 1.00 38.97 446 ASP A C 1
ATOM 3606 O O . ASP A 1 446 ? 16.154 -35.594 18.545 1.00 38.97 446 ASP A O 1
ATOM 3610 N N . TYR A 1 447 ? 17.337 -34.173 19.799 1.00 43.16 447 TYR A N 1
ATOM 3611 C CA . TYR A 1 447 ? 18.664 -34.738 19.481 1.00 43.16 447 TYR A CA 1
ATOM 3612 C C . TYR A 1 447 ? 19.373 -35.380 20.683 1.00 43.16 447 TYR A C 1
ATOM 3614 O O . TYR A 1 447 ? 20.560 -35.704 20.641 1.00 43.16 447 TYR A O 1
ATOM 3622 N N . ARG A 1 448 ? 18.647 -35.588 21.787 1.00 40.12 448 ARG A N 1
ATOM 3623 C CA . ARG A 1 448 ? 19.222 -36.080 23.046 1.00 40.12 448 ARG A CA 1
ATOM 3624 C C . ARG A 1 448 ? 19.793 -37.501 22.931 1.00 40.12 448 ARG A C 1
ATOM 3626 O O . ARG A 1 448 ? 20.779 -37.795 23.595 1.00 40.12 448 ARG A O 1
ATOM 3633 N N . ALA A 1 449 ? 19.216 -38.362 22.091 1.00 37.22 449 ALA A N 1
ATOM 3634 C CA . ALA A 1 449 ? 19.656 -39.753 21.947 1.00 37.22 449 ALA A CA 1
ATOM 3635 C C . ALA A 1 449 ? 20.952 -39.906 21.122 1.00 37.22 449 ALA A C 1
ATOM 3637 O O . ALA A 1 449 ? 21.784 -40.744 21.455 1.00 37.22 449 ALA A O 1
ATOM 3638 N N . GLU A 1 450 ? 21.166 -39.065 20.105 1.00 39.41 450 GLU A N 1
ATOM 3639 C CA . GLU A 1 450 ? 22.378 -39.085 19.266 1.00 39.41 450 GLU A CA 1
ATOM 3640 C C . GLU A 1 450 ? 23.579 -38.440 19.970 1.00 39.41 450 GLU A C 1
ATOM 3642 O O . GLU A 1 450 ? 24.691 -38.964 19.925 1.00 39.41 450 GLU A O 1
ATOM 3647 N N . CYS A 1 451 ? 23.354 -37.344 20.700 1.00 37.56 451 CYS A N 1
ATOM 3648 C CA . CYS A 1 451 ? 24.422 -36.653 21.423 1.00 37.56 451 CYS A CA 1
ATOM 3649 C C . CYS A 1 451 ? 24.920 -37.425 22.658 1.00 37.56 451 CYS A C 1
ATOM 3651 O O . CYS A 1 451 ? 26.077 -37.270 23.043 1.00 37.56 451 CYS A O 1
ATOM 3653 N N . LEU A 1 452 ? 24.075 -38.258 23.279 1.00 40.66 452 LEU A N 1
ATOM 3654 C CA . LEU A 1 452 ? 24.457 -39.051 24.457 1.00 40.66 452 LEU A CA 1
ATOM 3655 C C . LEU A 1 452 ? 25.280 -40.299 24.112 1.00 40.66 452 LEU A C 1
ATOM 3657 O O . LEU A 1 452 ? 26.009 -40.777 24.973 1.00 40.66 452 LEU A O 1
ATOM 3661 N N . HIS A 1 453 ? 25.218 -40.797 22.872 1.00 40.84 453 HIS A N 1
ATOM 3662 C CA . HIS A 1 453 ? 26.028 -41.943 22.446 1.00 40.84 453 HIS A CA 1
ATOM 3663 C C . HIS A 1 453 ? 27.489 -41.556 22.132 1.00 40.84 453 HIS A C 1
ATOM 3665 O O . HIS A 1 453 ? 28.379 -42.398 22.200 1.00 40.84 453 HIS A O 1
ATOM 3671 N N . ILE A 1 454 ? 27.751 -40.286 21.805 1.00 42.81 454 ILE A N 1
ATOM 3672 C CA . ILE A 1 454 ? 29.072 -39.812 21.354 1.00 42.81 454 ILE A CA 1
ATOM 3673 C C . ILE A 1 454 ? 29.990 -39.408 22.522 1.00 42.81 454 ILE A C 1
ATOM 3675 O O . ILE A 1 454 ? 31.207 -39.385 22.366 1.00 42.81 454 ILE A O 1
ATOM 3679 N N . LEU A 1 455 ? 29.434 -39.075 23.688 1.00 45.09 455 LEU A N 1
ATOM 3680 C CA . LEU A 1 455 ? 30.150 -38.319 24.724 1.00 45.09 455 LEU A CA 1
ATOM 3681 C C . LEU A 1 455 ? 30.316 -39.078 26.045 1.00 45.09 455 LEU A C 1
ATOM 3683 O O . LEU A 1 455 ? 30.265 -38.464 27.106 1.00 45.09 455 LEU A O 1
ATOM 3687 N N . GLU A 1 456 ? 30.502 -40.398 26.006 1.00 53.16 456 GLU A N 1
ATOM 3688 C CA . GLU A 1 456 ? 30.819 -41.201 27.196 1.00 53.16 456 GLU A CA 1
ATOM 3689 C C . GLU A 1 456 ? 31.948 -40.544 28.027 1.00 53.16 456 GLU A C 1
ATOM 3691 O O . GLU A 1 456 ? 33.085 -40.615 27.583 1.00 53.16 456 GLU A O 1
ATOM 3696 N N . ILE A 1 457 ? 31.653 -39.882 29.170 1.00 47.16 457 ILE A N 1
ATOM 3697 C CA . ILE A 1 457 ? 32.495 -39.677 30.388 1.00 47.16 457 ILE A CA 1
ATOM 3698 C C . ILE A 1 457 ? 31.829 -38.699 31.403 1.00 47.16 457 ILE A C 1
ATOM 3700 O O . ILE A 1 457 ? 31.014 -37.845 31.054 1.00 47.16 457 ILE A O 1
ATOM 3704 N N . SER A 1 458 ? 32.183 -38.878 32.686 1.00 51.94 458 SER A N 1
ATOM 3705 C CA . SER A 1 458 ? 31.682 -38.259 33.928 1.00 51.94 458 SER A CA 1
ATOM 3706 C C . SER A 1 458 ? 32.314 -36.901 34.329 1.00 51.94 458 SER A C 1
ATOM 3708 O O . SER A 1 458 ? 33.218 -36.381 33.677 1.00 51.94 458 SER A O 1
ATOM 3710 N N . GLU A 1 459 ? 31.829 -36.337 35.448 1.00 38.69 459 GLU A N 1
ATOM 3711 C CA . GLU A 1 459 ? 32.090 -34.987 35.996 1.00 38.69 459 GLU A CA 1
ATOM 3712 C C . GLU A 1 459 ? 33.558 -34.582 36.261 1.00 38.69 459 GLU A C 1
ATOM 3714 O O . GLU A 1 459 ? 33.814 -33.403 36.506 1.00 38.69 459 GLU A O 1
ATOM 3719 N N . GLU A 1 460 ? 34.542 -35.480 36.179 1.00 44.00 460 GLU A N 1
ATOM 3720 C CA . GLU A 1 460 ? 35.937 -35.153 36.529 1.00 44.00 460 GLU A CA 1
ATOM 3721 C C . GLU A 1 460 ? 36.760 -34.478 35.412 1.00 44.00 460 GLU A C 1
ATOM 3723 O O . GLU A 1 460 ? 37.846 -33.973 35.684 1.00 44.00 460 GLU A O 1
ATOM 3728 N N . ASN A 1 461 ? 36.255 -34.352 34.177 1.00 51.06 461 ASN A N 1
ATOM 3729 C CA . ASN A 1 461 ? 37.068 -33.891 33.035 1.00 51.06 461 ASN A CA 1
ATOM 3730 C C . ASN A 1 461 ? 36.680 -32.523 32.433 1.00 51.06 461 ASN A C 1
ATOM 3732 O O . ASN A 1 461 ? 36.627 -32.341 31.214 1.00 51.06 461 ASN A O 1
ATOM 3736 N N . LEU A 1 462 ? 36.524 -31.502 33.283 1.00 40.19 462 LEU A N 1
ATOM 3737 C CA . LEU A 1 462 ? 36.307 -30.100 32.876 1.00 40.19 462 LEU A CA 1
ATOM 3738 C C . LEU A 1 462 ? 37.448 -29.523 32.001 1.00 40.19 462 LEU A C 1
ATOM 3740 O O . LEU A 1 462 ? 37.217 -28.637 31.181 1.00 40.19 462 LEU A O 1
ATOM 3744 N N . ALA A 1 463 ? 38.676 -30.036 32.136 1.00 42.28 463 ALA A N 1
ATOM 3745 C CA . ALA A 1 463 ? 39.820 -29.622 31.316 1.00 42.28 463 ALA A CA 1
ATOM 3746 C C . ALA A 1 463 ? 39.753 -30.161 29.871 1.00 42.28 463 ALA A C 1
ATOM 3748 O O . ALA A 1 463 ? 40.155 -29.461 28.941 1.00 42.28 463 ALA A O 1
ATOM 3749 N N . SER A 1 464 ? 39.177 -31.353 29.664 1.00 45.09 464 SER A N 1
ATOM 3750 C CA . SER A 1 464 ? 38.915 -31.895 28.320 1.00 45.09 464 SER A CA 1
ATOM 3751 C C . SER A 1 464 ? 37.838 -31.085 27.605 1.00 45.09 464 SER A C 1
ATOM 3753 O O . SER A 1 464 ? 37.988 -30.761 26.436 1.00 45.09 464 SER A O 1
ATOM 3755 N N . PHE A 1 465 ? 36.811 -30.640 28.333 1.00 42.78 465 PHE A N 1
ATOM 3756 C CA . PHE A 1 465 ? 35.733 -29.813 27.787 1.00 42.78 465 PHE A CA 1
ATOM 3757 C C . PHE A 1 465 ? 36.231 -28.482 27.193 1.00 42.78 465 PHE A C 1
ATOM 3759 O O . PHE A 1 465 ? 35.708 -28.013 26.183 1.00 42.78 465 PHE A O 1
ATOM 3766 N N . VAL A 1 466 ? 37.274 -27.883 27.780 1.00 43.88 466 VAL A N 1
ATOM 3767 C CA . VAL A 1 466 ? 37.922 -26.681 27.225 1.00 43.88 466 VAL A CA 1
ATOM 3768 C C . VAL A 1 466 ? 38.704 -27.012 25.948 1.00 43.88 466 VAL A C 1
ATOM 3770 O O . VAL A 1 466 ? 38.639 -26.251 24.983 1.00 43.88 466 VAL A O 1
ATOM 3773 N N . ALA A 1 467 ? 39.387 -28.160 25.899 1.00 47.88 467 ALA A N 1
ATOM 3774 C CA . ALA A 1 467 ? 40.078 -28.626 24.696 1.00 47.88 467 ALA A CA 1
ATOM 3775 C C . ALA A 1 467 ? 39.099 -28.998 23.565 1.00 47.88 467 ALA A C 1
ATOM 3777 O O . ALA A 1 467 ? 39.361 -28.699 22.401 1.00 47.88 467 ALA A O 1
ATOM 3778 N N . ASP A 1 468 ? 37.938 -29.559 23.899 1.00 44.84 468 ASP A N 1
ATOM 3779 C CA . ASP A 1 468 ? 36.883 -29.906 22.947 1.00 44.84 468 ASP A CA 1
ATOM 3780 C C . ASP A 1 468 ? 36.135 -28.669 22.440 1.00 44.84 468 ASP A C 1
ATOM 3782 O O . ASP A 1 468 ? 35.839 -28.583 21.251 1.00 44.84 468 ASP A O 1
ATOM 3786 N N . LEU A 1 469 ? 35.922 -27.650 23.282 1.00 41.47 469 LEU A N 1
ATOM 3787 C CA . LEU A 1 469 ? 35.434 -26.339 22.837 1.00 41.47 469 LEU A CA 1
ATOM 3788 C C . LEU A 1 469 ? 36.396 -25.682 21.844 1.00 41.47 469 LEU A C 1
ATOM 3790 O O . LEU A 1 469 ? 35.953 -25.112 20.847 1.00 41.47 469 LEU A O 1
ATOM 3794 N N . GLN A 1 470 ? 37.704 -25.803 22.083 1.00 44.62 470 GLN A N 1
ATOM 3795 C CA . GLN A 1 470 ? 38.726 -25.328 21.153 1.00 44.62 470 GLN A CA 1
ATOM 3796 C C . GLN A 1 470 ? 38.709 -26.135 19.843 1.00 44.62 470 GLN A C 1
ATOM 3798 O O . GLN A 1 470 ? 38.859 -25.569 18.761 1.00 44.62 470 GLN A O 1
ATOM 3803 N N . ARG A 1 471 ? 38.444 -27.444 19.918 1.00 47.75 471 ARG A N 1
ATOM 3804 C CA . ARG A 1 471 ? 38.298 -28.332 18.755 1.00 47.75 471 ARG A CA 1
ATOM 3805 C C . ARG A 1 471 ? 37.055 -28.011 17.929 1.00 47.75 471 ARG A C 1
ATOM 3807 O O . ARG A 1 471 ? 37.140 -27.964 16.710 1.00 47.75 471 ARG A O 1
ATOM 3814 N N . VAL A 1 472 ? 35.927 -27.723 18.578 1.00 42.91 472 VAL A N 1
ATOM 3815 C CA . VAL A 1 472 ? 34.691 -27.253 17.933 1.00 42.91 472 VAL A CA 1
ATOM 3816 C C . VAL A 1 472 ? 34.918 -25.903 17.257 1.00 42.91 472 VAL A C 1
ATOM 3818 O O . VAL A 1 472 ? 34.453 -25.700 16.140 1.00 42.91 472 VAL A O 1
ATOM 3821 N N . PHE A 1 473 ? 35.683 -25.004 17.880 1.00 42.84 473 PHE A N 1
ATOM 3822 C CA . PHE A 1 473 ? 36.068 -23.733 17.263 1.00 42.84 473 PHE A CA 1
ATOM 3823 C C . PHE A 1 473 ? 36.888 -23.937 15.982 1.00 42.84 473 PHE A C 1
ATOM 3825 O O . PHE A 1 473 ? 36.608 -23.301 14.969 1.00 42.84 473 PHE A O 1
ATOM 3832 N N . ASN A 1 474 ? 37.836 -24.875 16.003 1.00 49.38 474 ASN A N 1
ATOM 3833 C CA . ASN A 1 474 ? 38.657 -25.205 14.839 1.00 49.38 474 ASN A CA 1
ATOM 3834 C C . ASN A 1 474 ? 37.847 -25.924 13.743 1.00 49.38 474 ASN A C 1
ATOM 3836 O O . ASN A 1 474 ? 38.013 -25.617 12.570 1.00 49.38 474 ASN A O 1
ATOM 3840 N N . ILE A 1 475 ? 36.896 -26.795 14.102 1.00 46.47 475 ILE A N 1
ATOM 3841 C CA . ILE A 1 475 ? 35.960 -27.423 13.149 1.00 46.47 475 ILE A CA 1
ATOM 3842 C C . ILE A 1 475 ? 35.045 -26.371 12.501 1.00 46.47 475 ILE A C 1
ATOM 3844 O O . ILE A 1 475 ? 34.729 -26.472 11.316 1.00 46.47 475 ILE A O 1
ATOM 3848 N N . CYS A 1 476 ? 34.623 -25.348 13.252 1.00 41.69 476 CYS A N 1
ATOM 3849 C CA . CYS A 1 476 ? 33.851 -24.222 12.723 1.00 41.69 476 CYS A CA 1
ATOM 3850 C C . CYS A 1 476 ? 34.665 -23.353 11.749 1.00 41.69 476 CYS A C 1
ATOM 3852 O O . CYS A 1 476 ? 34.091 -22.841 10.789 1.00 41.69 476 CYS A O 1
ATOM 3854 N N . GLU A 1 477 ? 35.978 -23.213 11.956 1.00 45.28 477 GLU A N 1
ATOM 3855 C CA . GLU A 1 477 ? 36.884 -22.589 10.980 1.00 45.28 477 GLU A CA 1
ATOM 3856 C C . GLU A 1 477 ? 37.094 -23.469 9.741 1.00 45.28 477 GLU A C 1
ATOM 3858 O O . GLU A 1 477 ? 36.942 -22.991 8.619 1.00 45.28 477 GLU A O 1
ATOM 3863 N N . GLU A 1 478 ? 37.367 -24.763 9.915 1.00 43.22 478 GLU A N 1
ATOM 3864 C CA . GLU A 1 478 ? 37.598 -25.701 8.806 1.00 43.22 478 GLU A CA 1
ATOM 3865 C C . GLU A 1 478 ? 36.343 -25.932 7.952 1.00 43.22 478 GLU A C 1
ATOM 3867 O O . GLU A 1 478 ? 36.434 -26.231 6.763 1.00 43.22 478 GLU A O 1
ATOM 3872 N N . ARG A 1 479 ? 35.151 -25.776 8.539 1.00 41.88 479 ARG A N 1
ATOM 3873 C CA . ARG A 1 479 ? 33.856 -25.917 7.852 1.00 41.88 479 ARG A CA 1
ATOM 3874 C C . ARG A 1 479 ? 33.146 -24.583 7.629 1.00 41.88 479 ARG A C 1
ATOM 3876 O O . ARG A 1 479 ? 31.929 -24.570 7.413 1.00 41.88 479 ARG A O 1
ATOM 3883 N N . ARG A 1 480 ? 33.905 -23.478 7.630 1.00 44.72 480 ARG A N 1
ATOM 3884 C CA . ARG A 1 480 ? 33.443 -22.103 7.377 1.00 44.72 480 ARG A CA 1
ATOM 3885 C C . ARG A 1 480 ? 32.511 -22.022 6.170 1.00 44.72 480 ARG A C 1
ATOM 3887 O O . ARG A 1 480 ? 31.430 -21.456 6.295 1.00 44.72 480 ARG A O 1
ATOM 3894 N N . ASP A 1 481 ? 32.859 -22.667 5.059 1.00 42.28 481 ASP A N 1
ATOM 3895 C CA . ASP A 1 481 ? 32.073 -22.632 3.816 1.00 42.28 481 ASP A CA 1
ATOM 3896 C C . ASP A 1 481 ? 30.749 -23.411 3.908 1.00 42.28 481 ASP A C 1
ATOM 3898 O O . ASP A 1 481 ? 29.729 -23.003 3.346 1.00 42.28 481 ASP A O 1
ATOM 3902 N N . LEU A 1 482 ? 30.715 -24.499 4.686 1.00 41.72 482 LEU A N 1
ATOM 3903 C CA . LEU A 1 482 ? 29.501 -25.283 4.924 1.00 41.72 482 LEU A CA 1
ATOM 3904 C C . LEU A 1 482 ? 28.518 -24.511 5.817 1.00 41.72 482 LEU A C 1
ATOM 3906 O O . LEU A 1 482 ? 27.324 -24.456 5.510 1.00 41.72 482 LEU A O 1
ATOM 3910 N N . LEU A 1 483 ? 29.023 -23.865 6.873 1.00 38.44 483 LEU A N 1
ATOM 3911 C CA . LEU A 1 483 ? 28.248 -22.973 7.742 1.00 38.44 483 LEU A CA 1
ATOM 3912 C C . LEU A 1 483 ? 27.751 -21.738 6.977 1.00 38.44 483 LEU A C 1
ATOM 3914 O O . LEU A 1 483 ? 26.595 -21.347 7.141 1.00 38.44 483 LEU A O 1
ATOM 3918 N N . PHE A 1 484 ? 28.564 -21.196 6.065 1.00 43.28 484 PHE A N 1
ATOM 3919 C CA . PHE A 1 484 ? 28.165 -20.138 5.133 1.00 43.28 484 PHE A CA 1
ATOM 3920 C C . PHE A 1 484 ? 27.032 -20.587 4.197 1.00 43.28 484 PHE A C 1
ATOM 3922 O O . PHE A 1 484 ? 26.074 -19.847 3.974 1.00 43.28 484 PHE A O 1
ATOM 3929 N N . SER A 1 485 ? 27.085 -21.825 3.688 1.00 43.41 485 SER A N 1
ATOM 3930 C CA . SER A 1 485 ? 26.033 -22.394 2.830 1.00 43.41 485 SER A CA 1
ATOM 3931 C C . SER A 1 485 ? 24.705 -22.633 3.568 1.00 43.41 485 SER A C 1
ATOM 3933 O O . SER A 1 485 ? 23.632 -22.580 2.962 1.00 43.41 485 SER A O 1
ATOM 3935 N N . LEU A 1 486 ? 24.764 -22.890 4.879 1.00 36.31 486 LEU A N 1
ATOM 3936 C CA . LEU A 1 486 ? 23.597 -23.054 5.749 1.00 36.31 486 LEU A CA 1
ATOM 3937 C C . LEU A 1 486 ? 22.996 -21.697 6.141 1.00 36.31 486 LEU A C 1
ATOM 3939 O O . LEU A 1 486 ? 21.776 -21.540 6.120 1.00 36.31 486 LEU A O 1
ATOM 3943 N N . PHE A 1 487 ? 23.836 -20.688 6.393 1.00 37.06 487 PHE A N 1
ATOM 3944 C CA . PHE A 1 487 ? 23.392 -19.309 6.616 1.00 37.06 487 PHE A CA 1
ATOM 3945 C C . PHE A 1 487 ? 22.749 -18.694 5.366 1.00 37.06 487 PHE A C 1
ATOM 3947 O O . PHE A 1 487 ? 21.686 -18.082 5.462 1.00 37.06 487 PHE A O 1
ATOM 3954 N N . ASN A 1 488 ? 23.317 -18.928 4.179 1.00 42.69 488 ASN A N 1
ATOM 3955 C CA . ASN A 1 488 ? 22.727 -18.488 2.910 1.00 42.69 488 ASN A CA 1
ATOM 3956 C C . ASN A 1 488 ? 21.387 -19.177 2.602 1.00 42.69 488 ASN A C 1
ATOM 3958 O O . ASN A 1 488 ? 20.522 -18.564 1.978 1.00 42.69 488 ASN A O 1
ATOM 3962 N N . ARG A 1 489 ? 21.170 -20.410 3.084 1.00 39.38 489 ARG A N 1
ATOM 3963 C CA . ARG A 1 489 ? 19.874 -21.102 2.975 1.00 39.38 489 ARG A CA 1
ATOM 3964 C C . ARG A 1 489 ? 18.784 -20.505 3.870 1.00 39.38 489 ARG A C 1
ATOM 3966 O O . ARG A 1 489 ? 17.616 -20.578 3.506 1.00 39.38 489 ARG A O 1
ATOM 3973 N N . HIS A 1 490 ? 19.143 -19.872 4.988 1.00 38.88 490 HIS A N 1
ATOM 3974 C CA . HIS A 1 490 ? 18.187 -19.230 5.903 1.00 38.88 490 HIS A CA 1
ATOM 3975 C C . HIS A 1 490 ? 18.095 -17.696 5.761 1.00 38.88 490 HIS A C 1
ATOM 3977 O O . HIS A 1 490 ? 17.196 -17.087 6.338 1.00 38.88 490 HIS A O 1
ATOM 3983 N N . GLY A 1 491 ? 18.981 -17.070 4.976 1.00 38.06 491 GLY A N 1
ATOM 3984 C CA . GLY A 1 491 ? 19.029 -15.621 4.733 1.00 38.06 491 GLY A CA 1
ATOM 3985 C C . GLY A 1 491 ? 18.249 -15.113 3.513 1.00 38.06 491 GLY A C 1
ATOM 3986 O O . GLY A 1 491 ? 18.271 -13.912 3.241 1.00 38.06 491 GLY A O 1
ATOM 3987 N N . GLN A 1 492 ? 17.552 -15.977 2.769 1.00 37.59 492 GLN A N 1
ATOM 3988 C CA . GLN A 1 492 ? 16.721 -15.546 1.640 1.00 37.59 492 GLN A CA 1
ATOM 3989 C C . GLN A 1 492 ? 15.451 -14.839 2.140 1.00 37.59 492 GLN A C 1
ATOM 3991 O O . GLN A 1 492 ? 14.423 -15.462 2.395 1.00 37.59 492 GLN A O 1
ATOM 3996 N N . GLY A 1 493 ? 15.539 -13.520 2.320 1.00 37.50 493 GLY A N 1
ATOM 3997 C CA . GLY A 1 493 ? 14.381 -12.685 2.649 1.00 37.50 493 GLY A CA 1
ATOM 3998 C C . GLY A 1 493 ? 14.677 -11.317 3.261 1.00 37.50 493 GLY A C 1
ATOM 3999 O O . GLY A 1 493 ? 13.739 -10.572 3.531 1.00 37.50 493 GLY A O 1
ATOM 4000 N N . ARG A 1 494 ? 15.942 -10.948 3.499 1.00 34.34 494 ARG A N 1
ATOM 4001 C CA . ARG A 1 494 ? 16.302 -9.576 3.886 1.00 34.34 494 ARG A CA 1
ATOM 4002 C C . ARG A 1 494 ? 17.421 -9.068 2.991 1.00 34.34 494 ARG A C 1
ATOM 4004 O O . ARG A 1 494 ? 18.439 -9.736 2.850 1.00 34.34 494 ARG A O 1
ATOM 4011 N N . SER A 1 495 ? 17.219 -7.886 2.412 1.00 33.47 495 SER A N 1
ATOM 4012 C CA . SER A 1 495 ? 18.281 -7.069 1.824 1.00 33.47 495 SER A CA 1
ATOM 4013 C C . SER A 1 495 ? 19.272 -6.715 2.934 1.00 33.47 495 SER A C 1
ATOM 4015 O O . SER A 1 495 ? 19.099 -5.726 3.643 1.00 33.47 495 SER A O 1
ATOM 4017 N N . VAL A 1 496 ? 20.264 -7.575 3.137 1.00 36.09 496 VAL A N 1
ATOM 4018 C CA . VAL A 1 496 ? 21.458 -7.266 3.923 1.00 36.09 496 VAL A CA 1
ATOM 4019 C C . VAL A 1 496 ? 22.212 -6.203 3.134 1.00 36.09 496 VAL A C 1
ATOM 4021 O O . VAL A 1 496 ? 22.509 -6.410 1.955 1.00 36.09 496 VAL A O 1
ATOM 4024 N N . ASN A 1 497 ? 22.475 -5.061 3.764 1.00 39.75 497 ASN A N 1
ATOM 4025 C CA . ASN A 1 497 ? 23.334 -4.036 3.193 1.00 39.75 497 ASN A CA 1
ATOM 4026 C C . ASN A 1 497 ? 24.681 -4.700 2.824 1.00 39.75 497 ASN A C 1
ATOM 4028 O O . ASN A 1 497 ? 25.284 -5.332 3.692 1.00 39.75 497 ASN A O 1
ATOM 4032 N N . PRO A 1 498 ? 25.159 -4.623 1.568 1.00 38.47 498 PRO A N 1
ATOM 4033 C CA . PRO A 1 498 ? 26.383 -5.307 1.151 1.00 38.47 498 PRO A CA 1
ATOM 4034 C C . PRO A 1 498 ? 27.628 -4.900 1.961 1.00 38.47 498 PRO A C 1
ATOM 4036 O O . PRO A 1 498 ? 28.577 -5.679 2.005 1.00 38.47 498 PRO A O 1
ATOM 4039 N N . PHE A 1 499 ? 27.596 -3.761 2.666 1.00 39.94 499 PHE A N 1
ATOM 4040 C CA . PHE A 1 499 ? 28.646 -3.336 3.599 1.00 39.94 499 PHE A CA 1
ATOM 4041 C C . PHE A 1 499 ? 28.748 -4.199 4.875 1.00 39.94 499 PHE A C 1
ATOM 4043 O O . PHE A 1 499 ? 29.814 -4.247 5.474 1.00 39.94 499 PHE A O 1
ATOM 4050 N N . GLU A 1 500 ? 27.710 -4.957 5.257 1.00 41.28 500 GLU A N 1
ATOM 4051 C CA . GLU A 1 500 ? 27.741 -5.832 6.448 1.00 41.28 500 GLU A CA 1
ATOM 4052 C C . GLU A 1 500 ? 28.566 -7.125 6.236 1.00 41.28 500 GLU A C 1
ATOM 4054 O O . GLU A 1 500 ? 28.826 -7.861 7.190 1.00 41.28 500 GLU A O 1
ATOM 4059 N N . ARG A 1 501 ? 28.982 -7.444 4.996 1.00 44.22 501 ARG A N 1
ATOM 4060 C CA . ARG A 1 501 ? 29.708 -8.691 4.664 1.00 44.22 501 ARG A CA 1
ATOM 4061 C C . ARG A 1 501 ? 31.209 -8.665 4.997 1.00 44.22 501 ARG A C 1
ATOM 4063 O O . ARG A 1 501 ? 31.750 -9.732 5.278 1.00 44.22 501 ARG A O 1
ATOM 4070 N N . ASP A 1 502 ? 31.848 -7.493 5.024 1.00 42.72 502 ASP A N 1
ATOM 4071 C CA . ASP A 1 502 ? 33.310 -7.335 5.212 1.00 42.72 502 ASP A CA 1
ATOM 4072 C C . ASP A 1 502 ? 33.720 -6.869 6.630 1.00 42.72 502 ASP A C 1
ATOM 4074 O O . ASP A 1 502 ? 34.906 -6.696 6.940 1.00 42.72 502 ASP A O 1
ATOM 4078 N N . ASP A 1 503 ? 32.753 -6.695 7.535 1.00 46.75 503 ASP A N 1
ATOM 4079 C CA . ASP A 1 503 ? 32.975 -6.085 8.853 1.00 46.75 503 ASP A CA 1
ATOM 4080 C C . ASP A 1 503 ? 33.805 -6.954 9.815 1.00 46.75 503 ASP A C 1
ATOM 4082 O O . ASP A 1 503 ? 34.532 -6.429 10.661 1.00 46.75 503 ASP A O 1
ATOM 4086 N N . PHE A 1 504 ? 33.763 -8.284 9.693 1.00 37.53 504 PHE A N 1
ATOM 4087 C CA . PHE A 1 504 ? 34.395 -9.170 10.682 1.00 37.53 504 PHE A CA 1
ATOM 4088 C C . PHE A 1 504 ? 35.929 -9.189 10.622 1.00 37.53 504 PHE A C 1
ATOM 4090 O O . PHE A 1 504 ? 36.576 -9.230 11.671 1.00 37.53 504 PHE A O 1
ATOM 4097 N N . GLU A 1 505 ? 36.528 -9.129 9.431 1.00 44.53 505 GLU A N 1
ATOM 4098 C CA . GLU A 1 505 ? 37.988 -9.010 9.316 1.00 44.53 505 GLU A CA 1
ATOM 4099 C C . GLU A 1 505 ? 38.455 -7.574 9.569 1.00 44.53 505 GLU A C 1
ATOM 4101 O O . GLU A 1 505 ? 39.454 -7.357 10.258 1.00 44.53 505 GLU A O 1
ATOM 4106 N N . THR A 1 506 ? 37.686 -6.583 9.111 1.00 43.97 506 THR A N 1
ATOM 4107 C CA . THR A 1 506 ? 37.990 -5.157 9.301 1.00 43.97 506 THR A CA 1
ATOM 4108 C C . THR A 1 506 ? 38.038 -4.774 10.787 1.00 43.97 506 THR A C 1
ATOM 4110 O O . THR A 1 506 ? 38.944 -4.049 11.204 1.00 43.97 506 THR A O 1
ATOM 4113 N N . LEU A 1 507 ? 37.141 -5.326 11.614 1.00 37.19 507 LEU A N 1
ATOM 4114 C CA . LEU A 1 507 ? 37.120 -5.106 13.066 1.00 37.19 507 LEU A CA 1
ATOM 4115 C C . LEU A 1 507 ? 38.304 -5.760 13.801 1.00 37.19 507 LEU A C 1
ATOM 4117 O O . LEU A 1 507 ? 38.842 -5.165 14.735 1.00 37.19 507 LEU A O 1
ATOM 4121 N N . ARG A 1 508 ? 38.756 -6.946 13.365 1.00 42.66 508 ARG A N 1
ATOM 4122 C CA . ARG A 1 508 ? 39.876 -7.680 13.991 1.00 42.66 508 ARG A CA 1
ATOM 4123 C C . ARG A 1 508 ? 41.229 -6.996 13.776 1.00 42.66 508 ARG A C 1
ATOM 4125 O O . ARG A 1 508 ? 42.056 -6.982 14.684 1.00 42.66 508 ARG A O 1
ATOM 4132 N N . TYR A 1 509 ? 41.458 -6.421 12.594 1.00 45.44 509 TYR A N 1
ATOM 4133 C CA . TYR A 1 509 ? 42.687 -5.670 12.303 1.00 45.44 509 TYR A CA 1
ATOM 4134 C C . TYR A 1 509 ? 42.674 -4.265 12.922 1.00 45.44 509 TYR A C 1
ATOM 4136 O O . TYR A 1 509 ? 43.704 -3.811 13.416 1.00 45.44 509 TYR A O 1
ATOM 4144 N N . ALA A 1 510 ? 41.507 -3.611 12.979 1.00 45.00 510 ALA A N 1
ATOM 4145 C CA . ALA A 1 510 ? 41.356 -2.303 13.614 1.00 45.00 510 ALA A CA 1
ATOM 4146 C C . ALA A 1 510 ? 41.692 -2.333 15.116 1.00 45.00 510 ALA A C 1
ATOM 4148 O O . ALA A 1 510 ? 42.320 -1.407 15.614 1.00 45.00 510 ALA A O 1
ATOM 4149 N N . GLU A 1 511 ? 41.341 -3.400 15.841 1.00 41.72 511 GLU A N 1
ATOM 4150 C CA . GLU A 1 511 ? 41.609 -3.503 17.284 1.00 41.72 511 GLU A CA 1
ATOM 4151 C C . GLU A 1 511 ? 43.114 -3.489 17.611 1.00 41.72 511 GLU A C 1
ATOM 4153 O O . GLU A 1 511 ? 43.546 -2.800 18.536 1.00 41.72 511 GLU A O 1
ATOM 4158 N N . ARG A 1 512 ? 43.932 -4.184 16.812 1.00 49.75 512 ARG A N 1
ATOM 4159 C CA . ARG A 1 512 ? 45.385 -4.275 17.017 1.00 49.75 512 ARG A CA 1
ATOM 4160 C C . ARG A 1 512 ? 46.104 -2.954 16.721 1.00 49.75 512 ARG A C 1
ATOM 4162 O O . ARG A 1 512 ? 46.994 -2.569 17.480 1.00 49.75 512 ARG A O 1
ATOM 4169 N N . ASP A 1 513 ? 45.703 -2.256 15.661 1.00 50.69 513 ASP A N 1
ATOM 4170 C CA . ASP A 1 513 ? 46.318 -0.985 15.264 1.00 50.69 513 ASP A CA 1
ATOM 4171 C C . ASP A 1 513 ? 45.864 0.167 16.177 1.00 50.69 513 ASP A C 1
ATOM 4173 O O . ASP A 1 513 ? 46.681 0.985 16.593 1.00 50.69 513 ASP A O 1
ATOM 4177 N N . ILE A 1 514 ? 44.590 0.189 16.593 1.00 46.06 514 ILE A N 1
ATOM 4178 C CA . ILE A 1 514 ? 44.061 1.186 17.540 1.00 46.06 514 ILE A CA 1
ATOM 4179 C C . ILE A 1 514 ? 44.754 1.074 18.904 1.00 46.06 514 ILE A C 1
ATOM 4181 O O . ILE A 1 514 ? 45.096 2.099 19.493 1.00 46.06 514 ILE A O 1
ATOM 4185 N N . LEU A 1 515 ? 45.026 -0.139 19.396 1.00 48.09 515 LEU A N 1
ATOM 4186 C CA . LEU A 1 515 ? 45.747 -0.342 20.659 1.00 48.09 515 LEU A CA 1
ATOM 4187 C C . LEU A 1 515 ? 47.193 0.183 20.598 1.00 48.09 515 LEU A C 1
ATOM 4189 O O . LEU A 1 515 ? 47.618 0.886 21.513 1.00 48.09 515 LEU A O 1
ATOM 4193 N N . ALA A 1 516 ? 47.911 -0.063 19.498 1.00 54.09 516 ALA A N 1
ATOM 4194 C CA . ALA A 1 516 ? 49.274 0.439 19.293 1.00 54.09 516 ALA A CA 1
ATOM 4195 C C . ALA A 1 516 ? 49.353 1.972 19.109 1.00 54.09 516 ALA A C 1
ATOM 4197 O O . ALA A 1 516 ? 50.420 2.569 19.278 1.00 54.09 516 ALA A O 1
ATOM 4198 N N . LEU A 1 517 ? 48.238 2.613 18.742 1.00 47.69 517 LEU A N 1
ATOM 4199 C CA . LEU A 1 517 ? 48.121 4.059 18.517 1.00 47.69 517 LEU A CA 1
ATOM 4200 C C . LEU A 1 517 ? 47.663 4.814 19.773 1.00 47.69 517 LEU A C 1
ATOM 4202 O O . LEU A 1 517 ? 48.173 5.898 20.058 1.00 47.69 517 LEU A O 1
ATOM 4206 N N . VAL A 1 518 ? 46.775 4.219 20.578 1.00 47.16 518 VAL A N 1
ATOM 4207 C CA . VAL A 1 518 ? 46.392 4.728 21.910 1.00 47.16 518 VAL A CA 1
ATOM 4208 C C . VAL A 1 518 ? 47.615 4.831 22.833 1.00 47.16 518 VAL A C 1
ATOM 4210 O O . VAL A 1 518 ? 47.718 5.768 23.626 1.00 47.16 518 VAL A O 1
ATOM 4213 N N . GLU A 1 519 ? 48.592 3.936 22.678 1.00 51.41 519 GLU A N 1
ATOM 4214 C CA . GLU A 1 519 ? 49.872 3.987 23.395 1.00 51.41 519 GLU A CA 1
ATOM 4215 C C . GLU A 1 519 ? 50.749 5.203 23.024 1.00 51.41 519 GLU A C 1
ATOM 4217 O O . GLU A 1 519 ? 51.586 5.613 23.830 1.00 51.41 519 GLU A O 1
ATOM 4222 N N . ARG A 1 520 ? 50.533 5.846 21.863 1.00 55.78 520 ARG A N 1
ATOM 4223 C CA . ARG A 1 520 ? 51.337 6.989 21.371 1.00 55.78 520 ARG A CA 1
ATOM 4224 C C . ARG A 1 520 ? 50.780 8.376 21.728 1.00 55.78 520 ARG A C 1
ATOM 4226 O O . ARG A 1 520 ? 51.420 9.373 21.415 1.00 55.78 520 ARG A O 1
ATOM 4233 N N . ARG A 1 521 ? 49.634 8.461 22.424 1.00 49.78 521 ARG A N 1
ATOM 4234 C CA . ARG A 1 521 ? 48.973 9.715 22.876 1.00 49.78 521 ARG A CA 1
ATOM 4235 C C . ARG A 1 521 ? 48.653 10.744 21.778 1.00 49.78 521 ARG A C 1
ATOM 4237 O O . ARG A 1 521 ? 48.547 11.936 22.064 1.00 49.78 521 ARG A O 1
ATOM 4244 N N . GLU A 1 522 ? 48.478 10.317 20.537 1.00 54.03 522 GLU A N 1
ATOM 4245 C CA . GLU A 1 522 ? 48.006 11.213 19.482 1.00 54.03 522 GLU A CA 1
ATOM 4246 C C . GLU A 1 522 ? 46.480 11.424 19.584 1.00 54.03 522 GLU A C 1
ATOM 4248 O O . GLU A 1 522 ? 45.792 10.706 20.314 1.00 54.03 522 GLU A O 1
ATOM 4253 N N . ASN A 1 523 ? 45.931 12.431 18.892 1.00 69.12 523 ASN A N 1
ATOM 4254 C CA . ASN A 1 523 ? 44.489 12.703 18.885 1.00 69.12 523 ASN A CA 1
ATOM 4255 C C . ASN A 1 523 ? 43.741 11.540 18.205 1.00 69.12 523 ASN A C 1
ATOM 4257 O O . ASN A 1 523 ? 43.590 11.511 16.981 1.00 69.12 523 ASN A O 1
ATOM 4261 N N . VAL A 1 524 ? 43.315 10.575 19.025 1.00 55.00 524 VAL A N 1
ATOM 4262 C CA . VAL A 1 524 ? 42.723 9.290 18.626 1.00 55.00 524 VAL A CA 1
ATOM 4263 C C . VAL A 1 524 ? 41.564 9.478 17.648 1.00 55.00 524 VAL A C 1
ATOM 4265 O O . VAL A 1 524 ? 41.435 8.694 16.713 1.00 55.00 524 VAL A O 1
ATOM 4268 N N . ASP A 1 525 ? 40.783 10.552 17.784 1.00 58.59 525 ASP A N 1
ATOM 4269 C CA . ASP A 1 525 ? 39.644 10.829 16.906 1.00 58.59 525 ASP A CA 1
ATOM 4270 C C . ASP A 1 525 ? 40.081 11.213 15.487 1.00 58.59 525 ASP A C 1
ATOM 4272 O O . ASP A 1 525 ? 39.511 10.734 14.505 1.00 58.59 525 ASP A O 1
ATOM 4276 N N . GLN A 1 526 ? 41.114 12.051 15.359 1.00 65.06 526 GLN A N 1
ATOM 4277 C CA . GLN A 1 526 ? 41.627 12.467 14.053 1.00 65.06 526 GLN A CA 1
ATOM 4278 C C . GLN A 1 526 ? 42.327 11.306 13.339 1.00 65.06 526 GLN A C 1
ATOM 4280 O O . GLN A 1 526 ? 42.168 11.135 12.134 1.00 65.06 526 GLN A O 1
ATOM 4285 N N . LEU A 1 527 ? 43.060 10.473 14.078 1.00 61.53 527 LEU A N 1
ATOM 4286 C CA . LEU A 1 527 ? 43.742 9.303 13.522 1.00 61.53 527 LEU A CA 1
ATOM 4287 C C . LEU A 1 527 ? 42.791 8.172 13.166 1.00 61.53 527 LEU A C 1
ATOM 4289 O O . LEU A 1 527 ? 42.952 7.572 12.111 1.00 61.53 527 LEU A O 1
ATOM 4293 N N . TYR A 1 528 ? 41.772 7.914 13.986 1.00 61.59 528 TYR A N 1
ATOM 4294 C CA . TYR A 1 528 ? 40.735 6.941 13.659 1.00 61.59 528 TYR A CA 1
ATOM 4295 C C . TYR A 1 528 ? 39.952 7.364 12.411 1.00 61.59 528 TYR A C 1
ATOM 4297 O O . TYR A 1 528 ? 39.690 6.537 11.536 1.00 61.59 528 TYR A O 1
ATOM 4305 N N . ARG A 1 529 ? 39.656 8.666 12.268 1.00 66.56 529 ARG A N 1
ATOM 4306 C CA . ARG A 1 529 ? 39.105 9.223 11.024 1.00 66.56 529 ARG A CA 1
ATOM 4307 C C . ARG A 1 529 ? 40.053 9.005 9.848 1.00 66.56 529 ARG A C 1
ATOM 4309 O O . ARG A 1 529 ? 39.622 8.443 8.851 1.00 66.56 529 ARG A O 1
ATOM 4316 N N . ASN A 1 530 ? 41.329 9.372 9.972 1.00 72.06 530 ASN A N 1
ATOM 4317 C CA . ASN A 1 530 ? 42.314 9.206 8.898 1.00 72.06 530 ASN A CA 1
ATOM 4318 C C . ASN A 1 530 ? 42.490 7.731 8.488 1.00 72.06 530 ASN A C 1
ATOM 4320 O O . ASN A 1 530 ? 42.511 7.431 7.300 1.00 72.06 530 ASN A O 1
ATOM 4324 N N . PHE A 1 531 ? 42.533 6.807 9.451 1.00 70.44 531 PHE A N 1
ATOM 4325 C CA . PHE A 1 531 ? 42.632 5.365 9.211 1.00 70.44 531 PHE A CA 1
ATOM 4326 C C . PHE A 1 531 ? 41.402 4.812 8.478 1.00 70.44 531 PHE A C 1
ATOM 4328 O O . PHE A 1 531 ? 41.534 4.036 7.529 1.00 70.44 531 PHE A O 1
ATOM 4335 N N . ARG A 1 532 ? 40.188 5.224 8.880 1.00 71.25 532 ARG A N 1
ATOM 4336 C CA . ARG A 1 532 ? 38.960 4.843 8.163 1.00 71.25 532 ARG A CA 1
ATOM 4337 C C . ARG A 1 532 ? 38.940 5.428 6.759 1.00 71.25 532 ARG A C 1
ATOM 4339 O O . ARG A 1 532 ? 38.619 4.700 5.831 1.00 71.25 532 ARG A O 1
ATOM 4346 N N . LEU A 1 533 ? 39.325 6.692 6.593 1.00 71.06 533 LEU A N 1
ATOM 4347 C CA . LEU A 1 533 ? 39.423 7.328 5.280 1.00 71.06 533 LEU A CA 1
ATOM 4348 C C . LEU A 1 533 ? 40.387 6.571 4.366 1.00 71.06 533 LEU A C 1
ATOM 4350 O O . LEU A 1 533 ? 40.009 6.216 3.259 1.00 71.06 533 LEU A O 1
ATOM 4354 N N . GLU A 1 534 ? 41.589 6.242 4.838 1.00 77.56 534 GLU A N 1
ATOM 4355 C CA . GLU A 1 534 ? 42.577 5.490 4.057 1.00 77.56 534 GLU A CA 1
ATOM 4356 C C . GLU A 1 534 ? 42.032 4.128 3.593 1.00 77.56 534 GLU A C 1
ATOM 4358 O O . GLU A 1 534 ? 42.229 3.724 2.448 1.00 77.56 534 GLU A O 1
ATOM 4363 N N . ARG A 1 535 ? 41.290 3.430 4.461 1.00 73.50 535 ARG A N 1
ATOM 4364 C CA . ARG A 1 535 ? 40.652 2.142 4.143 1.00 73.50 535 ARG A CA 1
ATOM 4365 C C . ARG A 1 535 ? 39.476 2.282 3.176 1.00 73.50 535 ARG A C 1
ATOM 4367 O O . ARG A 1 535 ? 39.340 1.451 2.284 1.00 73.50 535 ARG A O 1
ATOM 4374 N N . LEU A 1 536 ? 38.641 3.302 3.349 1.00 71.38 536 LEU A N 1
ATOM 4375 C CA . LEU A 1 536 ? 37.443 3.535 2.533 1.00 71.38 536 LEU A CA 1
ATOM 4376 C C . LEU A 1 536 ? 37.773 4.099 1.154 1.00 71.38 536 LEU A C 1
ATOM 4378 O O . LEU A 1 536 ? 37.039 3.876 0.198 1.00 71.38 536 LEU A O 1
ATOM 4382 N N . MET A 1 537 ? 38.918 4.764 1.038 1.00 77.00 537 MET A N 1
ATOM 4383 C CA . MET A 1 537 ? 39.460 5.244 -0.228 1.00 77.00 537 MET A CA 1
ATOM 4384 C C . MET A 1 537 ? 40.271 4.174 -0.970 1.00 77.00 537 MET A C 1
ATOM 4386 O O . MET A 1 537 ? 40.894 4.475 -1.990 1.00 77.00 537 MET A O 1
ATOM 4390 N N . LYS A 1 538 ? 40.269 2.917 -0.504 1.00 81.19 538 LYS A N 1
ATOM 4391 C CA . LYS A 1 538 ? 40.872 1.817 -1.257 1.00 81.19 538 LYS A CA 1
ATOM 4392 C C . LYS A 1 538 ? 40.112 1.569 -2.568 1.00 81.19 538 LYS A C 1
ATOM 4394 O O . LYS A 1 538 ? 38.877 1.640 -2.575 1.00 81.19 538 LYS A O 1
ATOM 4399 N N . PRO A 1 539 ? 40.815 1.246 -3.672 1.00 78.50 539 PRO A N 1
ATOM 4400 C CA . PRO A 1 539 ? 40.195 1.065 -4.984 1.00 78.50 539 PRO A CA 1
ATOM 4401 C C . PRO A 1 539 ? 39.028 0.073 -4.997 1.00 78.50 539 PRO A C 1
ATOM 4403 O O . PRO A 1 539 ? 38.050 0.294 -5.705 1.00 78.50 539 PRO A O 1
ATOM 4406 N N . GLU A 1 540 ? 39.100 -0.997 -4.204 1.00 75.69 540 GLU A N 1
ATOM 4407 C CA . GLU A 1 540 ? 38.081 -2.048 -4.151 1.00 75.69 540 GLU A CA 1
ATOM 4408 C C . GLU A 1 540 ? 36.770 -1.537 -3.540 1.00 75.69 540 GLU A C 1
ATOM 4410 O O . GLU A 1 540 ? 35.686 -1.786 -4.074 1.00 75.69 540 GLU A O 1
ATOM 4415 N N . PHE A 1 541 ? 36.867 -0.763 -2.454 1.00 73.06 541 PHE A N 1
ATOM 4416 C CA . PHE A 1 541 ? 35.708 -0.187 -1.776 1.00 73.06 541 PHE A CA 1
ATOM 4417 C C . PHE A 1 541 ? 35.053 0.900 -2.635 1.00 73.06 541 PHE A C 1
ATOM 4419 O O . PHE A 1 541 ? 33.836 0.917 -2.819 1.00 73.06 541 PHE A O 1
ATOM 4426 N N . LEU A 1 542 ? 35.872 1.754 -3.252 1.00 74.94 542 LEU A N 1
ATOM 4427 C CA . LEU A 1 542 ? 35.411 2.769 -4.195 1.00 74.94 542 LEU A CA 1
ATOM 4428 C C . LEU A 1 542 ? 34.745 2.153 -5.427 1.00 74.94 542 LEU A C 1
ATOM 4430 O O . LEU A 1 542 ? 33.705 2.637 -5.868 1.00 74.94 542 LEU A O 1
ATOM 4434 N N . ALA A 1 543 ? 35.291 1.061 -5.969 1.00 74.31 543 ALA A N 1
ATOM 4435 C CA . ALA A 1 543 ? 34.674 0.341 -7.077 1.00 74.31 543 ALA A CA 1
ATOM 4436 C C . ALA A 1 543 ? 33.281 -0.191 -6.704 1.00 74.31 543 ALA A C 1
ATOM 4438 O O . ALA A 1 543 ? 32.358 -0.106 -7.520 1.00 74.31 543 ALA A O 1
ATOM 4439 N N . HIS A 1 544 ? 33.111 -0.682 -5.471 1.00 74.69 544 HIS A N 1
ATOM 4440 C CA . HIS A 1 544 ? 31.815 -1.120 -4.959 1.00 74.69 544 HIS A CA 1
ATOM 4441 C C . HIS A 1 544 ? 30.838 0.050 -4.795 1.00 74.69 544 HIS A C 1
ATOM 4443 O O . HIS A 1 544 ? 29.724 -0.005 -5.314 1.00 74.69 544 HIS A O 1
ATOM 4449 N N . TYR A 1 545 ? 31.272 1.139 -4.159 1.00 79.19 545 TYR A N 1
ATOM 4450 C CA . TYR A 1 545 ? 30.464 2.349 -4.010 1.00 79.19 545 TYR A CA 1
ATOM 4451 C C . TYR A 1 545 ? 30.023 2.916 -5.372 1.00 79.19 545 TYR A C 1
ATOM 4453 O O . TYR A 1 545 ? 28.848 3.214 -5.578 1.00 79.19 545 TYR A O 1
ATOM 4461 N N . PHE A 1 546 ? 30.922 2.956 -6.359 1.00 83.12 546 PHE A N 1
ATOM 4462 C CA . PHE A 1 546 ? 30.588 3.365 -7.726 1.00 83.12 546 PHE A CA 1
ATOM 4463 C C . PHE A 1 546 ? 29.569 2.451 -8.397 1.00 83.12 546 PHE A C 1
ATOM 4465 O O . PHE A 1 546 ? 28.737 2.936 -9.158 1.00 83.12 546 PHE A O 1
ATOM 4472 N N . LYS A 1 547 ? 29.601 1.144 -8.123 1.00 76.31 547 LYS A N 1
ATOM 4473 C CA . LYS A 1 547 ? 28.582 0.218 -8.627 1.00 76.31 547 LYS A CA 1
ATOM 4474 C C . LYS A 1 547 ? 27.208 0.535 -8.029 1.00 76.31 547 LYS A C 1
ATOM 4476 O O . LYS A 1 547 ? 26.221 0.511 -8.758 1.00 76.31 547 LYS A O 1
ATOM 4481 N N . CYS A 1 548 ? 27.154 0.873 -6.740 1.00 76.75 548 CYS A N 1
ATOM 4482 C CA . CYS A 1 548 ? 25.921 1.297 -6.078 1.00 76.75 548 CYS A CA 1
ATOM 4483 C C . CYS A 1 548 ? 25.370 2.591 -6.687 1.00 76.75 548 CYS A C 1
ATOM 4485 O O . CYS A 1 548 ? 24.189 2.638 -7.006 1.00 76.75 548 CYS A O 1
ATOM 4487 N N . LEU A 1 549 ? 26.220 3.591 -6.942 1.00 76.31 549 LEU A N 1
ATOM 4488 C CA . LEU A 1 549 ? 25.796 4.878 -7.508 1.00 76.31 549 LEU A CA 1
ATOM 4489 C C . LEU A 1 549 ? 25.110 4.773 -8.877 1.00 76.31 549 LEU A C 1
ATOM 4491 O O . LEU A 1 549 ? 24.229 5.576 -9.169 1.00 76.31 549 LEU A O 1
ATOM 4495 N N . VAL A 1 550 ? 25.484 3.794 -9.710 1.00 74.44 550 VAL A N 1
ATOM 4496 C CA . VAL A 1 550 ? 24.844 3.567 -11.023 1.00 74.44 550 VAL A CA 1
ATOM 4497 C C . VAL A 1 550 ? 23.525 2.792 -10.900 1.00 74.44 550 VAL A C 1
ATOM 4499 O O . VAL A 1 550 ? 22.712 2.827 -11.819 1.00 74.44 550 VAL A O 1
ATOM 4502 N N . SER A 1 551 ? 23.266 2.133 -9.765 1.00 74.38 551 SER A N 1
ATOM 4503 C CA . SER A 1 551 ? 22.013 1.406 -9.546 1.00 74.38 551 SER A CA 1
ATOM 4504 C C . SER A 1 551 ? 20.814 2.351 -9.573 1.00 74.38 551 SER A C 1
ATOM 4506 O O . SER A 1 551 ? 20.837 3.429 -8.969 1.00 74.38 551 SER A O 1
ATOM 4508 N N . LEU A 1 552 ? 19.732 1.935 -10.233 1.00 69.62 552 LEU A N 1
ATOM 4509 C CA . LEU A 1 552 ? 18.472 2.678 -10.257 1.00 69.62 552 LEU A CA 1
ATOM 4510 C C . LEU A 1 552 ? 17.900 2.861 -8.847 1.00 69.62 552 LEU A C 1
ATOM 4512 O O . LEU A 1 552 ? 17.434 3.955 -8.535 1.00 69.62 552 LEU A O 1
ATOM 4516 N N . ASP A 1 553 ? 18.074 1.859 -7.983 1.00 71.44 553 ASP A N 1
ATOM 4517 C CA . ASP A 1 553 ? 17.568 1.839 -6.606 1.00 71.44 553 ASP A CA 1
ATOM 4518 C C . ASP A 1 553 ? 18.375 2.714 -5.629 1.00 71.44 553 ASP A C 1
ATOM 4520 O O . ASP A 1 553 ? 17.970 2.900 -4.481 1.00 71.44 553 ASP A O 1
ATOM 4524 N N . TYR A 1 554 ? 19.529 3.251 -6.048 1.00 75.25 554 TYR A N 1
ATOM 4525 C CA . TYR A 1 554 ? 20.347 4.106 -5.187 1.00 75.25 554 TYR A CA 1
ATOM 4526 C C . TYR A 1 554 ? 19.829 5.550 -5.168 1.00 75.25 554 TYR A C 1
ATOM 4528 O O . TYR A 1 554 ? 19.868 6.265 -6.185 1.00 75.25 554 TYR A O 1
ATOM 4536 N N . PHE A 1 555 ? 19.394 5.983 -3.985 1.00 76.56 555 PHE A N 1
ATOM 4537 C CA . PHE A 1 555 ? 19.002 7.358 -3.686 1.00 76.56 555 PHE A CA 1
ATOM 4538 C C . PHE A 1 555 ? 20.238 8.202 -3.377 1.00 76.56 555 PHE A C 1
ATOM 4540 O O . PHE A 1 555 ? 21.050 7.843 -2.532 1.00 76.56 555 PHE A O 1
ATOM 4547 N N . HIS A 1 556 ? 20.380 9.322 -4.084 1.00 81.44 556 HIS A N 1
ATOM 4548 C CA . HIS A 1 556 ? 21.492 10.251 -3.883 1.00 81.44 556 HIS A CA 1
ATOM 4549 C C . HIS A 1 556 ? 21.136 11.221 -2.759 1.00 81.44 556 HIS A C 1
ATOM 4551 O O . HIS A 1 556 ? 20.042 11.788 -2.779 1.00 81.44 556 HIS A O 1
ATOM 4557 N N . TYR A 1 557 ? 22.053 11.432 -1.821 1.00 84.75 557 TYR A N 1
ATOM 4558 C CA . TYR A 1 557 ? 21.887 12.374 -0.725 1.00 84.75 557 TYR A CA 1
ATOM 4559 C C . TYR A 1 557 ? 22.501 13.734 -1.079 1.00 84.75 557 TYR A C 1
ATOM 4561 O O . TYR A 1 557 ? 23.030 13.965 -2.173 1.00 84.75 557 TYR A O 1
ATOM 4569 N N . THR A 1 558 ? 22.419 14.668 -0.132 1.00 85.75 558 THR A N 1
ATOM 4570 C CA . THR A 1 558 ? 22.994 16.012 -0.257 1.00 85.75 558 THR A CA 1
ATOM 4571 C C . THR A 1 558 ? 24.497 15.983 -0.552 1.00 85.75 558 THR A C 1
ATOM 4573 O O . THR A 1 558 ? 24.984 16.843 -1.285 1.00 85.75 558 THR A O 1
ATOM 4576 N N . ASP A 1 559 ? 25.228 14.992 -0.039 1.00 85.75 559 ASP A N 1
ATOM 4577 C CA . ASP A 1 559 ? 26.670 14.872 -0.266 1.00 85.75 559 ASP A CA 1
ATOM 4578 C C . ASP A 1 559 ? 26.990 14.503 -1.719 1.00 85.75 559 ASP A C 1
ATOM 4580 O O . ASP A 1 559 ? 27.843 15.143 -2.335 1.00 85.75 559 ASP A O 1
ATOM 4584 N N . GLU A 1 560 ? 26.269 13.556 -2.333 1.00 87.62 560 GLU A N 1
ATOM 4585 C CA . GLU A 1 560 ? 26.432 13.280 -3.764 1.00 87.62 560 GLU A CA 1
ATOM 4586 C C . GLU A 1 560 ? 26.027 14.473 -4.632 1.00 87.62 560 GLU A C 1
ATOM 4588 O O . GLU A 1 560 ? 26.665 14.732 -5.654 1.00 87.62 560 GLU A O 1
ATOM 4593 N N . LEU A 1 561 ? 25.008 15.233 -4.220 1.00 89.25 561 LEU A N 1
ATOM 4594 C CA . LEU A 1 561 ? 24.627 16.470 -4.899 1.00 89.25 561 LEU A CA 1
ATOM 4595 C C . LEU A 1 561 ? 25.744 17.523 -4.829 1.00 89.25 561 LEU A C 1
ATOM 4597 O O . LEU A 1 561 ? 26.021 18.194 -5.824 1.00 89.25 561 LEU A O 1
ATOM 4601 N N . HIS A 1 562 ? 26.418 17.644 -3.685 1.00 90.75 562 HIS A N 1
ATOM 4602 C CA . HIS A 1 562 ? 27.561 18.536 -3.499 1.00 90.75 562 HIS A CA 1
ATOM 4603 C C . HIS A 1 562 ? 28.755 18.090 -4.357 1.00 90.75 562 HIS A C 1
ATOM 4605 O O . HIS A 1 562 ? 29.316 18.892 -5.106 1.00 90.75 562 HIS A O 1
ATOM 4611 N N . ILE A 1 563 ? 29.092 16.798 -4.342 1.00 87.50 563 ILE A N 1
ATOM 4612 C CA . ILE A 1 563 ? 30.135 16.229 -5.207 1.00 87.50 563 ILE A CA 1
ATOM 4613 C C . ILE A 1 563 ? 29.810 16.501 -6.680 1.00 87.50 563 ILE A C 1
ATOM 4615 O O . ILE A 1 563 ? 30.679 16.930 -7.438 1.00 87.50 563 ILE A O 1
ATOM 4619 N N . ALA A 1 564 ? 28.556 16.316 -7.093 1.00 87.75 564 ALA A N 1
ATOM 4620 C CA . ALA A 1 564 ? 28.128 16.603 -8.454 1.00 87.75 564 ALA A CA 1
ATOM 4621 C C . ALA A 1 564 ? 28.270 18.093 -8.790 1.00 87.75 564 ALA A C 1
ATOM 4623 O O . ALA A 1 564 ? 28.802 18.435 -9.844 1.00 87.75 564 ALA A O 1
ATOM 4624 N N . ALA A 1 565 ? 27.874 18.991 -7.886 1.00 89.94 565 ALA A N 1
ATOM 4625 C CA . ALA A 1 565 ? 28.035 20.428 -8.077 1.00 89.94 565 ALA A CA 1
ATOM 4626 C C . ALA A 1 565 ? 29.499 20.805 -8.371 1.00 89.94 565 ALA A C 1
ATOM 4628 O O . ALA A 1 565 ? 29.755 21.570 -9.304 1.00 89.94 565 ALA A O 1
ATOM 4629 N N . ILE A 1 566 ? 30.452 20.198 -7.652 1.00 88.12 566 ILE A N 1
ATOM 4630 C CA . ILE A 1 566 ? 31.895 20.360 -7.890 1.00 88.12 566 ILE A CA 1
ATOM 4631 C C . ILE A 1 566 ? 32.294 19.773 -9.251 1.00 88.12 566 ILE A C 1
ATOM 4633 O O . ILE A 1 566 ? 32.880 20.478 -10.071 1.00 88.12 566 ILE A O 1
ATOM 4637 N N . LEU A 1 567 ? 31.937 18.513 -9.527 1.00 85.00 567 LEU A N 1
ATOM 4638 C CA . LEU A 1 567 ? 32.311 17.796 -10.757 1.00 85.00 567 LEU A CA 1
ATOM 4639 C C . LEU A 1 567 ? 31.807 18.463 -12.042 1.00 85.00 567 LEU A C 1
ATOM 4641 O O . LEU A 1 567 ? 32.448 18.362 -13.093 1.00 85.00 567 LEU A O 1
ATOM 4645 N N . PHE A 1 568 ? 30.644 19.108 -11.973 1.00 86.00 568 PHE A N 1
ATOM 4646 C CA . PHE A 1 568 ? 30.028 19.823 -13.088 1.00 86.00 568 PHE A CA 1
ATOM 4647 C C . PHE A 1 568 ? 30.310 21.333 -13.063 1.00 86.00 568 PHE A C 1
ATOM 4649 O O . PHE A 1 568 ? 29.821 22.050 -13.938 1.00 86.00 568 PHE A O 1
ATOM 4656 N N . GLY A 1 569 ? 31.086 21.821 -12.086 1.00 90.12 569 GLY A N 1
ATOM 4657 C CA . GLY A 1 569 ? 31.445 23.234 -11.949 1.00 90.12 569 GLY A CA 1
ATOM 4658 C C . GLY A 1 569 ? 30.240 24.163 -11.774 1.00 90.12 569 GLY A C 1
ATOM 4659 O O . GLY A 1 569 ? 30.290 25.311 -12.209 1.00 90.12 569 GLY A O 1
ATOM 4660 N N . LYS A 1 570 ? 29.141 23.667 -11.192 1.00 90.75 570 LYS A N 1
ATOM 4661 C CA . LYS A 1 570 ? 27.880 24.404 -11.040 1.00 90.75 570 LYS A CA 1
ATOM 4662 C C . LYS A 1 570 ? 27.793 25.065 -9.676 1.00 90.75 570 LYS A C 1
ATOM 4664 O O . LYS A 1 570 ? 28.081 24.423 -8.667 1.00 90.75 570 LYS A O 1
ATOM 4669 N N . THR A 1 571 ? 27.317 26.305 -9.644 1.00 93.50 571 THR A N 1
ATOM 4670 C CA . THR A 1 571 ? 26.839 26.921 -8.402 1.00 93.50 571 THR A CA 1
ATOM 4671 C C . THR A 1 571 ? 25.495 26.316 -8.033 1.00 93.50 571 THR A C 1
ATOM 4673 O O . THR A 1 571 ? 24.605 26.256 -8.881 1.00 93.50 571 THR A O 1
ATOM 4676 N N . VAL A 1 572 ? 25.337 25.837 -6.798 1.00 95.06 572 VAL A N 1
ATOM 4677 C CA . VAL A 1 572 ? 24.103 25.165 -6.353 1.00 95.06 572 VAL A CA 1
ATOM 4678 C C . VAL A 1 572 ? 23.650 25.730 -5.022 1.00 95.06 572 VAL A C 1
ATOM 4680 O O . VAL A 1 572 ? 24.387 25.673 -4.037 1.00 95.06 572 VAL A O 1
ATOM 4683 N N . HIS A 1 573 ? 22.425 26.252 -4.991 1.00 96.50 573 HIS A N 1
ATOM 4684 C CA . HIS A 1 573 ? 21.766 26.693 -3.766 1.00 96.50 573 HIS A CA 1
ATOM 4685 C C . HIS A 1 573 ? 20.709 25.659 -3.384 1.00 96.50 573 HIS A C 1
ATOM 4687 O O . HIS A 1 573 ? 19.732 25.469 -4.107 1.00 96.50 573 HIS A O 1
ATOM 4693 N N . LEU A 1 574 ? 20.917 25.003 -2.247 1.00 96.00 574 LEU A N 1
ATOM 4694 C CA . LEU A 1 574 ? 20.014 24.020 -1.675 1.00 96.00 574 LEU A CA 1
ATOM 4695 C C . LEU A 1 574 ? 19.126 24.670 -0.608 1.00 96.00 574 LEU A C 1
ATOM 4697 O O . LEU A 1 574 ? 19.609 25.092 0.443 1.00 96.00 574 LEU A O 1
ATOM 4701 N N . PHE A 1 575 ? 17.826 24.719 -0.861 1.00 95.69 575 PHE A N 1
ATOM 4702 C CA . PHE A 1 575 ? 16.803 25.088 0.108 1.00 95.69 575 PHE A CA 1
ATOM 4703 C C . PHE A 1 575 ? 16.342 23.837 0.846 1.00 95.69 575 PHE A C 1
ATOM 4705 O O . PHE A 1 575 ? 16.036 22.836 0.211 1.00 95.69 575 PHE A O 1
ATOM 4712 N N . HIS A 1 576 ? 16.280 23.861 2.171 1.00 93.50 576 HIS A N 1
ATOM 4713 C CA . HIS A 1 576 ? 15.751 22.741 2.950 1.00 93.50 576 HIS A CA 1
ATOM 4714 C C . HIS A 1 576 ? 15.031 23.242 4.196 1.00 93.50 576 HIS A C 1
ATOM 4716 O O . HIS A 1 576 ? 15.300 24.338 4.689 1.00 93.50 576 HIS A O 1
ATOM 4722 N N . LYS A 1 577 ? 14.104 22.440 4.718 1.00 88.50 577 LYS A N 1
ATOM 4723 C CA . LYS A 1 577 ? 13.357 22.787 5.927 1.00 88.50 577 LYS A CA 1
ATOM 4724 C C . LYS A 1 577 ? 14.152 22.394 7.174 1.00 88.50 577 LYS A C 1
ATOM 4726 O O . LYS A 1 577 ? 14.374 21.212 7.419 1.00 88.50 577 LYS A O 1
ATOM 4731 N N . GLN A 1 578 ? 14.536 23.379 7.977 1.00 85.94 578 GLN A N 1
ATOM 4732 C CA . GLN A 1 578 ? 15.188 23.207 9.273 1.00 85.94 578 GLN A CA 1
ATOM 4733 C C . GLN A 1 578 ? 14.346 23.908 10.346 1.00 85.94 578 GLN A C 1
ATOM 4735 O O . GLN A 1 578 ? 14.062 25.100 10.245 1.00 85.94 578 GLN A O 1
ATOM 4740 N N . ASP A 1 579 ? 13.883 23.154 11.346 1.00 87.88 579 ASP A N 1
ATOM 4741 C CA . ASP A 1 579 ? 13.055 23.663 12.455 1.00 87.88 579 ASP A CA 1
ATOM 4742 C C . ASP A 1 579 ? 11.810 24.448 11.996 1.00 87.88 579 ASP A C 1
ATOM 4744 O O . ASP A 1 579 ? 11.438 25.483 12.549 1.00 87.88 579 ASP A O 1
ATOM 4748 N N . GLY A 1 580 ? 11.166 23.966 10.928 1.00 86.38 580 GLY A N 1
ATOM 4749 C CA . GLY A 1 580 ? 9.969 24.586 10.358 1.00 86.38 580 GLY A CA 1
ATOM 4750 C C . GLY A 1 580 ? 10.228 25.819 9.486 1.00 86.38 580 GLY A C 1
ATOM 4751 O O . GLY A 1 580 ? 9.281 26.327 8.891 1.00 86.38 580 GLY A O 1
ATOM 4752 N N . LYS A 1 581 ? 11.481 26.272 9.356 1.00 90.56 581 LYS A N 1
ATOM 4753 C CA . LYS A 1 581 ? 11.887 27.383 8.485 1.00 90.56 581 LYS A CA 1
ATOM 4754 C C . LYS A 1 581 ? 12.674 26.867 7.285 1.00 90.56 581 LYS A C 1
ATOM 4756 O O . LYS A 1 581 ? 13.358 25.853 7.377 1.00 90.56 581 LYS A O 1
ATOM 4761 N N . ILE A 1 582 ? 12.582 27.563 6.157 1.00 93.12 582 ILE A N 1
ATOM 4762 C CA . ILE A 1 582 ? 13.411 27.260 4.987 1.00 93.12 582 ILE A CA 1
ATOM 4763 C C . ILE A 1 582 ? 14.788 27.885 5.216 1.00 93.12 582 ILE A C 1
ATOM 4765 O O . ILE A 1 582 ? 14.891 29.084 5.469 1.00 93.12 582 ILE A O 1
ATOM 4769 N N . ALA A 1 583 ? 15.830 27.066 5.143 1.00 94.44 583 ALA A N 1
ATOM 4770 C CA . ALA A 1 583 ? 17.226 27.467 5.184 1.00 94.44 583 ALA A CA 1
ATOM 4771 C C . ALA A 1 583 ? 17.854 27.299 3.795 1.00 94.44 583 ALA A C 1
ATOM 4773 O O . ALA A 1 583 ? 17.492 26.387 3.051 1.00 94.44 583 ALA A O 1
ATOM 4774 N N . ARG A 1 584 ? 18.813 28.168 3.455 1.00 96.06 584 ARG A N 1
ATOM 4775 C CA . ARG A 1 584 ? 19.594 28.096 2.213 1.00 96.06 584 ARG A CA 1
ATOM 4776 C C . ARG A 1 584 ? 21.025 27.674 2.524 1.00 96.06 584 ARG A C 1
ATOM 4778 O O . ARG A 1 584 ? 21.702 28.320 3.319 1.00 96.06 584 ARG A O 1
ATOM 4785 N N . GLN A 1 585 ? 21.501 26.646 1.835 1.00 95.31 585 GLN A N 1
ATOM 4786 C CA . GLN A 1 585 ? 22.886 26.188 1.855 1.00 95.31 585 GLN A CA 1
ATOM 4787 C C . GLN A 1 585 ? 23.485 26.323 0.453 1.00 95.31 585 GLN A C 1
ATOM 4789 O O . GLN A 1 585 ? 22.913 25.836 -0.517 1.00 95.31 585 GLN A O 1
ATOM 4794 N N . VAL A 1 586 ? 24.644 26.968 0.329 1.00 95.50 586 VAL A N 1
ATOM 4795 C CA . VAL A 1 586 ? 25.411 26.964 -0.925 1.00 95.50 586 VAL A CA 1
ATOM 4796 C C . VAL A 1 586 ? 26.284 25.715 -0.917 1.00 95.50 586 VAL A C 1
ATOM 4798 O O . VAL A 1 586 ? 27.141 25.583 -0.047 1.00 95.50 586 VAL A O 1
ATOM 4801 N N . LEU A 1 587 ? 26.029 24.775 -1.832 1.00 91.75 587 LEU A N 1
ATOM 4802 C CA . LEU A 1 587 ? 26.814 23.539 -1.911 1.00 91.75 587 LEU A CA 1
ATOM 4803 C C . LEU A 1 587 ? 28.136 23.785 -2.634 1.00 91.75 587 LEU A C 1
ATOM 4805 O O . LEU A 1 587 ? 29.177 23.383 -2.154 1.00 91.75 587 LEU A O 1
ATOM 4809 N N . ASN A 1 588 ? 28.122 24.490 -3.760 1.00 93.44 588 ASN A N 1
ATOM 4810 C CA . ASN A 1 588 ? 29.335 24.848 -4.489 1.00 93.44 588 ASN A CA 1
ATOM 4811 C C . ASN A 1 588 ? 29.187 26.267 -5.031 1.00 93.44 588 ASN A C 1
ATOM 4813 O O . ASN A 1 588 ? 28.088 26.639 -5.444 1.00 93.44 588 ASN A O 1
ATOM 4817 N N . ASP A 1 589 ? 30.280 27.025 -5.036 1.00 89.88 589 ASP A N 1
ATOM 4818 C CA . ASP A 1 589 ? 30.361 28.383 -5.584 1.00 89.88 589 ASP A CA 1
ATOM 4819 C C . ASP A 1 589 ? 31.153 28.343 -6.900 1.00 89.88 589 ASP A C 1
ATOM 4821 O O . ASP A 1 589 ? 32.319 28.724 -6.987 1.00 89.88 589 ASP A O 1
ATOM 4825 N N . GLY A 1 590 ? 30.547 27.696 -7.897 1.00 86.62 590 GLY A N 1
ATOM 4826 C CA . GLY A 1 590 ? 31.107 27.538 -9.235 1.00 86.62 590 GLY A CA 1
ATOM 4827 C C . GLY A 1 590 ? 30.880 28.765 -10.122 1.00 86.62 590 GLY A C 1
ATOM 4828 O O . GLY A 1 590 ? 30.576 29.862 -9.662 1.00 86.62 590 GLY A O 1
ATOM 4829 N N . ALA A 1 591 ? 31.009 28.575 -11.434 1.00 81.88 591 ALA A N 1
ATOM 4830 C CA . ALA A 1 591 ? 30.696 29.620 -12.404 1.00 81.88 591 ALA A CA 1
ATOM 4831 C C . ALA A 1 591 ? 29.262 29.466 -12.943 1.00 81.88 591 ALA A C 1
ATOM 4833 O O . ALA A 1 591 ? 28.767 28.353 -13.139 1.00 81.88 591 ALA A O 1
ATOM 4834 N N . GLY A 1 592 ? 28.622 30.594 -13.263 1.00 86.94 592 GLY A N 1
ATOM 4835 C CA . GLY A 1 592 ? 27.322 30.646 -13.939 1.00 86.94 592 GLY A CA 1
ATOM 4836 C C . GLY A 1 592 ? 26.128 30.902 -13.015 1.00 86.94 592 GLY A C 1
ATOM 4837 O O . GLY A 1 592 ? 26.277 31.213 -11.837 1.00 86.94 592 GLY A O 1
ATOM 4838 N N . ILE A 1 593 ? 24.923 30.810 -13.583 1.00 88.19 593 ILE A N 1
ATOM 4839 C CA . ILE A 1 593 ? 23.667 31.038 -12.856 1.00 88.19 593 ILE A CA 1
ATOM 4840 C C . ILE A 1 593 ? 23.469 29.908 -11.829 1.00 88.19 593 ILE A C 1
ATOM 4842 O O . ILE A 1 593 ? 23.522 28.737 -12.228 1.00 88.19 593 ILE A O 1
ATOM 4846 N N . PRO A 1 594 ? 23.219 30.222 -10.541 1.00 93.19 594 PRO A N 1
ATOM 4847 C CA . PRO A 1 594 ? 22.975 29.210 -9.523 1.00 93.19 594 PRO A CA 1
ATOM 4848 C C . PRO A 1 594 ? 21.817 28.282 -9.891 1.00 93.19 594 PRO A C 1
ATOM 4850 O O . PRO A 1 594 ? 20.718 28.729 -10.224 1.00 93.19 594 PRO A O 1
ATOM 4853 N N . VAL A 1 595 ? 22.046 26.975 -9.781 1.00 93.12 595 VAL A N 1
ATOM 4854 C CA . VAL A 1 595 ? 20.980 25.978 -9.830 1.00 93.12 595 VAL A CA 1
ATOM 4855 C C . VAL A 1 595 ? 20.314 25.943 -8.462 1.00 93.12 595 VAL A C 1
ATOM 4857 O O . VAL A 1 595 ? 20.939 25.610 -7.455 1.00 93.12 595 VAL A O 1
ATOM 4860 N N . LEU A 1 596 ? 19.042 26.317 -8.432 1.00 94.88 596 LEU A N 1
ATOM 4861 C CA . LEU A 1 596 ? 18.238 26.353 -7.221 1.00 94.88 596 LEU A CA 1
ATOM 4862 C C . LEU A 1 596 ? 17.539 25.000 -7.048 1.00 94.88 596 LEU A C 1
ATOM 4864 O O . LEU A 1 596 ? 16.813 24.553 -7.940 1.00 94.88 596 LEU A O 1
ATOM 4868 N N . ILE A 1 597 ? 17.778 24.340 -5.918 1.00 93.62 597 ILE A N 1
ATOM 4869 C CA . ILE A 1 597 ? 17.218 23.025 -5.597 1.00 93.62 597 ILE A CA 1
ATOM 4870 C C . ILE A 1 597 ? 16.581 23.108 -4.221 1.00 93.62 597 ILE A C 1
ATOM 4872 O O . ILE A 1 597 ? 17.203 23.589 -3.285 1.00 93.62 597 ILE A O 1
ATOM 4876 N N . HIS A 1 598 ? 15.360 22.624 -4.077 1.00 92.56 598 HIS A N 1
ATOM 4877 C CA . HIS A 1 598 ? 14.694 22.456 -2.796 1.00 92.56 598 HIS A CA 1
ATOM 4878 C C . HIS A 1 598 ? 14.693 20.983 -2.396 1.00 92.56 598 HIS A C 1
ATOM 4880 O O . HIS A 1 598 ? 14.457 20.112 -3.231 1.00 92.56 598 HIS A O 1
ATOM 4886 N N . HIS A 1 599 ? 14.938 20.717 -1.121 1.00 89.56 599 HIS A N 1
ATOM 4887 C CA . HIS A 1 599 ? 15.011 19.391 -0.544 1.00 89.56 599 HIS A CA 1
ATOM 4888 C C . HIS A 1 599 ? 14.037 19.235 0.626 1.00 89.56 599 HIS A C 1
ATOM 4890 O O . HIS A 1 599 ? 14.109 19.969 1.616 1.00 89.56 599 HIS A O 1
ATOM 4896 N N . GLU A 1 600 ? 13.160 18.237 0.527 1.00 84.75 600 GLU A N 1
ATOM 4897 C CA . GLU A 1 600 ? 12.243 17.836 1.593 1.00 84.75 600 GLU A CA 1
ATOM 4898 C C . GLU A 1 600 ? 12.285 16.315 1.783 1.00 84.75 600 GLU A C 1
ATOM 4900 O O . GLU A 1 600 ? 11.913 15.538 0.904 1.00 84.75 600 GLU A O 1
ATOM 4905 N N . GLY A 1 601 ? 12.767 15.868 2.944 1.00 83.19 601 GLY A N 1
ATOM 4906 C CA . GLY A 1 601 ? 12.892 14.445 3.256 1.00 83.19 601 GLY A CA 1
ATOM 4907 C C . GLY A 1 601 ? 13.966 13.742 2.425 1.00 83.19 601 GLY A C 1
ATOM 4908 O O . GLY A 1 601 ? 15.136 13.813 2.773 1.00 83.19 601 GLY A O 1
ATOM 4909 N N . MET A 1 602 ? 13.547 13.017 1.387 1.00 77.69 602 MET A N 1
ATOM 4910 C CA . MET A 1 602 ? 14.416 12.284 0.445 1.00 77.69 602 MET A CA 1
ATOM 4911 C C . MET A 1 602 ? 14.310 12.846 -0.982 1.00 77.69 602 MET A C 1
ATOM 4913 O O . MET A 1 602 ? 14.757 12.224 -1.944 1.00 77.69 602 MET A O 1
ATOM 4917 N N . HIS A 1 603 ? 13.642 13.988 -1.134 1.00 81.94 603 HIS A N 1
ATOM 4918 C CA . HIS A 1 603 ? 13.145 14.474 -2.408 1.00 81.94 603 HIS A CA 1
ATOM 4919 C C . HIS A 1 603 ? 13.817 15.787 -2.803 1.00 81.94 603 HIS A C 1
ATOM 4921 O O . HIS A 1 603 ? 13.850 16.709 -1.991 1.00 81.94 603 HIS A O 1
ATOM 4927 N N . PHE A 1 604 ? 14.328 15.885 -4.036 1.00 87.69 604 PHE A N 1
ATOM 4928 C CA . PHE A 1 604 ? 15.050 17.054 -4.544 1.00 87.69 604 PHE A CA 1
ATOM 4929 C C . PHE A 1 604 ? 14.357 17.637 -5.777 1.00 87.69 604 PHE A C 1
ATOM 4931 O O . PHE A 1 604 ? 14.410 17.073 -6.866 1.00 87.69 604 PHE A O 1
ATOM 4938 N N . SER A 1 605 ? 13.780 18.824 -5.646 1.00 87.88 605 SER A N 1
ATOM 4939 C CA . SER A 1 605 ? 13.071 19.493 -6.736 1.00 87.88 605 SER A CA 1
ATOM 4940 C C . SER A 1 605 ? 13.853 20.714 -7.201 1.00 87.88 605 SER A C 1
ATOM 4942 O O . SER A 1 605 ? 14.275 21.538 -6.392 1.00 87.88 605 SER A O 1
ATOM 4944 N N . ARG A 1 606 ? 14.037 20.877 -8.513 1.00 89.81 606 ARG A N 1
ATOM 4945 C CA . ARG A 1 606 ? 14.589 22.125 -9.059 1.00 89.81 606 ARG A CA 1
ATOM 4946 C C . ARG A 1 606 ? 13.542 23.231 -8.927 1.00 89.81 606 ARG A C 1
ATOM 4948 O O . ARG A 1 606 ? 12.361 22.983 -9.155 1.00 89.81 606 ARG A O 1
ATOM 4955 N N . CYS A 1 607 ? 13.954 24.446 -8.596 1.00 91.44 607 CYS A N 1
ATOM 4956 C CA . CYS A 1 607 ? 13.049 25.589 -8.498 1.00 91.44 607 CYS A CA 1
ATOM 4957 C C . CYS A 1 607 ? 13.575 26.803 -9.269 1.00 91.44 607 CYS A C 1
ATOM 4959 O O . CYS A 1 607 ? 14.754 26.877 -9.610 1.00 91.44 607 CYS A O 1
ATOM 4961 N N . LEU A 1 608 ? 12.694 27.755 -9.559 1.00 91.00 608 LEU A N 1
ATOM 4962 C CA . LEU A 1 608 ? 13.041 29.064 -10.108 1.00 91.00 608 LEU A CA 1
ATOM 4963 C C . LEU A 1 608 ? 12.432 30.151 -9.236 1.00 91.00 608 LEU A C 1
ATOM 4965 O O . LEU A 1 608 ? 11.339 29.988 -8.707 1.00 91.00 608 LEU A O 1
ATOM 4969 N N . ALA A 1 609 ? 13.127 31.273 -9.103 1.00 91.12 609 ALA A N 1
ATOM 4970 C CA . ALA A 1 609 ? 12.508 32.476 -8.572 1.00 91.12 609 ALA A CA 1
ATOM 4971 C C . ALA A 1 609 ? 11.394 32.943 -9.521 1.00 91.12 609 ALA A C 1
ATOM 4973 O O . ALA A 1 609 ? 11.649 33.085 -10.718 1.00 91.12 609 ALA A O 1
ATOM 4974 N N . LYS A 1 610 ? 10.194 33.249 -9.011 1.00 85.88 610 LYS A N 1
ATOM 4975 C CA . LYS A 1 610 ? 9.072 33.733 -9.840 1.00 85.88 610 LYS A CA 1
ATOM 4976 C C . LYS A 1 610 ? 9.435 34.970 -10.663 1.00 85.88 610 LYS A C 1
ATOM 4978 O O . LYS A 1 610 ? 9.043 35.072 -11.816 1.00 85.88 610 LYS A O 1
ATOM 4983 N N . SER A 1 611 ? 10.274 35.855 -10.120 1.00 82.62 611 SER A N 1
ATOM 4984 C CA . SER A 1 611 ? 10.778 37.045 -10.826 1.00 82.62 611 SER A CA 1
ATOM 4985 C C . SER A 1 611 ? 11.606 36.737 -12.082 1.00 82.62 611 SER A C 1
ATOM 4987 O O . SER A 1 611 ? 11.904 37.645 -12.846 1.00 82.62 611 SER A O 1
ATOM 4989 N N . VAL A 1 612 ? 12.044 35.487 -12.259 1.00 76.62 612 VAL A N 1
ATOM 4990 C CA . VAL A 1 612 ? 12.756 35.002 -13.451 1.00 76.62 612 VAL A CA 1
ATOM 4991 C C . VAL A 1 612 ? 11.796 34.305 -14.423 1.00 76.62 612 VAL A C 1
ATOM 4993 O O . VAL A 1 612 ? 12.063 34.282 -15.620 1.00 76.62 612 VAL A O 1
ATOM 4996 N N . VAL A 1 613 ? 10.693 33.739 -13.920 1.00 64.75 613 VAL A N 1
ATOM 4997 C CA . VAL A 1 613 ? 9.672 33.038 -14.720 1.00 64.75 613 VAL A CA 1
ATOM 4998 C C . VAL A 1 613 ? 8.727 34.026 -15.410 1.00 64.75 613 VAL A C 1
ATOM 5000 O O . VAL A 1 613 ? 8.313 33.760 -16.533 1.00 64.75 613 VAL A O 1
ATOM 5003 N N . ASP A 1 614 ? 8.475 35.180 -14.786 1.00 49.09 614 ASP A N 1
ATOM 5004 C CA . ASP A 1 614 ? 7.738 36.311 -15.360 1.00 49.09 614 ASP A CA 1
ATOM 5005 C C . ASP A 1 614 ? 8.695 37.443 -15.783 1.00 49.09 614 ASP A C 1
ATOM 5007 O O . ASP A 1 614 ? 8.789 38.469 -15.096 1.00 49.09 614 ASP A O 1
ATOM 5011 N N . PRO A 1 615 ? 9.416 37.354 -16.916 1.00 43.50 615 PRO A N 1
ATOM 5012 C CA . PRO A 1 615 ? 9.753 38.590 -17.591 1.00 43.50 615 PRO A CA 1
ATOM 5013 C C . PRO A 1 615 ? 8.418 39.195 -18.044 1.00 43.50 615 PRO A C 1
ATOM 5015 O O . PRO A 1 615 ? 7.691 38.575 -18.821 1.00 43.50 615 PRO A O 1
ATOM 5018 N N . ALA A 1 616 ? 8.071 40.394 -17.556 1.00 40.19 616 ALA A N 1
ATOM 5019 C CA . ALA A 1 616 ? 7.025 41.207 -18.184 1.00 40.19 616 ALA A CA 1
ATOM 5020 C C . ALA A 1 616 ? 7.211 41.112 -19.707 1.00 40.19 616 ALA A C 1
ATOM 5022 O O . ALA A 1 616 ? 8.367 41.195 -20.134 1.00 40.19 616 ALA A O 1
ATOM 5023 N N . PRO A 1 617 ? 6.149 40.876 -20.502 1.00 37.44 617 PRO A N 1
ATOM 5024 C CA . PRO A 1 617 ? 6.292 40.493 -21.897 1.00 37.44 617 PRO A CA 1
ATOM 5025 C C . PRO A 1 617 ? 7.152 41.536 -22.600 1.00 37.44 617 PRO A C 1
ATOM 5027 O O . PRO A 1 617 ? 6.716 42.656 -22.868 1.00 37.44 617 PRO A O 1
ATOM 5030 N N . ALA A 1 618 ? 8.408 41.179 -22.865 1.00 38.06 618 ALA A N 1
ATOM 5031 C CA . ALA A 1 618 ? 9.168 41.871 -23.873 1.00 38.06 618 ALA A CA 1
ATOM 5032 C C . ALA A 1 618 ? 8.361 41.649 -25.148 1.00 38.06 618 ALA A C 1
ATOM 5034 O O . ALA A 1 618 ? 8.028 40.506 -25.456 1.00 38.06 618 ALA A O 1
ATOM 5035 N N . LEU A 1 619 ? 7.981 42.731 -25.829 1.00 36.56 619 LEU A N 1
ATOM 5036 C CA . LEU A 1 619 ? 7.475 42.662 -27.193 1.00 36.56 619 LEU A CA 1
ATOM 5037 C C . LEU A 1 619 ? 8.466 41.815 -28.000 1.00 36.56 619 LEU A C 1
ATOM 5039 O O . LEU A 1 619 ? 9.528 42.295 -28.395 1.00 36.56 619 LEU A O 1
ATOM 5043 N N . VAL A 1 620 ? 8.138 40.539 -28.181 1.00 32.06 620 VAL A N 1
ATOM 5044 C CA . VAL A 1 620 ? 8.799 39.675 -29.141 1.00 32.06 620 VAL A CA 1
ATOM 5045 C C . VAL A 1 620 ? 8.262 40.155 -30.476 1.00 32.06 620 VAL A C 1
ATOM 5047 O O . VAL A 1 620 ? 7.124 39.879 -30.842 1.00 32.06 620 VAL A O 1
ATOM 5050 N N . VAL A 1 621 ? 9.053 40.974 -31.163 1.00 35.91 621 VAL A N 1
ATOM 5051 C CA . VAL A 1 621 ? 8.914 41.101 -32.608 1.00 35.91 621 VAL A CA 1
ATOM 5052 C C . VAL A 1 621 ? 9.373 39.753 -33.146 1.00 35.91 621 VAL A C 1
ATOM 5054 O O . VAL A 1 621 ? 10.561 39.444 -33.092 1.00 35.91 621 VAL A O 1
ATOM 5057 N N . GLU A 1 622 ? 8.425 38.916 -33.556 1.00 35.22 622 GLU A N 1
ATOM 5058 C CA . GLU A 1 622 ? 8.732 37.728 -34.344 1.00 35.22 622 GLU A CA 1
ATOM 5059 C C . GLU A 1 622 ? 9.317 38.211 -35.679 1.00 35.22 622 GLU A C 1
ATOM 5061 O O . GLU A 1 622 ? 8.613 38.774 -36.516 1.00 35.22 622 GLU A O 1
ATOM 5066 N N . GLU A 1 623 ? 10.632 38.068 -35.856 1.00 33.38 623 GLU A N 1
ATOM 5067 C CA . GLU A 1 623 ? 11.222 38.034 -37.192 1.00 33.38 623 GLU A CA 1
ATOM 5068 C C . GLU A 1 623 ? 10.907 36.647 -37.766 1.00 33.38 623 GLU A C 1
ATOM 5070 O O . GLU A 1 623 ? 11.541 35.652 -37.419 1.00 33.38 623 GLU A O 1
ATOM 5075 N N . GLU A 1 624 ? 9.867 36.568 -38.598 1.00 34.12 624 GLU A N 1
ATOM 5076 C CA . GLU A 1 624 ? 9.686 35.438 -39.505 1.00 34.12 624 GLU A CA 1
ATOM 5077 C C . GLU A 1 624 ? 10.811 35.478 -40.549 1.00 34.12 624 GLU A C 1
ATOM 5079 O O . GLU A 1 624 ? 10.849 36.358 -41.413 1.00 34.12 624 GLU A O 1
ATOM 5084 N N . ASP A 1 625 ? 11.726 34.512 -40.483 1.00 30.97 625 ASP A N 1
ATOM 5085 C CA . ASP A 1 625 ? 12.678 34.241 -41.557 1.00 30.97 625 ASP A CA 1
ATOM 5086 C C . ASP A 1 625 ? 11.919 33.693 -42.780 1.00 30.97 625 ASP A C 1
ATOM 5088 O O . ASP A 1 625 ? 11.719 32.486 -42.934 1.00 30.97 625 ASP A O 1
ATOM 5092 N N . PHE A 1 626 ? 11.494 34.580 -43.680 1.00 35.47 626 PHE A N 1
ATOM 5093 C CA . PHE A 1 626 ? 11.145 34.191 -45.044 1.00 35.47 626 PHE A CA 1
ATOM 5094 C C . PHE A 1 626 ? 12.434 33.968 -45.842 1.00 35.47 626 PHE A C 1
ATOM 5096 O O . PHE A 1 626 ? 13.156 34.909 -46.170 1.00 35.47 626 PHE A O 1
ATOM 5103 N N . TYR A 1 627 ? 12.708 32.709 -46.184 1.00 30.88 627 TYR A N 1
ATOM 5104 C CA . TYR A 1 627 ? 13.643 32.376 -47.255 1.00 30.88 627 TYR A CA 1
ATOM 5105 C C . TYR A 1 627 ? 13.021 32.793 -48.597 1.00 30.88 627 TYR A C 1
ATOM 5107 O O . TYR A 1 627 ? 12.119 32.126 -49.101 1.00 30.88 627 TYR A O 1
ATOM 5115 N N . ASP A 1 628 ? 13.498 33.903 -49.163 1.00 38.34 628 ASP A N 1
ATOM 5116 C CA . ASP A 1 628 ? 13.311 34.246 -50.574 1.00 38.34 628 ASP A CA 1
ATOM 5117 C C . ASP A 1 628 ? 14.534 33.743 -51.351 1.00 38.34 628 ASP A C 1
ATOM 5119 O O . ASP A 1 628 ? 15.661 34.194 -51.139 1.00 38.34 628 ASP A O 1
ATOM 5123 N N . ASP A 1 629 ? 14.305 32.760 -52.218 1.00 43.34 629 ASP A N 1
ATOM 5124 C CA . ASP A 1 629 ? 15.317 32.106 -53.048 1.00 43.34 629 ASP A CA 1
ATOM 5125 C C . ASP A 1 629 ? 15.496 32.867 -54.376 1.00 43.34 629 ASP A C 1
ATOM 5127 O O . ASP A 1 629 ? 15.464 32.294 -55.469 1.00 43.34 629 ASP A O 1
ATOM 5131 N N . SER A 1 630 ? 15.642 34.193 -54.300 1.00 42.12 630 SER A N 1
ATOM 5132 C CA . SER A 1 630 ? 15.944 35.030 -55.458 1.00 42.12 630 SER A CA 1
ATOM 5133 C C . SER A 1 630 ? 17.236 35.824 -55.268 1.00 42.12 630 SER A C 1
ATOM 5135 O O . SER A 1 630 ? 17.437 36.613 -54.343 1.00 42.12 630 SER A O 1
ATOM 5137 N N . ALA A 1 631 ? 18.164 35.563 -56.186 1.00 45.78 631 ALA A N 1
ATOM 5138 C CA . ALA A 1 631 ? 19.396 36.306 -56.345 1.00 45.78 631 ALA A CA 1
ATOM 5139 C C . ALA A 1 631 ? 19.067 37.732 -56.804 1.00 45.78 631 ALA A C 1
ATOM 5141 O O . ALA A 1 631 ? 18.765 37.930 -57.974 1.00 45.78 631 ALA A O 1
ATOM 5142 N N . ASP A 1 632 ? 19.063 38.694 -55.879 1.00 47.34 632 ASP A N 1
ATOM 5143 C CA . ASP A 1 632 ? 19.742 39.993 -56.014 1.00 47.34 632 ASP A CA 1
ATOM 5144 C C . ASP A 1 632 ? 19.319 40.989 -54.910 1.00 47.34 632 ASP A C 1
ATOM 5146 O O . ASP A 1 632 ? 18.185 41.445 -54.841 1.00 47.34 632 ASP A O 1
ATOM 5150 N N . GLY A 1 633 ? 20.297 41.426 -54.110 1.00 42.34 633 GLY A N 1
ATOM 5151 C CA . GLY A 1 633 ? 20.486 42.853 -53.813 1.00 42.34 633 GLY A CA 1
ATOM 5152 C C . GLY A 1 633 ? 19.623 43.583 -52.761 1.00 42.34 633 GLY A C 1
ATOM 5153 O O . GLY A 1 633 ? 18.593 44.162 -53.068 1.00 42.34 633 GLY A O 1
ATOM 5154 N N . ILE A 1 634 ? 20.261 43.816 -51.604 1.00 35.03 634 ILE A N 1
ATOM 5155 C CA . ILE A 1 634 ? 20.264 45.055 -50.780 1.00 35.03 634 ILE A CA 1
ATOM 5156 C C . ILE A 1 634 ? 19.059 45.360 -49.851 1.00 35.03 634 ILE A C 1
ATOM 5158 O O . ILE A 1 634 ? 17.936 45.639 -50.250 1.00 35.03 634 ILE A O 1
ATOM 5162 N N . ARG A 1 635 ? 19.411 45.446 -48.554 1.00 43.44 635 ARG A N 1
ATOM 5163 C CA . ARG A 1 635 ? 18.631 45.799 -47.349 1.00 43.44 635 ARG A CA 1
ATOM 5164 C C . ARG A 1 635 ? 17.984 47.190 -47.350 1.00 43.44 635 ARG A C 1
ATOM 5166 O O . ARG A 1 635 ? 18.661 48.160 -47.666 1.00 43.44 635 ARG A O 1
ATOM 5173 N N . PHE A 1 636 ? 16.823 47.296 -46.690 1.00 33.19 636 PHE A N 1
ATOM 5174 C CA . PHE A 1 636 ? 16.514 48.346 -45.697 1.00 33.19 636 PHE A CA 1
ATOM 5175 C C . PHE A 1 636 ? 15.420 47.861 -44.725 1.00 33.19 636 PHE A C 1
ATOM 5177 O O . PHE A 1 636 ? 14.317 47.558 -45.163 1.00 33.19 636 PHE A O 1
ATOM 5184 N N . ILE A 1 637 ? 15.676 47.860 -43.408 1.00 30.58 637 ILE A N 1
ATOM 5185 C CA . ILE A 1 637 ? 14.611 47.769 -42.390 1.00 30.58 637 ILE A CA 1
ATOM 5186 C C . ILE A 1 637 ? 14.484 49.135 -41.714 1.00 30.58 637 ILE A C 1
ATOM 5188 O O . ILE A 1 637 ? 15.415 49.623 -41.074 1.00 30.58 637 ILE A O 1
ATOM 5192 N N . LYS A 1 638 ? 13.312 49.759 -41.868 1.00 32.47 638 LYS A N 1
ATOM 5193 C CA . LYS A 1 638 ? 12.865 50.924 -41.099 1.00 32.47 638 LYS A CA 1
ATOM 5194 C C . LYS A 1 638 ? 11.712 50.448 -40.212 1.00 32.47 638 LYS A C 1
ATOM 5196 O O . LYS A 1 638 ? 10.658 50.089 -40.725 1.00 32.47 638 LYS A O 1
ATOM 5201 N N . GLN A 1 639 ? 11.935 50.420 -38.899 1.00 39.03 639 GLN A N 1
ATOM 5202 C CA . GLN A 1 639 ? 10.941 50.031 -37.894 1.00 39.03 639 GLN A CA 1
ATOM 5203 C C . GLN A 1 639 ? 9.695 50.927 -37.940 1.00 39.03 639 GLN A C 1
ATOM 5205 O O . GLN A 1 639 ? 9.804 52.155 -38.011 1.00 39.03 639 GLN A O 1
ATOM 5210 N N . ARG A 1 640 ? 8.513 50.324 -37.774 1.00 28.91 640 ARG A N 1
ATOM 5211 C CA . ARG A 1 640 ? 7.334 51.027 -37.262 1.00 28.91 640 ARG A CA 1
ATOM 5212 C C . ARG A 1 640 ? 6.588 50.129 -36.278 1.00 28.91 640 ARG A C 1
ATOM 5214 O O . ARG A 1 640 ? 6.073 49.087 -36.658 1.00 28.91 640 ARG A O 1
ATOM 5221 N N . ALA A 1 641 ? 6.584 50.558 -35.020 1.00 33.31 641 ALA A N 1
ATOM 5222 C CA . ALA A 1 641 ? 5.938 49.891 -33.899 1.00 33.31 641 ALA A CA 1
ATOM 5223 C C . ALA A 1 641 ? 4.406 50.010 -33.952 1.00 33.31 641 ALA A C 1
ATOM 5225 O O . ALA A 1 641 ? 3.878 51.068 -34.321 1.00 33.31 641 ALA A O 1
ATOM 5226 N N . ARG A 1 642 ? 3.726 48.959 -33.491 1.00 32.38 642 ARG A N 1
ATOM 5227 C CA . ARG A 1 642 ? 2.472 49.048 -32.745 1.00 32.38 642 ARG A CA 1
ATOM 5228 C C . ARG A 1 642 ? 2.515 48.084 -31.579 1.00 32.38 642 ARG A C 1
ATOM 5230 O O . ARG A 1 642 ? 2.934 46.935 -31.821 1.00 32.38 642 ARG A O 1
#

Radius of gyration: 33.36 Å; chains: 1; bounding box: 84×93×96 Å

pLDDT: mean 70.56, std 22.23, range [22.11, 98.31]